Protein AF-A0A2D6MGM6-F1 (afdb_monomer)

pLDDT: mean 80.14, std 17.33, range [29.14, 97.62]

Sequence (587 aa):
MGAIRIYASVHFIKSLSTFTKFYPKFPETYSSLYASYIVENMEKSFKNAQEAQWLEFFNPFKDEEFWYAFLEQSVQMYARRVDSGEIETPPKTVLEALTELNDKQETYEYADREDLREEKSDGSVSFFKTLKNYRAEKNLEAVQKTEDLAKIVLTELVVEQLQYMGAKFVENLKVAGMSPDIFDLDYYLLTDLTQGGIDLDLNKEIKEEATDFEEGEEQYTAGAELYVKEKNDEDTEFEEGDEYVGYYHAYTDEDGEIVYMSGEFQTEDPDSHDVLAPFAGKVTVPIGDVEEYGYSPSNSITQPFVIEKYISINETKHAPSTAQDYILAQDQSLNMADVFPGTMELVTDETSGEVVGVKGEMGVRYGLLFSIMIGGEKVEITTAEIDALDLPLAQFMPFDGDSKLLLCLINLLKRDHKFRVIAHYIFPLNKITSLIAVYNDYAFLPSIGEVTAAKGASGPNTAAGMKVEIDADGRAVSALNAEGWANIVDRPGSMLTLFVKTWDEWDKQLLRNSKSRIKKIFKAYYNFRDFTADGKGDEDDMGKLFTSLLRERFKPAAGQRLLPWWKSRMLRTSPFNSKGELCEKED

Solvent-accessible surface area (backbone atoms only — not comparable to full-atom values): 33702 Å² total; per-residue (Å²): 106,74,68,54,41,54,51,43,50,54,48,47,63,38,16,36,78,47,43,37,44,35,34,60,39,74,58,71,40,22,27,63,63,41,32,43,52,48,48,55,48,50,47,55,58,44,43,53,72,79,90,54,85,79,64,59,87,77,52,97,66,58,42,58,57,51,43,54,53,51,38,50,52,45,42,55,52,51,54,49,35,42,76,70,57,76,42,84,78,71,54,67,70,43,54,53,31,52,49,52,51,48,52,54,58,74,66,57,78,78,78,53,74,63,58,55,50,49,36,41,72,76,63,81,37,67,82,86,64,46,72,56,59,50,39,52,49,55,51,49,54,54,53,59,77,42,42,71,45,34,46,52,44,44,26,53,58,38,44,56,38,39,40,55,50,32,56,55,46,44,64,63,25,47,82,75,74,47,47,48,55,32,72,46,63,66,41,45,42,54,47,68,30,22,39,38,54,45,79,36,50,62,52,59,90,88,56,80,42,70,56,97,69,76,80,40,62,68,36,74,45,91,42,91,45,35,23,28,67,40,74,48,34,86,88,54,94,68,52,66,70,33,74,38,67,44,41,23,24,29,49,68,50,99,87,69,49,78,47,39,30,48,40,45,63,91,63,98,54,76,68,61,35,27,34,40,40,63,34,75,93,31,46,36,27,88,36,34,28,59,34,46,46,85,68,82,79,75,87,41,94,73,30,38,31,37,38,27,30,29,26,29,51,70,86,43,78,30,27,39,73,62,40,49,56,60,56,60,69,48,72,42,84,41,40,38,51,80,80,32,38,58,58,56,42,78,38,56,39,93,86,78,69,45,77,75,47,76,48,70,48,56,10,42,25,45,33,38,42,36,28,37,59,55,98,81,40,83,42,81,70,46,72,24,76,46,64,59,76,81,42,36,38,72,70,65,77,77,85,55,53,27,29,65,66,51,54,48,40,53,53,45,35,63,66,33,67,63,47,37,44,44,52,58,64,74,49,35,53,22,53,52,47,18,51,52,30,48,48,36,38,68,42,40,68,71,55,66,70,61,57,46,30,60,84,86,70,54,56,101,83,53,57,50,44,70,41,75,42,68,47,99,85,71,45,82,45,74,43,81,58,36,79,34,26,58,20,79,87,75,42,78,86,80,61,83,55,85,97,53,84,49,81,86,76,47,86,81,70,73,60,62,67,58,49,54,50,49,53,54,52,47,50,50,55,65,64,62,57,74,81,78,86,70,97,73,90,78,88,88,64,86,62,62,52,65,59,53,50,52,64,54,70,72,50,77,68,95,78,65,83,87,58,60,75,88,56,51,80,73,55,80,70,73,63,44,50,102,84,70,48,71,69,79,78,81,134

Foldseek 3Di:
DVVLLVLLLLLCVLLVVLCLAEQLAPPFQADLLLLLLSLVVVQVVQQDDDPPVPCVVPDPAHSLNLNLVVLVVLLVVLVVCVVVCVPVDDDPLLVVLNVVVLVLLVPDDQDDPVNVVVCVVVVVDDPPDDPLNVRVVSVSVSSVVSVVSSSVSSSVVSSVSNVVVSVVVQVVCVVVVSHHQAHGLLLVCCPFQAPFFALAAPRDPWDKDFAPDDAAFFDFDQWPFKAQCFDQAPPDPHDHGHIDGTTWHWDADPVRDIWIWDDGDDDPDNSNTGTMDTDQVRIFTQRGDGAWPVDQDDCDPRHFKYKHKFKAALNDTDTLVVVLVVLLVDDQQAWQCVVFVRFKDFDADPPPRDGPDIDDATRIKIKMWMFGQDPSDTGTQDMFIDGFDGDRSNPDDTPDPRHPVVVVRSVRCCVDPSSCCVDCPVVNSNHVSSVSSVVSSVCSLVVVQPFEDDAPPDDPPQAADWDFDQDPVRDTDTDGRDRTHHDPVPPPLDDPPPPDQDSNNDPPDPCPVVSVVCSVVCCCVVVVPDPDPDDDDDDDDPSPSVVVVSVVVSDPPPPPPPDDPVCVVVDDDDLQDPVGDGDDDDD

Nearest PDB structures (foldseek):
  4hr1-assembly1_A  TM=2.896E-01  e=3.867E+00  Pyrococcus abyssi virus 1

Radius of gyration: 34.15 Å; Cα contacts (8 Å, |Δi|>4): 794; chains: 1; bounding box: 84×74×98 Å

Mean predicted aligned error: 14.25 Å

Secondary structure (DSSP, 8-state):
-HHHHHHHHHHHHHTHHHHTTB---TTTTS-THHHHHHHHHHHHHHHPPP--TTTGGG--S-HHHHHHHHHHHHHHHHHHHHHTTSSSS--HHHHHHHHHHHHHHHT-PPP-HHHHHHHHHSSSS-TT--HHHHHHHHHHHHHHTTHHHHHHHHHHHHHHHHHHHHHHHHHHHHTTT---SBS-HHHHHHHHSEE-EES---SS----EESS---EEEEEE-SSSEEEEE---TTSS--TTPBP-EEEEEEE-TTS-EEEEESSS--S-GGGSPEEEE-GGGEE----EEPBTT------SS--EEEEEEEEETTEEE-HHHHHHHHHTS-TTSBHHHH--TT-EEEEPTTT--EEEEES--SEEEEEEEEEEETTEEEEEEEEEEEPP--BGGGPPP--SS-HHHHHHHHHHHHSHHHHIIIIIIS-HHHHHHHHHHHHHHHHHHHTT-SBPPTT---TT--SEEEEEE-TTS-EEEEEEESSBPPTTTS-TTS--TT---TTT----TTHHHHHHHHHHHHHHHHHS----SS---S--TTTHHHHHHHHHTS--TTSTTS-HHHHTTS---SB-TTS-B-PPP-

Structure (mmCIF, N/CA/C/O backbone):
data_AF-A0A2D6MGM6-F1
#
_entry.id   AF-A0A2D6MGM6-F1
#
loop_
_atom_site.group_PDB
_atom_site.id
_atom_site.type_symbol
_atom_site.label_atom_id
_atom_site.label_alt_id
_atom_site.label_comp_id
_atom_site.label_asym_id
_atom_site.label_entity_id
_atom_site.label_seq_id
_atom_site.pdbx_PDB_ins_code
_atom_site.Cartn_x
_atom_site.Cartn_y
_atom_site.Cartn_z
_atom_site.occupancy
_atom_site.B_iso_or_equiv
_atom_site.auth_seq_id
_atom_site.auth_comp_id
_atom_site.auth_asym_id
_atom_site.auth_atom_id
_atom_site.pdbx_PDB_model_num
ATOM 1 N N . MET A 1 1 ? 1.567 -3.406 -24.619 1.00 83.81 1 MET A N 1
ATOM 2 C CA . MET A 1 1 ? 1.230 -4.346 -23.520 1.00 83.81 1 MET A CA 1
ATOM 3 C C . MET A 1 1 ? 2.165 -5.545 -23.389 1.00 83.81 1 MET A C 1
ATOM 5 O O . MET A 1 1 ? 2.872 -5.601 -22.396 1.00 83.81 1 MET A O 1
ATOM 9 N N . GLY A 1 2 ? 2.250 -6.479 -24.349 1.00 89.06 2 GLY A N 1
ATOM 10 C CA . GLY A 1 2 ? 3.059 -7.705 -24.168 1.00 89.06 2 GLY A CA 1
ATOM 11 C C . GLY A 1 2 ? 4.536 -7.473 -23.800 1.00 89.06 2 GLY A C 1
ATOM 12 O O . GLY A 1 2 ? 5.058 -8.142 -22.916 1.00 89.06 2 GLY A O 1
ATOM 13 N N . ALA A 1 3 ? 5.193 -6.482 -24.416 1.00 90.69 3 ALA A N 1
ATOM 14 C CA . ALA A 1 3 ? 6.561 -6.102 -24.052 1.00 90.69 3 ALA A CA 1
ATOM 15 C C . ALA A 1 3 ? 6.662 -5.590 -22.603 1.00 90.69 3 ALA A C 1
ATOM 17 O O . ALA A 1 3 ? 7.524 -6.049 -21.864 1.00 90.69 3 ALA A O 1
ATOM 18 N N . ILE A 1 4 ? 5.745 -4.709 -22.186 1.00 94.75 4 ILE A N 1
ATOM 19 C CA . ILE A 1 4 ? 5.675 -4.162 -20.821 1.00 94.75 4 ILE A CA 1
ATOM 20 C C . ILE A 1 4 ? 5.530 -5.298 -19.805 1.00 94.75 4 ILE A C 1
ATOM 22 O O . ILE A 1 4 ? 6.287 -5.363 -18.843 1.00 94.75 4 ILE A O 1
ATOM 26 N N . ARG A 1 5 ? 4.632 -6.257 -20.068 1.00 94.25 5 ARG A N 1
ATOM 27 C CA . ARG A 1 5 ? 4.418 -7.420 -19.197 1.00 94.25 5 ARG A CA 1
ATOM 28 C C . ARG A 1 5 ? 5.669 -8.283 -19.034 1.00 94.25 5 ARG A C 1
ATOM 30 O O . ARG A 1 5 ? 5.929 -8.757 -17.934 1.00 94.25 5 ARG A O 1
ATOM 37 N N . ILE A 1 6 ? 6.454 -8.480 -20.097 1.00 93.12 6 ILE A N 1
ATOM 38 C CA . ILE A 1 6 ? 7.717 -9.237 -20.026 1.00 93.12 6 ILE A CA 1
ATOM 39 C C . ILE A 1 6 ? 8.707 -8.545 -19.082 1.00 93.12 6 ILE A C 1
ATOM 41 O O . ILE A 1 6 ? 9.309 -9.217 -18.248 1.00 93.12 6 ILE A O 1
ATOM 45 N N . TYR A 1 7 ? 8.857 -7.221 -19.187 1.00 94.50 7 TYR A N 1
ATOM 46 C CA . TYR A 1 7 ? 9.715 -6.467 -18.269 1.00 94.50 7 TYR A CA 1
ATOM 47 C C . TYR A 1 7 ? 9.167 -6.511 -16.843 1.00 94.50 7 TYR A C 1
ATOM 49 O O . TYR A 1 7 ? 9.910 -6.884 -15.941 1.00 94.50 7 TYR A O 1
ATOM 57 N N . ALA A 1 8 ? 7.872 -6.245 -16.651 1.00 94.81 8 ALA A N 1
ATOM 58 C CA . ALA A 1 8 ? 7.219 -6.338 -15.347 1.00 94.81 8 ALA A CA 1
ATOM 59 C C . ALA A 1 8 ? 7.461 -7.706 -14.689 1.00 94.81 8 ALA A C 1
ATOM 61 O O . ALA A 1 8 ? 7.857 -7.751 -13.535 1.00 94.81 8 ALA A O 1
ATOM 62 N N . SER A 1 9 ? 7.329 -8.805 -15.441 1.00 93.12 9 SER A N 1
ATOM 63 C CA . SER A 1 9 ? 7.560 -10.172 -14.946 1.00 93.12 9 SER A CA 1
ATOM 64 C C . SER A 1 9 ? 9.005 -10.404 -14.500 1.00 93.12 9 SER A C 1
ATOM 66 O O . SER A 1 9 ? 9.241 -10.983 -13.444 1.00 93.12 9 SER A O 1
ATOM 68 N N . VAL A 1 10 ? 9.986 -9.965 -15.298 1.00 93.44 10 VAL A N 1
ATOM 69 C CA . VAL A 1 10 ? 11.408 -10.121 -14.950 1.00 93.44 10 VAL A CA 1
ATOM 70 C C . VAL A 1 10 ? 11.744 -9.324 -13.699 1.00 93.44 10 VAL A C 1
ATOM 72 O O . VAL A 1 10 ? 12.384 -9.859 -12.801 1.00 93.44 10 VAL A O 1
ATOM 75 N N . HIS A 1 11 ? 11.302 -8.072 -13.635 1.00 94.94 11 HIS A N 1
ATOM 76 C CA . HIS A 1 11 ? 11.543 -7.213 -12.483 1.00 94.94 11 HIS A CA 1
ATOM 77 C C . HIS A 1 11 ? 10.845 -7.752 -11.222 1.00 94.94 11 HIS A C 1
ATOM 79 O O . HIS A 1 11 ? 11.458 -7.810 -10.159 1.00 94.94 11 HIS A O 1
ATOM 85 N N . PHE A 1 12 ? 9.640 -8.317 -11.362 1.00 91.44 12 PHE A N 1
ATOM 86 C CA . PHE A 1 12 ? 8.953 -9.020 -10.276 1.00 91.44 12 PHE A CA 1
ATOM 87 C C . PHE A 1 12 ? 9.780 -10.148 -9.666 1.00 91.44 12 PHE A C 1
ATOM 89 O O . PHE A 1 12 ? 9.928 -10.226 -8.451 1.00 91.44 12 PHE A O 1
ATOM 96 N N . ILE A 1 13 ? 10.350 -11.006 -10.517 1.00 91.00 13 ILE A N 1
ATOM 97 C CA . ILE A 1 13 ? 11.177 -12.134 -10.076 1.00 91.00 13 ILE A CA 1
ATOM 98 C C . ILE A 1 13 ? 12.435 -11.634 -9.360 1.00 91.00 13 ILE A C 1
ATOM 100 O O . ILE A 1 13 ? 12.848 -12.208 -8.356 1.00 91.00 13 ILE A O 1
ATOM 104 N N . LYS A 1 14 ? 13.051 -10.560 -9.857 1.00 93.56 14 LYS A N 1
ATOM 105 C CA . LYS A 1 14 ? 14.270 -10.006 -9.256 1.00 93.56 14 LYS A CA 1
ATOM 106 C C . LYS A 1 14 ? 13.999 -9.341 -7.902 1.00 93.56 14 LYS A C 1
ATOM 108 O O . LYS A 1 14 ? 14.848 -9.398 -7.019 1.00 93.56 14 LYS A O 1
ATOM 113 N N . SER A 1 15 ? 12.819 -8.756 -7.720 1.00 94.69 15 SER A N 1
ATOM 114 C CA . SER A 1 15 ? 12.379 -8.131 -6.464 1.00 94.69 15 SER A CA 1
ATOM 115 C C . SER A 1 15 ? 11.507 -9.051 -5.602 1.00 94.69 15 SER A C 1
ATOM 117 O O . SER A 1 15 ? 10.812 -8.571 -4.706 1.00 94.69 15 SER A O 1
ATOM 119 N N . LEU A 1 16 ? 11.550 -10.363 -5.855 1.00 90.06 16 LEU A N 1
ATOM 120 C CA . LEU A 1 16 ? 10.681 -11.350 -5.222 1.00 90.06 16 LEU A CA 1
ATOM 121 C C . LEU A 1 16 ? 10.686 -11.257 -3.694 1.00 90.06 16 LEU A C 1
ATOM 123 O O . LEU A 1 16 ? 9.628 -11.227 -3.080 1.00 90.06 16 LEU A O 1
ATOM 127 N N . SER A 1 17 ? 11.869 -11.136 -3.095 1.00 89.56 17 SER A N 1
ATOM 128 C CA . SER A 1 17 ? 12.034 -11.042 -1.641 1.00 89.56 17 SER A CA 1
ATOM 129 C C . SER A 1 17 ? 11.280 -9.869 -1.012 1.00 89.56 17 SER A C 1
ATOM 131 O O . SER A 1 17 ? 10.838 -9.966 0.129 1.00 89.56 17 SER A O 1
ATOM 133 N N . THR A 1 18 ? 11.117 -8.756 -1.735 1.00 92.94 18 THR A N 1
ATOM 134 C CA . THR A 1 18 ? 10.317 -7.630 -1.245 1.00 92.94 18 THR A CA 1
ATOM 135 C C . THR A 1 18 ? 8.830 -7.928 -1.382 1.00 92.94 18 THR A C 1
ATOM 137 O O . THR A 1 18 ? 8.078 -7.639 -0.459 1.00 92.94 18 THR A O 1
ATOM 140 N N . PHE A 1 19 ? 8.410 -8.517 -2.505 1.00 91.88 19 PHE A N 1
ATOM 141 C CA . PHE A 1 19 ? 7.001 -8.805 -2.791 1.00 91.88 19 PHE A CA 1
ATOM 142 C C . PHE A 1 19 ? 6.425 -9.965 -1.973 1.00 91.88 19 PHE A C 1
ATOM 144 O O . PHE A 1 19 ? 5.215 -10.038 -1.800 1.00 91.88 19 PHE A O 1
ATOM 151 N N . THR A 1 20 ? 7.271 -10.847 -1.436 1.00 90.69 20 THR A N 1
ATOM 152 C CA . THR A 1 20 ? 6.864 -11.839 -0.428 1.00 90.69 20 THR A CA 1
ATOM 153 C C . THR A 1 20 ? 6.728 -11.238 0.965 1.00 90.69 20 THR A C 1
ATOM 155 O O . THR A 1 20 ? 6.160 -11.881 1.830 1.00 90.69 20 THR A O 1
ATOM 158 N N . LYS A 1 21 ? 7.250 -10.029 1.214 1.00 91.69 21 LYS A N 1
ATOM 159 C CA . LYS A 1 21 ? 7.079 -9.345 2.504 1.00 91.69 21 LYS A CA 1
ATOM 160 C C . LYS A 1 21 ? 5.945 -8.327 2.463 1.00 91.69 21 LYS A C 1
ATOM 162 O O . LYS A 1 21 ? 5.136 -8.282 3.379 1.00 91.69 21 LYS A O 1
ATOM 167 N N . PHE A 1 22 ? 5.882 -7.531 1.400 1.00 92.88 22 PHE A N 1
ATOM 168 C CA . PHE A 1 22 ? 4.893 -6.478 1.211 1.00 92.88 22 PHE A CA 1
ATOM 169 C C . PHE A 1 22 ? 4.056 -6.760 -0.034 1.00 92.88 22 PHE A C 1
ATOM 171 O O . PHE A 1 22 ? 4.589 -7.039 -1.110 1.00 92.88 22 PHE A O 1
ATOM 178 N N . TYR A 1 23 ? 2.738 -6.653 0.095 1.00 91.75 23 TYR A N 1
ATOM 179 C CA . TYR A 1 23 ? 1.812 -6.941 -0.987 1.00 91.75 23 TYR A CA 1
ATOM 180 C C . TYR A 1 23 ? 2.034 -5.977 -2.166 1.00 91.75 23 TYR A C 1
ATOM 182 O O . TYR A 1 23 ? 2.104 -4.764 -1.960 1.00 91.75 23 TYR A O 1
ATOM 190 N N . PRO A 1 24 ? 2.116 -6.463 -3.417 1.00 92.00 24 PRO A N 1
ATOM 191 C CA . PRO A 1 24 ? 2.439 -5.639 -4.581 1.00 92.00 24 PRO A CA 1
ATOM 192 C C . PRO A 1 24 ? 1.268 -4.767 -5.075 1.00 92.00 24 PRO A C 1
ATOM 194 O O . PRO A 1 24 ? 0.776 -4.922 -6.194 1.00 92.00 24 PRO A O 1
ATOM 197 N N . LYS A 1 25 ? 0.834 -3.812 -4.249 1.00 91.44 25 LYS A N 1
ATOM 198 C CA . LYS A 1 25 ? -0.121 -2.754 -4.607 1.00 91.44 25 LYS A CA 1
ATOM 199 C C . LYS A 1 25 ? 0.612 -1.475 -4.987 1.00 91.44 25 LYS A C 1
ATOM 201 O O . LYS A 1 25 ? 1.477 -1.002 -4.257 1.00 91.44 25 LYS A O 1
ATOM 206 N N . PHE A 1 26 ? 0.210 -0.882 -6.104 1.00 90.50 26 PHE A N 1
ATOM 207 C CA . PHE A 1 26 ? 0.742 0.381 -6.615 1.00 90.50 26 PHE A CA 1
ATOM 208 C C . PHE A 1 26 ? -0.437 1.349 -6.801 1.00 90.50 26 PHE A C 1
ATOM 210 O O . PHE A 1 26 ? -1.389 0.943 -7.464 1.00 90.50 26 PHE A O 1
ATOM 217 N N . PRO A 1 27 ? -0.432 2.588 -6.268 1.00 87.88 27 PRO A N 1
ATOM 218 C CA . PRO A 1 27 ? 0.648 3.272 -5.551 1.00 87.88 27 PRO A CA 1
ATOM 219 C C . PRO A 1 27 ? 0.670 3.072 -4.015 1.00 87.88 27 PRO A C 1
ATOM 221 O O . PRO A 1 27 ? 1.472 3.723 -3.342 1.00 87.88 27 PRO A O 1
ATOM 224 N N . GLU A 1 28 ? -0.226 2.248 -3.459 1.00 88.50 28 GLU A N 1
ATOM 225 C CA . GLU A 1 28 ? -0.455 2.128 -2.006 1.00 88.50 28 GLU A CA 1
ATOM 226 C C . GLU A 1 28 ? 0.774 1.592 -1.260 1.00 88.50 28 GLU A C 1
ATOM 228 O O . GLU A 1 28 ? 1.456 2.350 -0.575 1.00 88.50 28 GLU A O 1
ATOM 233 N N . THR A 1 29 ? 1.104 0.312 -1.436 1.00 91.44 29 THR A N 1
ATOM 234 C CA . THR A 1 29 ? 2.253 -0.328 -0.776 1.00 91.44 29 THR A CA 1
ATOM 235 C C . THR A 1 29 ? 3.571 0.015 -1.459 1.00 91.44 29 THR A C 1
ATOM 237 O O . THR A 1 29 ? 4.623 0.044 -0.827 1.00 91.44 29 THR A O 1
ATOM 240 N N . TYR A 1 30 ? 3.532 0.308 -2.754 1.00 94.50 30 TYR A N 1
ATOM 241 C CA . TYR A 1 30 ? 4.686 0.688 -3.553 1.00 94.50 30 TYR A CA 1
ATOM 242 C C . TYR A 1 30 ? 4.362 1.924 -4.372 1.00 94.50 30 TYR A C 1
ATOM 244 O O . TYR A 1 30 ? 3.465 1.921 -5.207 1.00 94.50 30 TYR A O 1
ATOM 252 N N . SER A 1 31 ? 5.150 2.977 -4.205 1.00 93.69 31 SER A N 1
ATOM 253 C CA . SER A 1 31 ? 5.066 4.161 -5.056 1.00 93.69 31 SER A CA 1
ATOM 254 C C . SER A 1 31 ? 5.393 3.852 -6.527 1.00 93.69 31 SER A C 1
ATOM 256 O O . SER A 1 31 ? 6.137 2.913 -6.843 1.00 93.69 31 SER A O 1
ATOM 258 N N . SER A 1 32 ? 4.938 4.730 -7.431 1.00 92.62 32 SER A N 1
ATOM 259 C CA . SER A 1 32 ? 5.227 4.679 -8.876 1.00 92.62 32 SER A CA 1
ATOM 260 C C . SER A 1 32 ? 6.720 4.760 -9.227 1.00 92.62 32 SER A C 1
ATOM 262 O O . SER A 1 32 ? 7.093 4.507 -10.369 1.00 92.62 32 SER A O 1
ATOM 264 N N . LEU A 1 33 ? 7.594 5.036 -8.251 1.00 94.62 33 LEU A N 1
ATOM 265 C CA . LEU A 1 33 ? 9.048 5.018 -8.406 1.00 94.62 33 LEU A CA 1
ATOM 266 C C . LEU A 1 33 ? 9.562 3.691 -8.982 1.00 94.62 33 LEU A C 1
ATOM 268 O O . LEU A 1 33 ? 10.448 3.701 -9.835 1.00 94.62 33 LEU A O 1
ATOM 272 N N . TYR A 1 34 ? 9.005 2.558 -8.542 1.00 96.00 34 TYR A N 1
ATOM 273 C CA . TYR A 1 34 ? 9.419 1.245 -9.045 1.00 96.00 34 TYR A CA 1
ATOM 274 C C . TYR A 1 34 ? 9.023 1.059 -10.518 1.00 96.00 34 TYR A C 1
ATOM 276 O O . TYR A 1 34 ? 9.825 0.589 -11.322 1.00 96.00 34 TYR A O 1
ATOM 284 N N . ALA A 1 35 ? 7.830 1.517 -10.907 1.00 96.12 35 ALA A N 1
ATOM 285 C CA . ALA A 1 35 ? 7.400 1.515 -12.303 1.00 96.12 35 ALA A CA 1
ATOM 286 C C . ALA A 1 35 ? 8.289 2.422 -13.172 1.00 96.12 35 ALA A C 1
ATOM 288 O O . ALA A 1 35 ? 8.755 1.990 -14.226 1.00 96.12 35 ALA A O 1
ATOM 289 N N . SER A 1 36 ? 8.617 3.629 -12.701 1.00 95.81 36 SER A N 1
ATOM 290 C CA . SER A 1 36 ? 9.553 4.530 -13.386 1.00 95.81 36 SER A CA 1
ATOM 291 C C . SER A 1 36 ? 10.946 3.909 -13.539 1.00 95.81 36 SER A C 1
ATOM 293 O O . SER A 1 36 ? 11.553 4.013 -14.601 1.00 95.81 36 SER A O 1
ATOM 295 N N . TYR A 1 37 ? 11.444 3.195 -12.524 1.00 96.44 37 TYR A N 1
ATOM 296 C CA . TYR A 1 37 ? 12.702 2.447 -12.623 1.00 96.44 37 TYR A CA 1
ATOM 297 C C . TYR A 1 37 ? 12.670 1.397 -13.748 1.00 96.44 37 TYR A C 1
ATOM 299 O O . TYR A 1 37 ? 13.637 1.267 -14.504 1.00 96.44 37 TYR A O 1
ATOM 307 N N . ILE A 1 38 ? 11.554 0.678 -13.902 1.00 95.94 38 ILE A N 1
ATOM 308 C CA . ILE A 1 38 ? 11.373 -0.280 -15.000 1.00 95.94 38 ILE A CA 1
ATOM 309 C C . ILE A 1 38 ? 11.364 0.441 -16.350 1.00 95.94 38 ILE A C 1
ATOM 311 O O . ILE A 1 38 ? 11.999 -0.043 -17.284 1.00 95.94 38 ILE A O 1
ATOM 315 N N . VAL A 1 39 ? 10.711 1.604 -16.465 1.00 96.75 39 VAL A N 1
ATOM 316 C CA . VAL A 1 39 ? 10.726 2.420 -17.695 1.00 96.75 39 VAL A CA 1
ATOM 317 C C . VAL A 1 39 ? 12.151 2.824 -18.082 1.00 96.75 39 VAL A C 1
ATOM 319 O O . VAL A 1 39 ? 12.543 2.646 -19.234 1.00 96.75 39 VAL A O 1
ATOM 322 N N . GLU A 1 40 ? 12.962 3.272 -17.125 1.00 95.50 40 GLU A N 1
ATOM 323 C CA . GLU A 1 40 ? 14.377 3.602 -17.350 1.00 95.50 40 GLU A CA 1
ATOM 324 C C . GLU A 1 40 ? 15.208 2.366 -17.744 1.00 95.50 40 GLU A C 1
ATOM 326 O O . GLU A 1 40 ? 16.125 2.438 -18.570 1.00 95.50 40 GLU A O 1
ATOM 331 N N . ASN A 1 41 ? 14.890 1.192 -17.189 1.00 93.25 41 ASN A N 1
ATOM 332 C CA . ASN A 1 41 ? 15.514 -0.064 -17.606 1.00 93.25 41 ASN A CA 1
ATOM 333 C C . ASN A 1 41 ? 15.115 -0.440 -19.042 1.00 93.25 41 ASN A C 1
ATOM 335 O O . ASN A 1 41 ? 15.973 -0.815 -19.846 1.00 93.25 41 ASN A O 1
ATOM 339 N N . MET A 1 42 ? 13.832 -0.293 -19.382 1.00 93.06 42 MET A N 1
ATOM 340 C CA . MET A 1 42 ? 13.308 -0.511 -20.728 1.00 93.06 42 MET A CA 1
ATOM 341 C C . MET A 1 42 ? 13.985 0.410 -21.735 1.00 93.06 42 MET A C 1
ATOM 343 O O . MET A 1 42 ? 14.415 -0.079 -22.776 1.00 93.06 42 MET A O 1
ATOM 347 N N . GLU A 1 43 ? 14.154 1.693 -21.416 1.00 92.81 43 GLU A N 1
ATOM 348 C CA . GLU A 1 43 ? 14.871 2.647 -22.261 1.00 92.81 43 GLU A CA 1
ATOM 349 C C . GLU A 1 43 ? 16.293 2.169 -22.547 1.00 92.81 43 GLU A C 1
ATOM 351 O O . GLU A 1 43 ? 16.654 1.959 -23.707 1.00 92.81 43 GLU A O 1
ATOM 356 N N . LYS A 1 44 ? 17.094 1.940 -21.497 1.00 89.62 44 LYS A N 1
ATOM 357 C CA . LYS A 1 44 ? 18.483 1.471 -21.636 1.00 89.62 44 LYS A CA 1
ATOM 358 C C . LYS A 1 44 ? 18.540 0.187 -22.450 1.00 89.62 44 LYS A C 1
ATOM 360 O O . LYS A 1 44 ? 19.385 0.018 -23.328 1.00 89.62 44 LYS A O 1
ATOM 365 N N . SER A 1 45 ? 17.618 -0.731 -22.178 1.00 86.69 45 SER A N 1
ATOM 366 C CA . SER A 1 45 ? 17.539 -2.000 -22.879 1.00 86.69 45 SER A CA 1
ATOM 367 C C . SER A 1 45 ? 17.163 -1.816 -24.348 1.00 86.69 45 SER A C 1
ATOM 369 O O . SER A 1 45 ? 17.745 -2.478 -25.201 1.00 86.69 45 SER A O 1
ATOM 371 N N . PHE A 1 46 ? 16.239 -0.922 -24.687 1.00 86.81 46 PHE A N 1
ATOM 372 C CA . PHE A 1 46 ? 15.768 -0.707 -26.052 1.00 86.81 46 PHE A CA 1
ATOM 373 C C . PHE A 1 46 ? 16.709 0.160 -26.897 1.00 86.81 46 PHE A C 1
ATOM 375 O O . PHE A 1 46 ? 16.869 -0.172 -28.077 1.00 86.81 46 PHE A O 1
ATOM 382 N N . LYS A 1 47 ? 17.393 1.146 -26.298 1.00 84.25 47 LYS A N 1
ATOM 383 C CA . LYS A 1 47 ? 18.417 1.989 -26.944 1.00 84.25 47 LYS A CA 1
ATOM 384 C C . LYS A 1 47 ? 19.752 1.261 -27.167 1.00 84.25 47 LYS A C 1
ATOM 386 O O . LYS A 1 47 ? 20.418 1.522 -28.161 1.00 84.25 47 LYS A O 1
ATOM 391 N N . ASN A 1 48 ? 20.139 0.314 -26.306 1.00 70.88 48 ASN A N 1
ATOM 392 C CA . ASN A 1 48 ? 21.380 -0.447 -26.507 1.00 70.88 48 ASN A CA 1
ATOM 393 C C . ASN A 1 48 ? 21.257 -1.414 -27.693 1.00 70.88 48 ASN A C 1
ATOM 395 O O . ASN A 1 48 ? 20.385 -2.275 -27.679 1.00 70.88 48 ASN A O 1
ATOM 399 N N . ALA A 1 49 ? 22.155 -1.367 -28.671 1.00 53.38 49 ALA A N 1
ATOM 400 C CA . ALA A 1 49 ? 22.283 -2.415 -29.683 1.00 53.38 49 ALA A CA 1
ATOM 401 C C . ALA A 1 49 ? 23.219 -3.524 -29.202 1.00 53.38 49 ALA A C 1
ATOM 403 O O . ALA A 1 49 ? 24.164 -3.285 -28.457 1.00 53.38 49 ALA A O 1
ATOM 404 N N . GLN A 1 50 ? 22.945 -4.768 -29.592 1.00 48.38 50 GLN A N 1
ATOM 405 C CA . GLN A 1 50 ? 23.950 -5.816 -29.449 1.00 48.38 50 GLN A CA 1
ATOM 406 C C . GLN A 1 50 ? 25.067 -5.569 -30.457 1.00 48.38 50 GLN A C 1
ATOM 408 O O . GLN A 1 50 ? 24.779 -5.340 -31.624 1.00 48.38 50 GLN A O 1
ATOM 413 N N . GLU A 1 51 ? 26.303 -5.794 -30.018 1.00 40.56 51 GLU A N 1
ATOM 414 C CA . GLU A 1 51 ? 27.550 -5.914 -30.790 1.00 40.56 51 GLU A CA 1
ATOM 415 C C . GLU A 1 51 ? 27.548 -7.064 -31.829 1.00 40.56 51 GLU A C 1
ATOM 417 O O . GLU A 1 51 ? 28.559 -7.723 -32.067 1.00 40.56 51 GLU A O 1
ATOM 422 N N . ALA A 1 52 ? 26.418 -7.369 -32.467 1.00 39.19 52 ALA A N 1
ATOM 423 C CA . ALA A 1 52 ? 26.375 -8.276 -33.605 1.00 39.19 52 ALA A CA 1
ATOM 424 C C . ALA A 1 52 ? 26.770 -7.494 -34.870 1.00 39.19 52 ALA A C 1
ATOM 426 O O . ALA A 1 52 ? 25.943 -7.245 -35.747 1.00 39.19 52 ALA A O 1
ATOM 427 N N . GLN A 1 53 ? 28.059 -7.142 -34.946 1.00 36.00 53 GLN A N 1
ATOM 428 C CA . GLN A 1 53 ? 28.733 -6.319 -35.968 1.00 36.00 53 GLN A CA 1
ATOM 429 C C . GLN A 1 53 ? 28.493 -6.724 -37.443 1.00 36.00 53 GLN A C 1
ATOM 431 O O . GLN A 1 53 ? 28.960 -6.039 -38.346 1.00 36.00 53 GLN A O 1
ATOM 436 N N . TRP A 1 54 ? 27.779 -7.819 -37.725 1.00 34.81 54 TRP A N 1
ATOM 437 C CA . TRP A 1 54 ? 27.571 -8.340 -39.080 1.00 34.81 54 TRP A CA 1
ATOM 438 C C . TRP A 1 54 ? 26.118 -8.274 -39.588 1.00 34.81 54 TRP A C 1
ATOM 440 O O . TRP A 1 54 ? 25.904 -8.331 -40.796 1.00 34.81 54 TRP A O 1
ATOM 450 N N . LEU A 1 55 ? 25.119 -8.120 -38.706 1.00 36.19 55 LEU A N 1
ATOM 451 C CA . LEU A 1 55 ? 23.694 -8.031 -39.085 1.00 36.19 55 LEU A CA 1
ATOM 452 C C . LEU A 1 55 ? 23.144 -6.595 -39.063 1.00 36.19 55 LEU A C 1
ATOM 454 O O . LEU A 1 55 ? 22.093 -6.337 -39.649 1.00 36.19 55 LEU A O 1
ATOM 458 N N . GLU A 1 56 ? 23.850 -5.646 -38.441 1.00 37.69 56 GLU A N 1
ATOM 459 C CA . GLU A 1 56 ? 23.443 -4.231 -38.412 1.00 37.69 56 GLU A CA 1
ATOM 460 C C . GLU A 1 56 ? 23.546 -3.535 -39.773 1.00 37.69 56 GLU A C 1
ATOM 462 O O . GLU A 1 56 ? 22.806 -2.588 -40.026 1.00 37.69 56 GLU A O 1
ATOM 467 N N . PHE A 1 57 ? 24.376 -4.042 -40.690 1.00 34.97 57 PHE A N 1
ATOM 468 C CA . PHE A 1 57 ? 24.528 -3.471 -42.034 1.00 34.97 57 PHE A CA 1
ATOM 469 C C . PHE A 1 57 ? 23.236 -3.547 -42.878 1.00 34.97 57 PHE A C 1
ATOM 471 O O . PHE A 1 57 ? 23.098 -2.831 -43.865 1.00 34.97 57 PHE A O 1
ATOM 478 N N . PHE A 1 58 ? 22.273 -4.387 -42.478 1.00 32.06 58 PHE A N 1
ATOM 479 C CA . PHE A 1 58 ? 20.993 -4.591 -43.168 1.00 32.06 58 PHE A CA 1
ATOM 480 C C . PHE A 1 58 ? 19.771 -4.073 -42.390 1.00 32.06 58 PHE A C 1
ATOM 482 O O . PHE A 1 58 ? 18.639 -4.357 -42.784 1.00 32.06 58 PHE A O 1
ATOM 489 N N . ASN A 1 59 ? 19.954 -3.330 -41.291 1.00 39.50 59 ASN A N 1
ATOM 490 C CA . ASN A 1 59 ? 18.843 -2.828 -40.480 1.00 39.50 59 ASN A CA 1
ATOM 491 C C . ASN A 1 59 ? 18.600 -1.322 -40.750 1.00 39.50 59 ASN A C 1
ATOM 493 O O . ASN A 1 59 ? 19.342 -0.492 -40.233 1.00 39.50 59 ASN A O 1
ATOM 497 N N . PRO A 1 60 ? 17.560 -0.933 -41.514 1.00 40.28 60 PRO A N 1
ATOM 498 C CA . PRO A 1 60 ? 17.271 0.470 -41.847 1.00 40.28 60 PRO A CA 1
ATOM 499 C C . PRO A 1 60 ? 16.668 1.290 -40.688 1.00 40.28 60 PRO A C 1
ATOM 501 O O . PRO A 1 60 ? 16.209 2.401 -40.921 1.00 40.28 60 PRO A O 1
ATOM 504 N N . PHE A 1 61 ? 16.640 0.747 -39.466 1.00 49.62 61 PHE A N 1
ATOM 505 C CA . PHE A 1 61 ? 16.077 1.386 -38.273 1.00 49.62 61 PHE A CA 1
ATOM 506 C C . PHE A 1 61 ? 17.133 1.383 -37.166 1.00 49.62 61 PHE A C 1
ATOM 508 O O . PHE A 1 61 ? 17.552 0.297 -36.728 1.00 49.62 61 PHE A O 1
ATOM 515 N N . LYS A 1 62 ? 17.561 2.572 -36.733 1.00 62.38 62 LYS A N 1
ATOM 516 C CA . LYS A 1 62 ? 18.519 2.741 -35.631 1.00 62.38 62 LYS A CA 1
ATOM 517 C C . LYS A 1 62 ? 17.842 2.407 -34.300 1.00 62.38 62 LYS A C 1
ATOM 519 O O . LYS A 1 62 ? 16.629 2.525 -34.150 1.00 62.38 62 LYS A O 1
ATOM 524 N N . ASP A 1 63 ? 18.616 1.954 -33.321 1.00 66.06 63 ASP A N 1
ATOM 525 C CA . ASP A 1 63 ? 18.062 1.459 -32.056 1.00 66.06 63 ASP A CA 1
ATOM 526 C C . ASP A 1 63 ? 17.410 2.546 -31.188 1.00 66.06 63 ASP A C 1
ATOM 528 O O . ASP A 1 63 ? 16.459 2.257 -30.462 1.00 66.06 63 ASP A O 1
ATOM 532 N N . GLU A 1 64 ? 17.828 3.801 -31.346 1.00 69.81 64 GLU A N 1
ATOM 533 C CA . GLU A 1 64 ? 17.156 4.963 -30.756 1.00 69.81 64 GLU A CA 1
ATOM 534 C C . GLU A 1 64 ? 15.754 5.172 -31.341 1.00 69.81 64 GLU A C 1
ATOM 536 O O . GLU A 1 64 ? 14.798 5.375 -30.597 1.00 69.81 64 GLU A O 1
ATOM 541 N N . GLU A 1 65 ? 15.591 5.031 -32.659 1.00 73.12 65 GLU A N 1
ATOM 542 C CA . GLU A 1 65 ? 14.300 5.206 -33.340 1.00 73.12 65 GLU A CA 1
ATOM 543 C C . GLU A 1 65 ? 13.261 4.197 -32.831 1.00 73.12 65 GLU A C 1
ATOM 545 O O . GLU A 1 65 ? 12.073 4.505 -32.748 1.00 73.12 65 GLU A O 1
ATOM 550 N N . PHE A 1 66 ? 13.699 2.992 -32.444 1.00 83.12 66 PHE A N 1
ATOM 551 C CA . PHE A 1 66 ? 12.811 1.986 -31.864 1.00 83.12 66 PHE A CA 1
ATOM 552 C C . PHE A 1 66 ? 12.223 2.432 -30.520 1.00 83.12 66 PHE A C 1
ATOM 554 O O . PHE A 1 66 ? 11.030 2.235 -30.296 1.00 83.12 66 PHE A O 1
ATOM 561 N N . TRP A 1 67 ? 13.036 3.013 -29.631 1.00 88.56 67 TRP A N 1
ATOM 562 C CA . TRP A 1 67 ? 12.561 3.494 -28.330 1.00 88.56 67 TRP A CA 1
ATOM 563 C C . TRP A 1 67 ? 11.485 4.567 -28.495 1.00 88.56 67 TRP A C 1
ATOM 565 O O . TRP A 1 67 ? 10.412 4.470 -27.901 1.00 88.56 67 TRP A O 1
ATOM 575 N N . TYR A 1 68 ? 11.739 5.538 -29.369 1.00 85.12 68 TYR A N 1
ATOM 576 C CA . TYR A 1 68 ? 10.805 6.627 -29.628 1.00 85.12 68 TYR A CA 1
ATOM 577 C C . TYR A 1 68 ? 9.509 6.143 -30.286 1.00 85.12 68 TYR A C 1
ATOM 579 O O . TYR A 1 68 ? 8.427 6.523 -29.845 1.00 85.12 68 TYR A O 1
ATOM 587 N N . ALA A 1 69 ? 9.589 5.220 -31.250 1.00 82.38 69 ALA A N 1
ATOM 588 C CA . ALA A 1 69 ? 8.400 4.592 -31.830 1.00 82.38 69 ALA A CA 1
ATOM 589 C C . ALA A 1 69 ? 7.602 3.782 -30.788 1.00 82.38 69 ALA A C 1
ATOM 591 O O . ALA A 1 69 ? 6.370 3.737 -30.823 1.00 82.38 69 ALA A O 1
ATOM 592 N N . PHE A 1 70 ? 8.289 3.133 -29.843 1.00 88.69 70 PHE A N 1
ATOM 593 C CA . PHE A 1 70 ? 7.648 2.398 -28.756 1.00 88.69 70 PHE A CA 1
ATOM 594 C C . PHE A 1 70 ? 6.913 3.332 -27.782 1.00 88.69 70 PHE A C 1
ATOM 596 O O . PHE A 1 70 ? 5.781 3.033 -27.387 1.00 88.69 70 PHE A O 1
ATOM 603 N N . LEU A 1 71 ? 7.521 4.468 -27.425 1.00 89.88 71 LEU A N 1
ATOM 604 C CA . LEU A 1 71 ? 6.882 5.515 -26.624 1.00 89.88 71 LEU A CA 1
ATOM 605 C C . LEU A 1 71 ? 5.653 6.090 -27.334 1.00 89.88 71 LEU A C 1
ATOM 607 O O . LEU A 1 71 ? 4.580 6.148 -26.738 1.00 89.88 71 LEU A O 1
ATOM 611 N N . GLU A 1 72 ? 5.775 6.420 -28.620 1.00 84.25 72 GLU A N 1
ATOM 612 C CA . GLU A 1 72 ? 4.660 6.910 -29.434 1.00 84.25 72 GLU A CA 1
ATOM 613 C C . GLU A 1 72 ? 3.483 5.923 -29.425 1.00 84.25 72 GLU A C 1
ATOM 615 O O . GLU A 1 72 ? 2.345 6.305 -29.144 1.00 84.25 72 GLU A O 1
ATOM 620 N N . GLN A 1 73 ? 3.745 4.633 -29.673 1.00 85.06 73 GLN A N 1
ATOM 621 C CA . GLN A 1 73 ? 2.691 3.619 -29.645 1.00 85.06 73 GLN A CA 1
ATOM 622 C C . GLN A 1 73 ? 2.057 3.489 -28.252 1.00 85.06 73 GLN A C 1
ATOM 624 O O . GLN A 1 73 ? 0.853 3.246 -28.153 1.00 85.06 73 GLN A O 1
ATOM 629 N N . SER A 1 74 ? 2.842 3.650 -27.186 1.00 90.44 74 SER A N 1
ATOM 630 C CA . SER A 1 74 ? 2.352 3.584 -25.805 1.00 90.44 74 SER A CA 1
ATOM 631 C C . SER A 1 74 ? 1.399 4.740 -25.497 1.00 90.44 74 SER A C 1
ATOM 633 O O . SER A 1 74 ? 0.300 4.498 -25.001 1.00 90.44 74 SER A O 1
ATOM 635 N N . VAL A 1 75 ? 1.765 5.966 -25.889 1.00 88.31 75 VAL A N 1
ATOM 636 C CA . VAL A 1 75 ? 0.911 7.158 -25.764 1.00 88.31 75 VAL A CA 1
ATOM 637 C C . VAL A 1 75 ? -0.373 7.000 -26.576 1.00 88.31 75 VAL A C 1
ATOM 639 O O . VAL A 1 75 ? -1.460 7.157 -26.030 1.00 88.31 75 VAL A O 1
ATOM 642 N N . GLN A 1 76 ? -0.272 6.621 -27.857 1.00 83.56 76 GLN A N 1
ATOM 643 C CA . GLN A 1 76 ? -1.441 6.424 -28.726 1.00 83.56 76 GLN A CA 1
ATOM 644 C C . GLN A 1 76 ? -2.403 5.374 -28.172 1.00 83.56 76 GLN A C 1
ATOM 646 O O . GLN A 1 76 ? -3.620 5.533 -28.240 1.00 83.56 76 GLN A O 1
ATOM 651 N N . MET A 1 77 ? -1.860 4.272 -27.656 1.00 87.06 77 MET A N 1
ATOM 652 C CA . MET A 1 77 ? -2.657 3.203 -27.073 1.00 87.06 77 MET A CA 1
ATOM 653 C C . MET A 1 77 ? -3.370 3.679 -25.806 1.00 87.06 77 MET A C 1
ATOM 655 O O . MET A 1 77 ? -4.560 3.421 -25.675 1.00 87.06 77 MET A O 1
ATOM 659 N N . TYR A 1 78 ? -2.675 4.376 -24.902 1.00 85.94 78 TYR A N 1
ATOM 660 C CA . TYR A 1 78 ? -3.280 4.894 -23.675 1.00 85.94 78 TYR A CA 1
ATOM 661 C C . TYR A 1 78 ? -4.362 5.938 -23.976 1.00 85.94 78 TYR A C 1
ATOM 663 O O . TYR A 1 78 ? -5.489 5.790 -23.515 1.00 85.94 78 TYR A O 1
ATOM 671 N N . ALA A 1 79 ? -4.060 6.933 -24.817 1.00 81.62 79 ALA A N 1
ATOM 672 C CA . ALA A 1 79 ? -5.015 7.967 -25.217 1.00 81.62 79 ALA A CA 1
ATOM 673 C C . ALA A 1 79 ? -6.290 7.358 -25.818 1.00 81.62 79 ALA A C 1
ATOM 675 O O . ALA A 1 79 ? -7.393 7.711 -25.421 1.00 81.62 79 ALA A O 1
ATOM 676 N N . ARG A 1 80 ? -6.148 6.347 -26.686 1.00 84.12 80 ARG A N 1
ATOM 677 C CA . ARG A 1 80 ? -7.295 5.654 -27.281 1.00 84.12 80 ARG A CA 1
ATOM 678 C C . ARG A 1 80 ? -8.186 4.959 -26.245 1.00 84.12 80 ARG A C 1
ATOM 680 O O . ARG A 1 80 ? -9.394 4.921 -26.448 1.00 84.12 80 ARG A O 1
ATOM 687 N N . ARG A 1 81 ? -7.602 4.400 -25.179 1.00 82.69 81 ARG A N 1
ATOM 688 C CA . ARG A 1 81 ? -8.343 3.746 -24.083 1.00 82.69 81 ARG A CA 1
ATOM 689 C C . ARG A 1 81 ? -9.086 4.761 -23.216 1.00 82.69 81 ARG A C 1
ATOM 691 O O . ARG A 1 81 ? -10.195 4.484 -22.772 1.00 82.69 81 ARG A O 1
ATOM 698 N N . VAL A 1 82 ? -8.505 5.944 -23.018 1.00 78.69 82 VAL A N 1
ATOM 699 C CA . VAL A 1 82 ? -9.190 7.073 -22.370 1.00 78.69 82 VAL A CA 1
ATOM 700 C C . VAL A 1 82 ? -10.358 7.550 -23.239 1.00 78.69 82 VAL A C 1
ATOM 702 O O . VAL A 1 82 ? -11.483 7.635 -22.759 1.00 78.69 82 VAL A O 1
ATOM 705 N N . ASP A 1 83 ? -10.127 7.773 -24.536 1.00 75.25 83 ASP A N 1
ATOM 706 C CA . ASP A 1 83 ? -11.156 8.246 -25.473 1.00 75.25 83 ASP A CA 1
ATOM 707 C C . ASP A 1 83 ? -12.324 7.262 -25.630 1.00 75.25 83 ASP A C 1
ATOM 709 O O . ASP A 1 83 ? -13.466 7.675 -25.834 1.00 75.25 83 ASP A O 1
ATOM 713 N N . SER A 1 84 ? -12.055 5.955 -25.548 1.00 77.69 84 SER A N 1
ATOM 714 C CA . SER A 1 84 ? -13.091 4.922 -25.616 1.00 77.69 84 SER A CA 1
ATOM 715 C C . SER A 1 84 ? -13.850 4.718 -24.304 1.00 77.69 84 SER A C 1
ATOM 717 O O . SER A 1 84 ? -14.775 3.910 -24.285 1.00 77.69 84 SER A O 1
ATOM 719 N N . GLY A 1 85 ? -13.459 5.399 -23.222 1.00 80.06 85 GLY A N 1
ATOM 720 C CA . GLY A 1 85 ? -14.025 5.202 -21.888 1.00 80.06 85 GLY A CA 1
ATOM 721 C C . GLY A 1 85 ? -13.599 3.896 -21.212 1.00 80.06 85 GLY A C 1
ATOM 722 O O . GLY A 1 85 ? -14.207 3.512 -20.226 1.00 80.06 85 GLY A O 1
ATOM 723 N N . GLU A 1 86 ? -12.564 3.210 -21.716 1.00 81.75 86 GLU A N 1
ATOM 724 C CA . GLU A 1 86 ? -11.994 2.039 -21.025 1.00 81.75 86 GLU A CA 1
ATOM 725 C C . GLU A 1 86 ? -11.253 2.469 -19.748 1.00 81.75 86 GLU A C 1
ATOM 727 O O . GLU A 1 86 ? -11.180 1.720 -18.780 1.00 81.75 86 GLU A O 1
ATOM 732 N N . ILE A 1 87 ? -10.711 3.690 -19.742 1.00 82.94 87 ILE A N 1
ATOM 733 C CA . ILE A 1 87 ? -10.110 4.322 -18.566 1.00 82.94 87 ILE A CA 1
ATOM 734 C C . ILE A 1 87 ? -11.004 5.494 -18.158 1.00 82.94 87 ILE A C 1
ATOM 736 O O . ILE A 1 87 ? -10.964 6.554 -18.783 1.00 82.94 87 ILE A O 1
ATOM 740 N N . GLU A 1 88 ? -11.804 5.304 -17.110 1.00 77.50 88 GLU A N 1
ATOM 741 C CA . GLU A 1 88 ? -12.774 6.307 -16.649 1.00 77.50 88 GLU A CA 1
ATOM 742 C C . GLU A 1 88 ? -12.110 7.489 -15.930 1.00 77.50 88 GLU A C 1
ATOM 744 O O . GLU A 1 88 ? -12.482 8.647 -16.135 1.00 77.50 88 GLU A O 1
ATOM 749 N N . THR A 1 89 ? -11.101 7.207 -15.101 1.00 83.00 89 THR A N 1
ATOM 750 C CA . THR A 1 89 ? -10.437 8.204 -14.249 1.00 83.00 89 THR A CA 1
ATOM 751 C C . THR A 1 89 ? -8.913 8.123 -14.377 1.00 83.00 89 THR A C 1
ATOM 753 O O . THR A 1 89 ? -8.244 7.580 -13.495 1.00 83.00 89 THR A O 1
ATOM 756 N N . PRO A 1 90 ? -8.328 8.645 -15.471 1.00 86.25 90 PRO A N 1
ATOM 757 C CA . PRO A 1 90 ? -6.878 8.694 -15.618 1.00 86.25 90 PRO A CA 1
ATOM 758 C C . PRO A 1 90 ? -6.242 9.634 -14.573 1.00 86.25 90 PRO A C 1
ATOM 760 O O . PRO A 1 90 ? -6.836 10.663 -14.225 1.00 86.25 90 PRO A O 1
ATOM 763 N N . PRO A 1 91 ? -5.019 9.343 -14.088 1.00 89.50 91 PRO A N 1
ATOM 764 C CA . PRO A 1 91 ? -4.329 10.212 -13.141 1.00 89.50 91 PRO A CA 1
ATOM 765 C C . PRO A 1 91 ? -4.109 11.623 -13.699 1.00 89.50 91 PRO A C 1
ATOM 767 O O . PRO A 1 91 ? -3.782 11.804 -14.874 1.00 89.50 91 PRO A O 1
ATOM 770 N N . LYS A 1 92 ? -4.210 12.638 -12.832 1.00 89.81 92 LYS A N 1
ATOM 771 C CA . LYS A 1 92 ? -4.052 14.052 -13.217 1.00 89.81 92 LYS A CA 1
ATOM 772 C C . LYS A 1 92 ? -2.720 14.331 -13.926 1.00 89.81 92 LYS A C 1
ATOM 774 O O . LYS A 1 92 ? -2.703 15.032 -14.929 1.00 89.81 92 LYS A O 1
ATOM 779 N N . THR A 1 93 ? -1.628 13.740 -13.447 1.00 91.25 93 THR A N 1
ATOM 780 C CA . THR A 1 93 ? -0.291 13.878 -14.049 1.00 91.25 93 THR A CA 1
ATOM 781 C C . THR A 1 93 ? -0.223 13.311 -15.469 1.00 91.25 93 THR A C 1
ATOM 783 O O . THR A 1 93 ? 0.447 13.874 -16.329 1.00 91.25 93 THR A O 1
ATOM 786 N N . VAL A 1 94 ? -0.940 12.216 -15.738 1.00 90.81 94 VAL A N 1
ATOM 787 C CA . VAL A 1 94 ? -1.019 11.597 -17.068 1.00 90.81 94 VAL A CA 1
ATOM 788 C C . VAL A 1 94 ? -1.872 12.455 -18.003 1.00 90.81 94 VAL A C 1
ATOM 790 O O . VAL A 1 94 ? -1.493 12.665 -19.151 1.00 90.81 94 VAL A O 1
ATOM 793 N N . LEU A 1 95 ? -2.985 13.012 -17.513 1.00 86.12 95 LEU A N 1
ATOM 794 C CA . LEU A 1 95 ? -3.819 13.949 -18.274 1.00 86.12 95 LEU A CA 1
ATOM 795 C C . LEU A 1 95 ? -3.067 15.226 -18.671 1.00 86.12 95 LEU A C 1
ATOM 797 O O . LEU A 1 95 ? -3.176 15.676 -19.813 1.00 86.12 95 LEU A O 1
ATOM 801 N N . GLU A 1 96 ? -2.298 15.799 -17.745 1.00 87.62 96 GLU A N 1
ATOM 802 C CA . GLU A 1 96 ? -1.435 16.954 -18.013 1.00 87.62 96 GLU A CA 1
ATOM 803 C C . GLU A 1 96 ? -0.387 16.610 -19.078 1.00 87.62 96 GLU A C 1
ATOM 805 O O . GLU A 1 96 ? -0.245 17.350 -20.051 1.00 87.62 96 GLU A O 1
ATOM 810 N N . ALA A 1 97 ? 0.260 15.443 -18.969 1.00 88.56 97 ALA A N 1
ATOM 811 C CA . ALA A 1 97 ? 1.229 14.983 -19.960 1.00 88.56 97 ALA A CA 1
ATOM 812 C C . ALA A 1 97 ? 0.606 14.778 -21.351 1.00 88.56 97 ALA A C 1
ATOM 814 O O . ALA A 1 97 ? 1.187 15.200 -22.347 1.00 88.56 97 ALA A O 1
ATOM 815 N N . LEU A 1 98 ? -0.585 14.176 -21.440 1.00 84.44 98 LEU A N 1
ATOM 816 C CA . LEU A 1 98 ? -1.309 14.009 -22.707 1.00 84.44 98 LEU A CA 1
ATOM 817 C C . LEU A 1 98 ? -1.707 15.353 -23.327 1.00 84.44 98 LEU A C 1
ATOM 819 O O . LEU A 1 98 ? -1.608 15.520 -24.541 1.00 84.44 98 LEU A O 1
ATOM 823 N N . THR A 1 99 ? -2.128 16.312 -22.502 1.00 82.19 99 THR A N 1
ATOM 824 C CA . THR A 1 99 ? -2.485 17.661 -22.964 1.00 82.19 99 THR A CA 1
ATOM 825 C C . THR A 1 99 ? -1.259 18.379 -23.520 1.00 82.19 99 THR A C 1
ATOM 827 O O . THR A 1 99 ? -1.295 18.864 -24.646 1.00 82.19 99 THR A O 1
ATOM 830 N N . GLU A 1 100 ? -0.139 18.363 -22.795 1.00 85.12 100 GLU A N 1
ATOM 831 C CA . GLU A 1 100 ? 1.097 18.997 -23.259 1.00 85.12 100 GLU A CA 1
ATOM 832 C C . GLU A 1 100 ? 1.663 18.306 -24.514 1.00 85.12 100 GLU A C 1
ATOM 834 O O . GLU A 1 100 ? 2.198 18.966 -25.406 1.00 85.12 100 GLU A O 1
ATOM 839 N N . LEU A 1 101 ? 1.518 16.981 -24.627 1.00 82.69 101 LEU A N 1
ATOM 840 C CA . LEU A 1 101 ? 1.867 16.240 -25.842 1.00 82.69 101 LEU A CA 1
ATOM 841 C C . LEU A 1 101 ? 1.035 16.698 -27.045 1.00 82.69 101 LEU A C 1
ATOM 843 O O . LEU A 1 101 ? 1.602 16.898 -28.120 1.00 82.69 101 LEU A O 1
ATOM 847 N N . ASN A 1 102 ? -0.272 16.905 -26.868 1.00 80.62 102 ASN A N 1
ATOM 848 C CA . ASN A 1 102 ? -1.144 17.427 -27.920 1.00 80.62 102 ASN A CA 1
ATOM 849 C C . ASN A 1 102 ? -0.754 18.860 -28.312 1.00 80.62 102 ASN A C 1
ATOM 851 O O . ASN A 1 102 ? -0.602 19.142 -29.498 1.00 80.62 102 ASN A O 1
ATOM 855 N N . ASP A 1 103 ? -0.488 19.739 -27.343 1.00 78.38 103 ASP A N 1
ATOM 856 C CA . ASP A 1 103 ? -0.065 21.119 -27.613 1.00 78.38 103 ASP A CA 1
ATOM 857 C C . ASP A 1 103 ? 1.257 21.162 -28.400 1.00 78.38 103 ASP A C 1
ATOM 859 O O . ASP A 1 103 ? 1.407 21.920 -29.365 1.00 78.38 103 ASP A O 1
ATOM 863 N N . LYS A 1 104 ? 2.227 20.308 -28.041 1.00 80.88 104 LYS A N 1
ATOM 864 C CA . LYS A 1 104 ? 3.495 20.180 -28.781 1.00 80.88 104 LYS A CA 1
ATOM 865 C C . LYS A 1 104 ? 3.298 19.623 -30.191 1.00 80.88 104 LYS A C 1
ATOM 867 O O . LYS A 1 104 ? 4.060 19.974 -31.087 1.00 80.88 104 LYS A O 1
ATOM 872 N N . GLN A 1 105 ? 2.297 18.772 -30.403 1.00 74.31 105 GLN A N 1
ATOM 873 C CA . GLN A 1 105 ? 1.946 18.272 -31.733 1.00 74.31 105 GLN A CA 1
ATOM 874 C C . GLN A 1 105 ? 1.276 19.352 -32.590 1.00 74.31 105 GLN A C 1
ATOM 876 O O . GLN A 1 105 ? 1.612 19.483 -33.766 1.00 74.31 105 GLN A O 1
ATOM 881 N N . GLU A 1 106 ? 0.375 20.153 -32.018 1.00 73.25 106 GLU A N 1
ATOM 882 C CA . GLU A 1 106 ? -0.301 21.248 -32.726 1.00 73.25 106 GLU A CA 1
ATOM 883 C C . GLU A 1 106 ? 0.655 22.382 -33.110 1.00 73.25 106 GLU A C 1
ATOM 885 O O . GLU A 1 106 ? 0.519 22.981 -34.178 1.00 73.25 106 GLU A O 1
ATOM 890 N N . THR A 1 107 ? 1.642 22.654 -32.256 1.00 77.94 107 THR A N 1
ATOM 891 C CA . THR A 1 107 ? 2.655 23.698 -32.470 1.00 77.94 107 THR A CA 1
ATOM 892 C C . THR A 1 107 ? 3.842 23.243 -33.320 1.00 77.94 107 THR A C 1
ATOM 894 O O . THR A 1 107 ? 4.705 24.060 -33.640 1.00 77.94 107 THR A O 1
ATOM 897 N N . TYR A 1 108 ? 3.907 21.966 -33.710 1.00 78.94 108 TYR A N 1
ATOM 898 C CA . TYR A 1 108 ? 5.030 21.443 -34.480 1.00 78.94 108 TYR A CA 1
ATOM 899 C C . TYR A 1 108 ? 5.045 21.988 -35.915 1.00 78.94 108 TYR A C 1
ATOM 901 O O . TYR A 1 108 ? 4.210 21.639 -36.755 1.00 78.94 108 TYR A O 1
ATOM 909 N N . GLU A 1 109 ? 6.045 22.817 -36.215 1.00 76.31 109 GLU A N 1
ATOM 910 C CA . GLU A 1 109 ? 6.279 23.330 -37.560 1.00 76.31 109 GLU A CA 1
ATOM 911 C C . GLU A 1 109 ? 7.042 22.319 -38.409 1.00 76.31 109 GLU A C 1
ATOM 913 O O . GLU A 1 109 ? 8.095 21.790 -38.042 1.00 76.31 109 GLU A O 1
ATOM 918 N N . TYR A 1 110 ? 6.478 22.031 -39.577 1.00 75.94 110 TYR A N 1
ATOM 919 C CA . TYR A 1 110 ? 7.006 20.995 -40.434 1.00 75.94 110 TYR A CA 1
ATOM 920 C C . TYR A 1 110 ? 8.130 21.509 -41.336 1.00 75.94 110 TYR A C 1
ATOM 922 O O . TYR A 1 110 ? 7.877 22.327 -42.218 1.00 75.94 110 TYR A O 1
ATOM 930 N N . ALA A 1 111 ? 9.324 20.933 -41.178 1.00 79.62 111 ALA A N 1
ATOM 931 C CA . ALA A 1 111 ? 10.524 21.331 -41.908 1.00 79.62 111 ALA A CA 1
ATOM 932 C C . ALA A 1 111 ? 10.347 21.292 -43.440 1.00 79.62 111 ALA A C 1
ATOM 934 O O . ALA A 1 111 ? 10.034 20.252 -44.055 1.00 79.62 111 ALA A O 1
ATOM 935 N N . ASP A 1 112 ? 10.591 22.426 -44.084 1.00 80.12 112 ASP A N 1
ATOM 936 C CA . ASP A 1 112 ? 10.391 22.619 -45.509 1.00 80.12 112 ASP A CA 1
ATOM 937 C C . ASP A 1 112 ? 11.710 22.662 -46.310 1.00 80.12 112 ASP A C 1
ATOM 939 O O . ASP A 1 112 ? 12.767 22.196 -45.875 1.00 80.12 112 ASP A O 1
ATOM 943 N N . ARG A 1 113 ? 11.621 23.056 -47.587 1.00 79.25 113 ARG A N 1
ATOM 944 C CA . ARG A 1 113 ? 12.794 23.125 -48.474 1.00 79.25 113 ARG A CA 1
ATOM 945 C C . ARG A 1 113 ? 13.632 24.377 -48.243 1.00 79.25 113 ARG A C 1
ATOM 947 O O . ARG A 1 113 ? 14.807 24.348 -48.608 1.00 79.25 113 ARG A O 1
ATOM 954 N N . GLU A 1 114 ? 13.026 25.446 -47.744 1.00 81.69 114 GLU A N 1
ATOM 955 C CA . GLU A 1 114 ? 13.689 26.710 -47.443 1.00 81.69 114 GLU A CA 1
ATOM 956 C C . GLU A 1 114 ? 14.546 26.538 -46.190 1.00 81.69 114 GLU A C 1
ATOM 958 O O . GLU A 1 114 ? 15.746 26.799 -46.276 1.00 81.69 114 GLU A O 1
ATOM 963 N N . ASP A 1 115 ? 14.007 25.902 -45.146 1.00 81.38 115 ASP A N 1
ATOM 964 C CA . ASP A 1 115 ? 14.736 25.548 -43.918 1.00 81.38 115 ASP A CA 1
ATOM 965 C C . ASP A 1 115 ? 16.010 24.742 -44.222 1.00 81.38 115 ASP A C 1
ATOM 967 O O . ASP A 1 115 ? 17.119 25.079 -43.810 1.00 81.38 115 ASP A O 1
ATOM 971 N N . LEU A 1 116 ? 15.889 23.692 -45.048 1.00 80.94 116 LEU A N 1
ATOM 972 C CA . LEU A 1 116 ? 17.037 22.877 -45.461 1.00 80.94 116 LEU A CA 1
ATOM 973 C C . LEU A 1 116 ? 18.068 23.681 -46.263 1.00 80.94 116 LEU A C 1
ATOM 975 O O . LEU A 1 116 ? 19.259 23.366 -46.249 1.00 80.94 116 LEU A O 1
ATOM 979 N N . ARG A 1 117 ? 17.615 24.646 -47.066 1.00 81.56 117 ARG A N 1
ATOM 980 C CA . ARG A 1 117 ? 18.505 25.453 -47.903 1.00 81.56 117 ARG A CA 1
ATOM 981 C C . ARG A 1 117 ? 19.268 26.461 -47.050 1.00 81.56 117 ARG A C 1
ATOM 983 O O . ARG A 1 117 ? 20.451 26.666 -47.320 1.00 81.56 117 ARG A O 1
ATOM 990 N N . GLU A 1 118 ? 18.614 27.032 -46.047 1.00 83.94 118 GLU A N 1
ATOM 991 C CA . GLU A 1 118 ? 19.215 27.911 -45.049 1.00 83.94 118 GLU A CA 1
ATOM 992 C C . GLU A 1 118 ? 20.253 27.151 -44.210 1.00 83.94 118 GLU A C 1
ATOM 994 O O . GLU A 1 118 ? 21.424 27.534 -44.220 1.00 83.94 118 GLU A O 1
ATOM 999 N N . GLU A 1 119 ? 19.896 25.983 -43.665 1.00 84.00 119 GLU A N 1
ATOM 1000 C CA . GLU A 1 119 ? 20.798 25.135 -42.863 1.00 84.00 119 GLU A CA 1
ATOM 1001 C C . GLU A 1 119 ? 21.962 24.505 -43.670 1.00 84.00 119 GLU A C 1
ATOM 1003 O O . GLU A 1 119 ? 22.988 24.063 -43.147 1.00 84.00 119 GLU A O 1
ATOM 1008 N N . LYS A 1 120 ? 21.843 24.439 -45.000 1.00 85.81 120 LYS A N 1
ATOM 1009 C CA . LYS A 1 120 ? 22.985 24.102 -45.870 1.00 85.81 120 LYS A CA 1
ATOM 1010 C C . LYS A 1 120 ? 23.899 25.292 -46.120 1.00 85.81 120 LYS A C 1
ATOM 1012 O O . LYS A 1 120 ? 25.071 25.095 -46.437 1.00 85.81 120 LYS A O 1
ATOM 1017 N N . SER A 1 121 ? 23.354 26.504 -46.065 1.00 80.38 121 SER A N 1
ATOM 1018 C CA . SER A 1 121 ? 24.086 27.739 -46.344 1.00 80.38 121 SER A CA 1
ATOM 1019 C C . SER A 1 121 ? 24.874 28.243 -45.135 1.00 80.38 121 SER A C 1
ATOM 1021 O O . SER A 1 121 ? 25.956 28.798 -45.316 1.00 80.38 121 SER A O 1
ATOM 1023 N N . ASP A 1 122 ? 24.382 27.985 -43.923 1.00 82.44 122 ASP A N 1
ATOM 1024 C CA . ASP A 1 122 ? 25.064 28.290 -42.661 1.00 82.44 122 ASP A CA 1
ATOM 1025 C C . ASP A 1 122 ? 26.060 27.191 -42.222 1.00 82.44 122 ASP A C 1
ATOM 1027 O O . ASP A 1 122 ? 26.869 27.401 -41.319 1.00 82.44 122 ASP A O 1
ATOM 1031 N N . GLY A 1 123 ? 26.044 26.034 -42.897 1.00 77.06 123 GLY A N 1
ATOM 1032 C CA . GLY A 1 123 ? 26.931 24.900 -42.638 1.00 77.06 123 GLY A CA 1
ATOM 1033 C C . GLY A 1 123 ? 26.507 24.004 -41.471 1.00 77.06 123 GLY A C 1
ATOM 1034 O O . GLY A 1 123 ? 27.262 23.098 -41.115 1.00 77.06 123 GLY A O 1
ATOM 1035 N N . SER A 1 124 ? 25.321 24.215 -40.894 1.00 76.81 124 SER A N 1
ATOM 1036 C CA . SER A 1 124 ? 24.767 23.385 -39.816 1.00 76.81 124 SER A CA 1
ATOM 1037 C C . SER A 1 124 ? 24.408 21.970 -40.286 1.00 76.81 124 SER A C 1
ATOM 1039 O O . SER A 1 124 ? 24.446 21.017 -39.504 1.00 76.81 124 SER A O 1
ATOM 1041 N N . VAL A 1 125 ? 24.139 21.796 -41.584 1.00 76.94 125 VAL A N 1
ATOM 1042 C CA . VAL A 1 125 ? 23.767 20.517 -42.189 1.00 76.94 125 VAL A CA 1
ATOM 1043 C C . VAL A 1 125 ? 24.615 20.188 -43.421 1.00 76.94 125 VAL A C 1
ATOM 1045 O O . VAL A 1 125 ? 24.903 21.029 -44.269 1.00 76.94 125 VAL A O 1
ATOM 1048 N N . SER A 1 126 ? 24.984 18.907 -43.574 1.00 78.69 126 SER A N 1
ATOM 1049 C CA . SER A 1 126 ? 25.749 18.427 -44.735 1.00 78.69 126 SER A CA 1
ATOM 1050 C C . SER A 1 126 ? 25.071 18.770 -46.067 1.00 78.69 126 SER A C 1
ATOM 1052 O O . SER A 1 126 ? 23.883 18.506 -46.277 1.00 78.69 126 SER A O 1
ATOM 1054 N N . PHE A 1 127 ? 25.866 19.253 -47.024 1.00 74.44 127 PHE A N 1
ATOM 1055 C CA . PHE A 1 127 ? 25.408 19.610 -48.367 1.00 74.44 127 PHE A CA 1
ATOM 1056 C C . PHE A 1 127 ? 24.682 18.458 -49.089 1.00 74.44 127 PHE A C 1
ATOM 1058 O O . PHE A 1 127 ? 23.722 18.687 -49.831 1.00 74.44 127 PHE A O 1
ATOM 1065 N N . PHE A 1 128 ? 25.078 17.210 -48.820 1.00 76.25 128 PHE A N 1
ATOM 1066 C CA . PHE A 1 128 ? 24.488 16.009 -49.421 1.00 76.25 128 PHE A CA 1
ATOM 1067 C C . PHE A 1 128 ? 23.216 15.512 -48.716 1.00 76.25 128 PHE A C 1
ATOM 1069 O O . PHE A 1 128 ? 22.597 14.556 -49.184 1.00 76.25 128 PHE A O 1
ATOM 1076 N N . LYS A 1 129 ? 22.784 16.139 -47.611 1.00 76.94 129 LYS A N 1
ATOM 1077 C CA . LYS A 1 129 ? 21.579 15.707 -46.889 1.00 76.94 129 LYS A CA 1
ATOM 1078 C C . LYS A 1 129 ? 20.332 15.953 -47.738 1.00 76.94 129 LYS A C 1
ATOM 1080 O O . LYS A 1 129 ? 20.129 17.042 -48.286 1.00 76.94 129 LYS A O 1
ATOM 1085 N N . THR A 1 130 ? 19.504 14.924 -47.878 1.00 79.12 130 THR A N 1
ATOM 1086 C CA . THR A 1 130 ? 18.240 15.007 -48.615 1.00 79.12 130 THR A CA 1
ATOM 1087 C C . THR A 1 130 ? 17.155 15.622 -47.736 1.00 79.12 130 THR A C 1
ATOM 1089 O O . THR A 1 130 ? 17.197 15.503 -46.513 1.00 79.12 130 THR A O 1
ATOM 1092 N N . LEU A 1 131 ? 16.139 16.228 -48.358 1.00 72.75 131 LEU A N 1
ATOM 1093 C CA . LEU A 1 131 ? 14.971 16.762 -47.649 1.00 72.75 131 LEU A CA 1
ATOM 1094 C C . LEU A 1 131 ? 14.273 15.691 -46.806 1.00 72.75 131 LEU A C 1
ATOM 1096 O O . LEU A 1 131 ? 13.895 15.947 -45.670 1.00 72.75 131 LEU A O 1
ATOM 1100 N N . LYS A 1 132 ? 14.173 14.469 -47.337 1.00 67.88 132 LYS A N 1
ATOM 1101 C CA . LYS A 1 132 ? 13.605 13.322 -46.626 1.00 67.88 132 LYS A CA 1
ATOM 1102 C C . LYS A 1 132 ? 14.369 13.015 -45.333 1.00 67.88 132 LYS A C 1
ATOM 1104 O O . LYS A 1 132 ? 13.745 12.882 -44.288 1.00 67.88 132 LYS A O 1
ATOM 1109 N N . ASN A 1 133 ? 15.700 12.949 -45.396 1.00 67.25 133 ASN A N 1
ATOM 1110 C CA . ASN A 1 133 ? 16.526 12.661 -44.221 1.00 67.25 133 ASN A CA 1
ATOM 1111 C C . ASN A 1 133 ? 16.507 13.821 -43.219 1.00 67.25 133 ASN A C 1
ATOM 1113 O O . ASN A 1 133 ? 16.475 13.589 -42.020 1.00 67.25 133 ASN A O 1
ATOM 1117 N N . TYR A 1 134 ? 16.491 15.061 -43.709 1.00 72.25 134 TYR A N 1
ATOM 1118 C CA . TYR A 1 134 ? 16.381 16.252 -42.870 1.00 72.25 134 TYR A CA 1
ATOM 1119 C C . TYR A 1 134 ? 15.075 16.285 -42.066 1.00 72.25 134 TYR A C 1
ATOM 1121 O O . TYR A 1 134 ? 15.099 16.447 -40.852 1.00 72.25 134 TYR A O 1
ATOM 1129 N N . ARG A 1 135 ? 13.943 16.026 -42.726 1.00 72.50 135 ARG A N 1
ATOM 1130 C CA . ARG A 1 135 ? 12.629 15.928 -42.078 1.00 72.50 135 ARG A CA 1
ATOM 1131 C C . ARG A 1 135 ? 12.549 14.788 -41.077 1.00 72.50 135 ARG A C 1
ATOM 1133 O O . ARG A 1 135 ? 12.003 14.972 -40.000 1.00 72.50 135 ARG A O 1
ATOM 1140 N N . ALA A 1 136 ? 13.092 13.622 -41.425 1.00 64.75 136 ALA A N 1
ATOM 1141 C CA . ALA A 1 136 ? 13.140 12.490 -40.506 1.00 64.75 136 ALA A CA 1
ATOM 1142 C C . ALA A 1 136 ? 13.908 12.844 -39.221 1.00 64.75 136 ALA A C 1
ATOM 1144 O O . ALA A 1 136 ? 13.454 12.515 -38.132 1.00 64.75 136 ALA A O 1
ATOM 1145 N N . GLU A 1 137 ? 15.017 13.575 -39.341 1.00 68.88 137 GLU A N 1
ATOM 1146 C CA . GLU A 1 137 ? 15.815 14.012 -38.195 1.00 68.88 137 GLU A CA 1
ATOM 1147 C C . GLU A 1 137 ? 15.115 15.082 -37.353 1.00 68.88 137 GLU A C 1
ATOM 1149 O O . GLU A 1 137 ? 15.062 14.941 -36.137 1.00 68.88 137 GLU A O 1
ATOM 1154 N N . LYS A 1 138 ? 14.502 16.101 -37.973 1.00 76.25 138 LYS A N 1
ATOM 1155 C CA . LYS A 1 138 ? 13.733 17.127 -37.244 1.00 76.25 138 LYS A CA 1
ATOM 1156 C C . LYS A 1 138 ? 12.491 16.555 -36.558 1.00 76.25 138 LYS A C 1
ATOM 1158 O O . LYS A 1 138 ? 12.149 16.987 -35.461 1.00 76.25 138 LYS A O 1
ATOM 1163 N N . ASN A 1 139 ? 11.832 15.573 -37.175 1.00 71.69 139 ASN A N 1
ATOM 1164 C CA . ASN A 1 139 ? 10.732 14.841 -36.549 1.00 71.69 139 ASN A CA 1
ATOM 1165 C C . ASN A 1 139 ? 11.237 14.050 -35.332 1.00 71.69 139 ASN A C 1
ATOM 1167 O O . ASN A 1 139 ? 10.620 14.093 -34.273 1.00 71.69 139 ASN A O 1
ATOM 1171 N N . LEU A 1 140 ? 12.367 13.348 -35.470 1.00 71.31 140 LEU A N 1
ATOM 1172 C CA . LEU A 1 140 ? 12.970 12.592 -34.373 1.00 71.31 140 LEU A CA 1
ATOM 1173 C C . LEU A 1 140 ? 13.382 13.514 -33.217 1.00 71.31 140 LEU A C 1
ATOM 1175 O O . LEU A 1 140 ? 13.087 13.204 -32.069 1.00 71.31 140 LEU A O 1
ATOM 1179 N N . GLU A 1 141 ? 13.991 14.665 -33.513 1.00 77.56 141 GLU A N 1
ATOM 1180 C CA . GLU A 1 141 ? 14.362 15.683 -32.521 1.00 77.56 141 GLU A CA 1
ATOM 1181 C C . GLU A 1 141 ? 13.130 16.225 -31.774 1.00 77.56 141 GLU A C 1
ATOM 1183 O O . GLU A 1 141 ? 13.161 16.424 -30.559 1.00 77.56 141 GLU A O 1
ATOM 1188 N N . ALA A 1 142 ? 12.016 16.436 -32.479 1.00 75.94 142 ALA A N 1
ATOM 1189 C CA . ALA A 1 142 ? 10.764 16.852 -31.857 1.00 75.94 142 ALA A CA 1
ATOM 1190 C C . ALA A 1 142 ? 10.202 15.774 -30.921 1.00 75.94 142 ALA A C 1
ATOM 1192 O O . ALA A 1 142 ? 9.822 16.085 -29.796 1.00 75.94 142 ALA A O 1
ATOM 1193 N N . VAL A 1 143 ? 10.217 14.504 -31.339 1.00 76.81 143 VAL A N 1
ATOM 1194 C CA . VAL A 1 143 ? 9.779 13.379 -30.496 1.00 76.81 143 VAL A CA 1
ATOM 1195 C C . VAL A 1 143 ? 10.689 13.215 -29.275 1.00 76.81 143 VAL A C 1
ATOM 1197 O O . VAL A 1 143 ? 10.190 13.017 -28.168 1.00 76.81 143 VAL A O 1
ATOM 1200 N N . GLN A 1 144 ? 12.003 13.387 -29.433 1.00 81.12 144 GLN A N 1
ATOM 1201 C CA . GLN A 1 144 ? 12.968 13.390 -28.327 1.00 81.12 144 GLN A CA 1
ATOM 1202 C C . GLN A 1 144 ? 12.638 14.450 -27.270 1.00 81.12 144 GLN A C 1
ATOM 1204 O O . GLN A 1 144 ? 12.662 14.155 -26.079 1.00 81.12 144 GLN A O 1
ATOM 1209 N N . LYS A 1 145 ? 12.235 15.659 -27.684 1.00 86.62 145 LYS A N 1
ATOM 1210 C CA . LYS A 1 145 ? 11.801 16.726 -26.758 1.00 86.62 145 LYS A CA 1
ATOM 1211 C C . LYS A 1 145 ? 10.535 16.378 -25.970 1.00 86.62 145 LYS A C 1
ATOM 1213 O O . LYS A 1 145 ? 10.229 17.051 -24.991 1.00 86.62 145 LYS A O 1
ATOM 1218 N N . THR A 1 146 ? 9.795 15.355 -26.392 1.00 88.81 146 THR A N 1
ATOM 1219 C CA . THR A 1 146 ? 8.581 14.873 -25.717 1.00 88.81 146 THR A CA 1
ATOM 1220 C C . THR A 1 146 ? 8.791 13.601 -24.893 1.00 88.81 146 THR A C 1
ATOM 1222 O O . THR A 1 146 ? 7.835 13.077 -24.323 1.00 88.81 146 THR A O 1
ATOM 1225 N N . GLU A 1 147 ? 10.031 13.106 -24.811 1.00 90.88 147 GLU A N 1
ATOM 1226 C CA . GLU A 1 147 ? 10.373 11.827 -24.180 1.00 90.88 147 GLU A CA 1
ATOM 1227 C C . GLU A 1 147 ? 9.875 11.728 -22.732 1.00 90.88 147 GLU A C 1
ATOM 1229 O O . GLU A 1 147 ? 9.209 10.752 -22.389 1.00 90.88 147 GLU A O 1
ATOM 1234 N N . ASP A 1 148 ? 10.122 12.748 -21.907 1.00 94.38 148 ASP A N 1
ATOM 1235 C CA . ASP A 1 148 ? 9.745 12.734 -20.488 1.00 94.38 148 ASP A CA 1
ATOM 1236 C C . ASP A 1 148 ? 8.223 12.654 -20.286 1.00 94.38 148 ASP A C 1
ATOM 1238 O O . ASP A 1 148 ? 7.741 11.895 -19.445 1.00 94.38 148 ASP A O 1
ATOM 1242 N N . LEU A 1 149 ? 7.448 13.363 -21.112 1.00 92.56 149 LEU A N 1
ATOM 1243 C CA . LEU A 1 149 ? 5.982 13.317 -21.074 1.00 92.56 149 LEU A CA 1
ATOM 1244 C C . LEU A 1 149 ? 5.459 11.943 -21.500 1.00 92.56 149 LEU A C 1
ATOM 1246 O O . LEU A 1 149 ? 4.571 11.379 -20.861 1.00 92.56 149 LEU A O 1
ATOM 1250 N N . ALA A 1 150 ? 6.035 11.367 -22.558 1.00 92.38 150 ALA A N 1
ATOM 1251 C CA . ALA A 1 150 ? 5.660 10.037 -23.021 1.00 92.38 150 ALA A CA 1
ATOM 1252 C C . ALA A 1 150 ? 6.023 8.946 -21.998 1.00 92.38 150 ALA A C 1
ATOM 1254 O O . ALA A 1 150 ? 5.277 7.976 -21.836 1.00 92.38 150 ALA A O 1
ATOM 1255 N N . LYS A 1 151 ? 7.131 9.114 -21.264 1.00 96.56 151 LYS A N 1
ATOM 1256 C CA . LYS A 1 151 ? 7.512 8.228 -20.159 1.00 96.56 151 LYS A CA 1
ATOM 1257 C C . LYS A 1 151 ? 6.506 8.262 -19.013 1.00 96.56 151 LYS A C 1
ATOM 1259 O O . LYS A 1 151 ? 6.219 7.197 -18.484 1.00 96.56 151 LYS A O 1
ATOM 1264 N N . ILE A 1 152 ? 5.921 9.415 -18.671 1.00 95.44 152 ILE A N 1
ATOM 1265 C CA . ILE A 1 152 ? 4.854 9.495 -17.649 1.00 95.44 152 ILE A CA 1
ATOM 1266 C C . ILE A 1 152 ? 3.681 8.576 -18.024 1.00 95.44 152 ILE A C 1
ATOM 1268 O O . ILE A 1 152 ? 3.218 7.793 -17.196 1.00 95.44 152 ILE A O 1
ATOM 1272 N N . VAL A 1 153 ? 3.247 8.614 -19.287 1.00 94.00 153 VAL A N 1
ATOM 1273 C CA . VAL A 1 153 ? 2.170 7.744 -19.792 1.00 94.00 153 VAL A CA 1
ATOM 1274 C C . VAL A 1 153 ? 2.589 6.269 -19.778 1.00 94.00 153 VAL A C 1
ATOM 1276 O O . VAL A 1 153 ? 1.812 5.395 -19.392 1.00 94.00 153 VAL A O 1
ATOM 1279 N N . LEU A 1 154 ? 3.830 5.966 -20.174 1.00 96.12 154 LEU A N 1
ATOM 1280 C CA . LEU A 1 154 ? 4.353 4.599 -20.137 1.00 96.12 154 LEU A CA 1
ATOM 1281 C C . LEU A 1 154 ? 4.464 4.058 -18.701 1.00 96.12 154 LEU A C 1
ATOM 1283 O O . LEU A 1 154 ? 4.179 2.881 -18.488 1.00 96.12 154 LEU A O 1
ATOM 1287 N N . THR A 1 155 ? 4.836 4.888 -17.724 1.00 96.75 155 THR A N 1
ATOM 1288 C CA . THR A 1 155 ? 4.885 4.509 -16.305 1.00 96.75 155 THR A CA 1
ATOM 1289 C C . THR A 1 155 ? 3.520 4.032 -15.823 1.00 96.75 155 THR A C 1
ATOM 1291 O O . THR A 1 155 ? 3.451 3.005 -15.155 1.00 96.75 155 THR A O 1
ATOM 1294 N N . GLU A 1 156 ? 2.435 4.696 -16.221 1.00 95.25 156 GLU A N 1
ATOM 1295 C CA . GLU A 1 156 ? 1.078 4.267 -15.862 1.00 95.25 156 GLU A CA 1
ATOM 1296 C C . GLU A 1 156 ? 0.728 2.894 -16.458 1.00 95.25 156 GLU A C 1
ATOM 1298 O O . GLU A 1 156 ? 0.225 2.006 -15.771 1.00 95.25 156 GLU A O 1
ATOM 1303 N N . LEU A 1 157 ? 1.094 2.655 -17.720 1.00 95.44 157 LEU A N 1
ATOM 1304 C CA . LEU A 1 157 ? 0.928 1.339 -18.350 1.00 95.44 157 LEU A CA 1
ATOM 1305 C C . LEU A 1 157 ? 1.771 0.246 -17.675 1.00 95.44 157 LEU A C 1
ATOM 1307 O O . LEU A 1 157 ? 1.386 -0.926 -17.668 1.00 95.44 157 LEU A O 1
ATOM 1311 N N . VAL A 1 158 ? 2.942 0.600 -17.140 1.00 96.56 158 VAL A N 1
ATOM 1312 C CA . VAL A 1 158 ? 3.774 -0.312 -16.345 1.00 96.56 158 VAL A CA 1
ATOM 1313 C C . VAL A 1 158 ? 3.110 -0.603 -15.001 1.00 96.56 158 VAL A C 1
ATOM 1315 O O . VAL A 1 158 ? 3.076 -1.770 -14.620 1.00 96.56 158 VAL A O 1
ATOM 1318 N N . VAL A 1 159 ? 2.549 0.401 -14.316 1.00 95.56 159 VAL A N 1
ATOM 1319 C CA . VAL A 1 159 ? 1.791 0.229 -13.062 1.00 95.56 159 VAL A CA 1
ATOM 1320 C C . VAL A 1 159 ? 0.643 -0.758 -13.257 1.00 95.56 159 VAL A C 1
ATOM 1322 O O . VAL A 1 159 ? 0.546 -1.726 -12.505 1.00 95.56 159 VAL A O 1
ATOM 1325 N N . GLU A 1 160 ? -0.147 -0.595 -14.318 1.00 93.56 160 GLU A N 1
ATOM 1326 C CA . GLU A 1 160 ? -1.235 -1.520 -14.659 1.00 93.56 160 GLU A CA 1
ATOM 1327 C C . GLU A 1 160 ? -0.725 -2.964 -14.821 1.00 93.56 160 GLU A C 1
ATOM 1329 O O . GLU A 1 160 ? -1.314 -3.919 -14.311 1.00 93.56 160 GLU A O 1
ATOM 1334 N N . GLN A 1 161 ? 0.401 -3.156 -15.519 1.00 95.00 161 GLN A N 1
ATOM 1335 C CA . GLN A 1 161 ? 0.970 -4.496 -15.678 1.00 95.00 161 GLN A CA 1
ATOM 1336 C C . GLN A 1 161 ? 1.588 -5.040 -14.390 1.00 95.00 161 GLN A C 1
ATOM 1338 O O . GLN A 1 161 ? 1.545 -6.250 -14.187 1.00 95.00 161 GLN A O 1
ATOM 1343 N N . LEU A 1 162 ? 2.141 -4.195 -13.523 1.00 94.81 162 LEU A N 1
ATOM 1344 C CA . LEU A 1 162 ? 2.650 -4.609 -12.218 1.00 94.81 162 LEU A CA 1
ATOM 1345 C C . LEU A 1 162 ? 1.522 -5.069 -11.295 1.00 94.81 162 LEU A C 1
ATOM 1347 O O . LEU A 1 162 ? 1.674 -6.109 -10.667 1.00 94.81 162 LEU A O 1
ATOM 1351 N N . GLN A 1 163 ? 0.388 -4.364 -11.262 1.00 93.44 163 GLN A N 1
ATOM 1352 C CA . GLN A 1 163 ? -0.797 -4.784 -10.505 1.00 93.44 163 GLN A CA 1
ATOM 1353 C C . GLN A 1 163 ? -1.325 -6.134 -11.007 1.00 93.44 163 GLN A C 1
ATOM 1355 O O . GLN A 1 163 ? -1.513 -7.063 -10.221 1.00 93.44 163 GLN A O 1
ATOM 1360 N N . TYR A 1 164 ? -1.483 -6.278 -12.329 1.00 92.62 164 TYR A N 1
ATOM 1361 C CA . TYR A 1 164 ? -1.914 -7.537 -12.941 1.00 92.62 164 TYR A CA 1
ATOM 1362 C C . TYR A 1 164 ? -0.967 -8.698 -12.605 1.00 92.62 164 TYR A C 1
ATOM 1364 O O . TYR A 1 164 ? -1.408 -9.782 -12.218 1.00 92.62 164 TYR A O 1
ATOM 1372 N N . MET A 1 165 ? 0.344 -8.476 -12.748 1.00 91.12 165 MET A N 1
ATOM 1373 C CA . MET A 1 165 ? 1.348 -9.487 -12.425 1.00 91.12 165 MET A CA 1
ATOM 1374 C C . MET A 1 165 ? 1.368 -9.794 -10.929 1.00 91.12 165 MET A C 1
ATOM 1376 O O . MET A 1 165 ? 1.463 -10.962 -10.579 1.00 91.12 165 MET A O 1
ATOM 1380 N N . GLY A 1 166 ? 1.229 -8.788 -10.065 1.00 90.88 166 GLY A N 1
ATOM 1381 C CA . GLY A 1 166 ? 1.220 -8.945 -8.614 1.00 90.88 166 GLY A CA 1
ATOM 1382 C C . GLY A 1 166 ? 0.072 -9.804 -8.116 1.00 90.88 166 GLY A C 1
ATOM 1383 O O . GLY A 1 166 ? 0.320 -10.757 -7.384 1.00 90.88 166 GLY A O 1
ATOM 1384 N N . ALA A 1 167 ? -1.152 -9.553 -8.587 1.00 89.81 167 ALA A N 1
ATOM 1385 C CA . ALA A 1 167 ? -2.310 -10.375 -8.237 1.00 89.81 167 ALA A CA 1
ATOM 1386 C C . ALA A 1 167 ? -2.092 -11.848 -8.623 1.00 89.81 167 ALA A C 1
ATOM 1388 O O . ALA A 1 167 ? -2.228 -12.744 -7.790 1.00 89.81 167 ALA A O 1
ATOM 1389 N N . LYS A 1 168 ? -1.651 -12.099 -9.865 1.00 89.81 168 LYS A N 1
ATOM 1390 C CA . LYS A 1 168 ? -1.346 -13.459 -10.333 1.00 89.81 168 LYS A CA 1
ATOM 1391 C C . LYS A 1 168 ? -0.180 -14.100 -9.607 1.00 89.81 168 LYS A C 1
ATOM 1393 O O . LYS A 1 168 ? -0.147 -15.316 -9.450 1.00 89.81 168 LYS A O 1
ATOM 1398 N N . PHE A 1 169 ? 0.791 -13.310 -9.189 1.00 86.19 169 PHE A N 1
ATOM 1399 C CA . PHE A 1 169 ? 1.949 -13.819 -8.490 1.00 86.19 169 PHE A CA 1
ATOM 1400 C C . PHE A 1 169 ? 1.594 -14.262 -7.070 1.00 86.19 169 PHE A C 1
ATOM 1402 O O . PHE A 1 169 ? 1.926 -15.382 -6.695 1.00 86.19 169 PHE A O 1
ATOM 1409 N N . VAL A 1 170 ? 0.850 -13.435 -6.332 1.00 87.56 170 VAL A N 1
ATOM 1410 C CA . VAL A 1 170 ? 0.362 -13.771 -4.988 1.00 87.56 170 VAL A CA 1
ATOM 1411 C C . VAL A 1 170 ? -0.522 -15.016 -5.031 1.00 87.56 170 VAL A C 1
ATOM 1413 O O . VAL A 1 170 ? -0.282 -15.944 -4.270 1.00 87.56 170 VAL A O 1
ATOM 1416 N N . GLU A 1 171 ? -1.482 -15.082 -5.958 1.00 87.12 171 GLU A N 1
ATOM 1417 C CA . GLU A 1 171 ? -2.369 -16.243 -6.139 1.00 87.12 171 GLU A CA 1
ATOM 1418 C C . GLU A 1 171 ? -1.576 -17.545 -6.356 1.00 87.12 171 GLU A C 1
ATOM 1420 O O . GLU A 1 171 ? -1.785 -18.531 -5.655 1.00 87.12 171 GLU A O 1
ATOM 1425 N N . ASN A 1 172 ? -0.603 -17.532 -7.272 1.00 85.69 172 ASN A N 1
ATOM 1426 C CA . ASN A 1 172 ? 0.194 -18.720 -7.584 1.00 85.69 172 ASN A CA 1
ATOM 1427 C C . ASN A 1 172 ? 1.171 -19.109 -6.463 1.00 85.69 172 ASN A C 1
ATOM 1429 O O . ASN A 1 172 ? 1.467 -20.291 -6.286 1.00 85.69 172 ASN A O 1
ATOM 1433 N N . LEU A 1 173 ? 1.704 -18.133 -5.722 1.00 82.88 173 LEU A N 1
ATOM 1434 C CA . LEU A 1 173 ? 2.672 -18.381 -4.655 1.00 82.88 173 LEU A CA 1
ATOM 1435 C C . LEU A 1 173 ? 2.049 -18.776 -3.316 1.00 82.88 173 LEU A C 1
ATOM 1437 O O . LEU A 1 173 ? 2.761 -19.344 -2.484 1.00 82.88 173 LEU A O 1
ATOM 1441 N N . LYS A 1 174 ? 0.738 -18.577 -3.125 1.00 84.25 174 LYS A N 1
ATOM 1442 C CA . LYS A 1 174 ? 0.007 -19.144 -1.979 1.00 84.25 174 LYS A CA 1
ATOM 1443 C C . LYS A 1 174 ? 0.248 -20.655 -1.851 1.00 84.25 174 LYS A C 1
ATOM 1445 O O . LYS A 1 174 ? 0.528 -21.133 -0.760 1.00 84.25 174 LYS A O 1
ATOM 1450 N N . VAL A 1 175 ? 0.270 -21.386 -2.973 1.00 82.50 175 VAL A N 1
ATOM 1451 C CA . VAL A 1 175 ? 0.530 -22.844 -3.014 1.00 82.50 175 VAL A CA 1
ATOM 1452 C C . VAL A 1 175 ? 1.913 -23.213 -2.461 1.00 82.50 175 VAL A C 1
ATOM 1454 O O . VAL A 1 175 ? 2.101 -24.294 -1.911 1.00 82.50 175 VAL A O 1
ATOM 1457 N N . ALA A 1 176 ? 2.891 -22.317 -2.596 1.00 81.81 176 ALA A N 1
ATOM 1458 C CA . ALA A 1 176 ? 4.252 -22.513 -2.106 1.00 81.81 176 ALA A CA 1
ATOM 1459 C C . ALA A 1 176 ? 4.471 -21.960 -0.684 1.00 81.81 176 ALA A C 1
ATOM 1461 O O . ALA A 1 176 ? 5.611 -21.942 -0.223 1.00 81.81 176 ALA A O 1
ATOM 1462 N N . GLY A 1 177 ? 3.418 -21.474 -0.012 1.00 83.06 177 GLY A N 1
ATOM 1463 C CA . GLY A 1 177 ? 3.524 -20.810 1.290 1.00 83.06 177 GLY A CA 1
ATOM 1464 C C . GLY A 1 177 ? 4.276 -19.476 1.237 1.00 83.06 177 GLY A C 1
ATOM 1465 O O . GLY A 1 177 ? 4.861 -19.062 2.230 1.00 83.06 177 GLY A O 1
ATOM 1466 N N . MET A 1 178 ? 4.314 -18.822 0.071 1.00 82.69 178 MET A N 1
ATOM 1467 C CA . MET A 1 178 ? 5.016 -17.553 -0.151 1.00 82.69 178 MET A CA 1
ATOM 1468 C C . MET A 1 178 ? 4.013 -16.411 -0.374 1.00 82.69 178 MET A C 1
ATOM 1470 O O . MET A 1 178 ? 4.032 -15.734 -1.405 1.00 82.69 178 MET A O 1
ATOM 1474 N N . SER A 1 179 ? 3.094 -16.230 0.572 1.00 83.50 179 SER A N 1
ATOM 1475 C CA . SER A 1 179 ? 2.171 -15.092 0.596 1.00 83.50 179 SER A CA 1
ATOM 1476 C C . SER A 1 179 ? 2.834 -13.850 1.203 1.00 83.50 179 SER A C 1
ATOM 1478 O O . SER A 1 179 ? 3.695 -13.999 2.065 1.00 83.50 179 SER A O 1
ATOM 1480 N N . PRO A 1 180 ? 2.444 -12.633 0.784 1.00 88.88 180 PRO A N 1
ATOM 1481 C CA . PRO A 1 180 ? 2.863 -11.407 1.453 1.00 88.88 180 PRO A CA 1
ATOM 1482 C C . PRO A 1 180 ? 2.408 -11.367 2.913 1.00 88.88 180 PRO A C 1
ATOM 1484 O O . PRO A 1 180 ? 1.268 -11.728 3.195 1.00 88.88 180 PRO A O 1
ATOM 1487 N N . ASP A 1 181 ? 3.269 -10.864 3.798 1.00 88.12 181 ASP A N 1
ATOM 1488 C CA . ASP A 1 181 ? 2.941 -10.674 5.218 1.00 88.12 181 ASP A CA 1
ATOM 1489 C C . ASP A 1 181 ? 2.234 -9.337 5.486 1.00 88.12 181 ASP A C 1
ATOM 1491 O O . ASP A 1 181 ? 1.489 -9.212 6.444 1.00 88.12 181 ASP A O 1
ATOM 1495 N N . ILE A 1 182 ? 2.519 -8.301 4.688 1.00 91.06 182 ILE A N 1
ATOM 1496 C CA . ILE A 1 182 ? 2.059 -6.929 4.942 1.00 91.06 182 ILE A CA 1
ATOM 1497 C C . ILE A 1 182 ? 1.219 -6.446 3.766 1.00 91.06 182 ILE A C 1
ATOM 1499 O O . ILE A 1 182 ? 1.731 -6.258 2.659 1.00 91.06 182 ILE A O 1
ATOM 1503 N N . PHE A 1 183 ? -0.063 -6.191 4.013 1.00 89.44 183 PHE A N 1
ATOM 1504 C CA . PHE A 1 183 ? -1.016 -5.765 2.984 1.00 89.44 183 PHE A CA 1
ATOM 1505 C C . PHE A 1 183 ? -1.226 -4.253 2.935 1.00 89.44 183 PHE A C 1
ATOM 1507 O O . PHE A 1 183 ? -1.566 -3.726 1.872 1.00 89.44 183 PHE A O 1
ATOM 1514 N N . ASP A 1 184 ? -0.996 -3.567 4.054 1.00 91.50 184 ASP A N 1
ATOM 1515 C CA . ASP A 1 184 ? -1.263 -2.146 4.224 1.00 91.50 184 ASP A CA 1
ATOM 1516 C C . ASP A 1 184 ? -0.169 -1.499 5.087 1.00 91.50 184 ASP A C 1
ATOM 1518 O O . ASP A 1 184 ? 0.146 -1.957 6.183 1.00 91.50 184 ASP A O 1
ATOM 1522 N N . LEU A 1 185 ? 0.447 -0.436 4.570 1.00 92.69 185 LEU A N 1
ATOM 1523 C CA . LEU A 1 185 ? 1.583 0.207 5.234 1.00 92.69 185 LEU A CA 1
ATOM 1524 C C . LEU A 1 185 ? 1.187 1.066 6.432 1.00 92.69 185 LEU A C 1
ATOM 1526 O O . LEU A 1 185 ? 2.016 1.281 7.314 1.00 92.69 185 LEU A O 1
ATOM 1530 N N . ASP A 1 186 ? -0.049 1.557 6.471 1.00 93.75 186 ASP A N 1
ATOM 1531 C CA . ASP A 1 186 ? -0.535 2.320 7.614 1.00 93.75 186 ASP A CA 1
ATOM 1532 C C . ASP A 1 186 ? -0.815 1.372 8.785 1.00 93.75 186 ASP A C 1
ATOM 1534 O O . ASP A 1 186 ? -0.489 1.694 9.924 1.00 93.75 186 ASP A O 1
ATOM 1538 N N . TYR A 1 187 ? -1.346 0.176 8.507 1.00 94.31 187 TYR A N 1
ATOM 1539 C CA . TYR A 1 187 ? -1.471 -0.886 9.510 1.00 94.31 187 TYR A CA 1
ATOM 1540 C C . TYR A 1 187 ? -0.110 -1.370 9.998 1.00 94.31 187 TYR A C 1
ATOM 1542 O O . TYR A 1 187 ? 0.102 -1.438 11.202 1.00 94.31 187 TYR A O 1
ATOM 1550 N N . TYR A 1 188 ? 0.850 -1.575 9.095 1.00 93.25 188 TYR A N 1
ATOM 1551 C CA . TYR A 1 188 ? 2.231 -1.859 9.484 1.00 93.25 188 TYR A CA 1
ATOM 1552 C C . TYR A 1 188 ? 2.825 -0.771 10.391 1.00 93.25 188 TYR A C 1
ATOM 1554 O O . TYR A 1 188 ? 3.501 -1.073 11.367 1.00 93.25 188 TYR A O 1
ATOM 1562 N N . LEU A 1 189 ? 2.558 0.511 10.123 1.00 94.06 189 LEU A N 1
ATOM 1563 C CA . LEU A 1 189 ? 3.011 1.589 11.004 1.00 94.06 189 LEU A CA 1
ATOM 1564 C C . LEU A 1 189 ? 2.375 1.489 12.399 1.00 94.06 189 LEU A C 1
ATOM 1566 O O . LEU A 1 189 ? 3.070 1.663 13.402 1.00 94.06 189 LEU A O 1
ATOM 1570 N N . LEU A 1 190 ? 1.074 1.212 12.467 1.00 94.56 190 LEU A N 1
ATOM 1571 C CA . LEU A 1 190 ? 0.331 1.105 13.723 1.00 94.56 190 LEU A CA 1
ATOM 1572 C C . LEU A 1 190 ? 0.687 -0.151 14.531 1.00 94.56 190 LEU A C 1
ATOM 1574 O O . 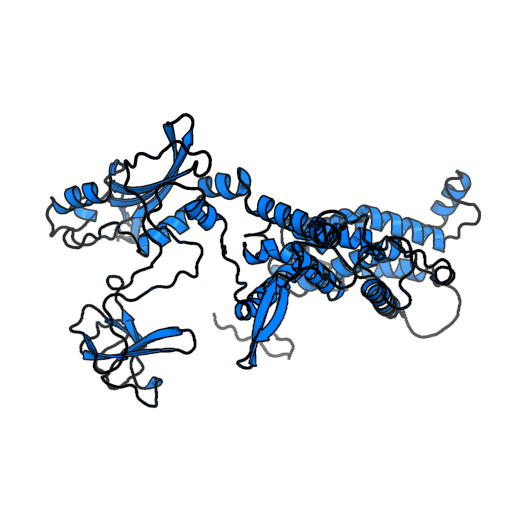LEU A 1 190 ? 0.723 -0.078 15.752 1.00 94.56 190 LEU A O 1
ATOM 1578 N N . THR A 1 191 ? 0.991 -1.270 13.878 1.00 93.56 191 THR A N 1
ATOM 1579 C CA . THR A 1 191 ? 1.366 -2.522 14.548 1.00 93.56 191 THR A CA 1
ATOM 1580 C C . THR A 1 191 ? 2.855 -2.557 14.905 1.00 93.56 191 THR A C 1
ATOM 1582 O O . THR A 1 191 ? 3.218 -2.859 16.038 1.00 93.56 191 THR A O 1
ATOM 1585 N N . ASP A 1 192 ? 3.745 -2.215 13.969 1.00 92.50 192 ASP A N 1
ATOM 1586 C CA . ASP A 1 192 ? 5.182 -2.474 14.126 1.00 92.50 192 ASP A CA 1
ATOM 1587 C C . ASP A 1 192 ? 5.986 -1.249 14.587 1.00 92.50 192 ASP A C 1
ATOM 1589 O O . ASP A 1 192 ? 7.021 -1.402 15.240 1.00 92.50 192 ASP A O 1
ATOM 1593 N N . LEU A 1 193 ? 5.538 -0.027 14.268 1.00 93.50 193 LEU A N 1
ATOM 1594 C CA . LEU A 1 193 ? 6.267 1.225 14.555 1.00 93.50 193 LEU A CA 1
ATOM 1595 C C . LEU A 1 193 ? 5.649 2.056 15.690 1.00 93.50 193 LEU A C 1
ATOM 1597 O O . LEU A 1 193 ? 6.137 3.151 15.991 1.00 93.50 193 LEU A O 1
ATOM 1601 N N . THR A 1 194 ? 4.600 1.545 16.328 1.00 95.31 194 THR A N 1
ATOM 1602 C CA . THR A 1 194 ? 3.827 2.255 17.350 1.00 95.31 194 THR A CA 1
ATOM 1603 C C . THR A 1 194 ? 3.769 1.420 18.629 1.00 95.31 194 THR A C 1
ATOM 1605 O O . THR A 1 194 ? 3.557 0.215 18.588 1.00 95.31 194 THR A O 1
ATOM 1608 N N . GLN A 1 195 ? 4.002 2.054 19.777 1.00 95.81 195 GLN A N 1
ATOM 1609 C CA . GLN A 1 195 ? 3.798 1.462 21.100 1.00 95.81 195 GLN A CA 1
ATOM 1610 C C . GLN A 1 195 ? 2.330 1.588 21.513 1.00 95.81 195 GLN A C 1
ATOM 1612 O O . GLN A 1 195 ? 1.637 2.507 21.081 1.00 95.81 195 GLN A O 1
ATOM 1617 N N . GLY A 1 196 ? 1.883 0.719 22.414 1.00 93.94 196 GLY A N 1
ATOM 1618 C CA . GLY A 1 196 ? 0.522 0.753 22.945 1.00 93.94 196 GLY A CA 1
ATOM 1619 C C . GLY A 1 196 ? -0.455 -0.188 22.244 1.00 93.94 196 GLY A C 1
ATOM 1620 O O . GLY A 1 196 ? -1.599 -0.255 22.656 1.00 93.94 196 GLY A O 1
ATOM 1621 N N . GLY A 1 197 ? -0.031 -0.944 21.229 1.00 93.69 197 GLY A N 1
ATOM 1622 C CA . GLY A 1 197 ? -0.780 -2.121 20.783 1.00 93.69 197 GLY A CA 1
ATOM 1623 C C . GLY A 1 197 ? -0.560 -3.297 21.739 1.00 93.69 197 GLY A C 1
ATOM 1624 O O . GLY A 1 197 ? 0.583 -3.597 22.089 1.00 93.69 197 GLY A O 1
ATOM 1625 N N . ILE A 1 198 ? -1.639 -3.964 22.142 1.00 93.38 198 ILE A N 1
ATOM 1626 C CA . ILE A 1 198 ? -1.647 -5.195 22.939 1.00 93.38 198 ILE A CA 1
ATOM 1627 C C . ILE A 1 198 ? -2.045 -6.320 21.987 1.00 93.38 198 ILE A C 1
ATOM 1629 O O . ILE A 1 198 ? -3.203 -6.404 21.587 1.00 93.38 198 ILE A O 1
ATOM 1633 N N . ASP A 1 199 ? -1.071 -7.127 21.560 1.00 91.12 199 ASP A N 1
ATOM 1634 C CA . ASP A 1 199 ? -1.261 -8.180 20.547 1.00 91.12 199 ASP A CA 1
ATOM 1635 C C . ASP A 1 199 ? -1.973 -7.680 19.267 1.00 91.12 199 ASP A C 1
ATOM 1637 O O . ASP A 1 199 ? -2.686 -8.422 18.594 1.00 91.12 199 ASP A O 1
ATOM 1641 N N . LEU A 1 200 ? -1.767 -6.398 18.930 1.00 92.06 200 LEU A N 1
ATOM 1642 C CA . LEU A 1 200 ? -2.449 -5.711 17.836 1.00 92.06 200 LEU A CA 1
ATOM 1643 C C . LEU A 1 200 ? -1.960 -6.218 16.469 1.00 92.06 200 LEU A C 1
ATOM 1645 O O . LEU A 1 200 ? -0.895 -5.811 16.000 1.00 92.06 200 LEU A O 1
ATOM 1649 N N . ASP A 1 201 ? -2.756 -7.044 15.795 1.00 90.19 201 ASP A N 1
ATOM 1650 C CA . ASP A 1 201 ? -2.435 -7.637 14.495 1.00 90.19 201 ASP A CA 1
ATOM 1651 C C . ASP A 1 201 ? -3.423 -7.201 13.404 1.00 90.19 201 ASP A C 1
ATOM 1653 O O . ASP A 1 201 ? -4.510 -7.756 13.235 1.00 90.19 201 ASP A O 1
ATOM 1657 N N . LEU A 1 202 ? -3.008 -6.190 12.638 1.00 89.75 202 LEU A N 1
ATOM 1658 C CA . LEU A 1 202 ? -3.783 -5.591 11.548 1.00 89.75 202 LEU A CA 1
ATOM 1659 C C . LEU A 1 202 ? -3.303 -6.036 10.158 1.00 89.75 202 LEU A C 1
ATOM 1661 O O . LEU A 1 202 ? -3.910 -5.682 9.148 1.00 89.75 202 LEU A O 1
ATOM 1665 N N . ASN A 1 203 ? -2.199 -6.783 10.077 1.00 83.50 203 ASN A N 1
ATOM 1666 C CA . ASN A 1 203 ? -1.548 -7.143 8.813 1.00 83.50 203 ASN A CA 1
ATOM 1667 C C . ASN A 1 203 ? -2.076 -8.467 8.232 1.00 83.50 203 ASN A C 1
ATOM 1669 O O . ASN A 1 203 ? -1.386 -9.143 7.473 1.00 83.50 203 ASN A O 1
ATOM 1673 N N . LYS A 1 204 ? -3.322 -8.819 8.545 1.00 80.81 204 LYS A N 1
ATOM 1674 C CA . LYS A 1 204 ? -4.011 -10.020 8.065 1.00 80.81 204 LYS A CA 1
ATOM 1675 C C . LYS A 1 204 ? -5.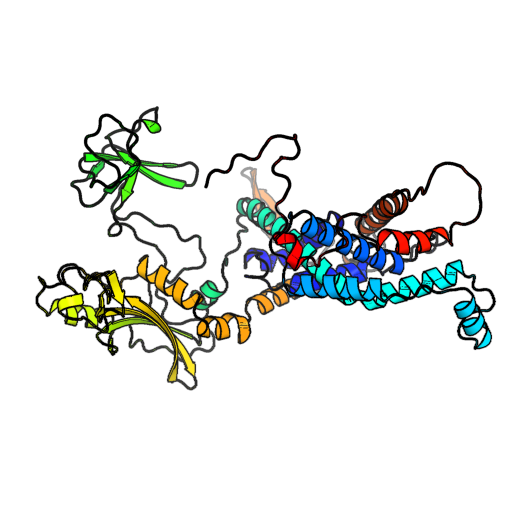335 -9.665 7.404 1.00 80.81 204 LYS A C 1
ATOM 1677 O O . LYS A 1 204 ? -5.774 -8.516 7.412 1.00 80.81 204 LYS A O 1
ATOM 1682 N N . GLU A 1 205 ? -5.967 -10.663 6.805 1.00 77.19 205 GLU A N 1
ATOM 1683 C CA . GLU A 1 205 ? -7.369 -10.540 6.429 1.00 77.19 205 GLU A CA 1
ATOM 1684 C C . GLU A 1 205 ? -8.203 -10.449 7.711 1.00 77.19 205 GLU A C 1
ATOM 1686 O O . GLU A 1 205 ? -8.176 -11.355 8.541 1.00 77.19 205 GLU A O 1
ATOM 1691 N N . ILE A 1 206 ? -8.866 -9.310 7.907 1.00 82.06 206 ILE A N 1
ATOM 1692 C CA . ILE A 1 206 ? -9.663 -9.042 9.102 1.00 82.06 206 ILE A CA 1
ATOM 1693 C C . ILE A 1 206 ? -11.076 -9.543 8.827 1.00 82.06 206 ILE A C 1
ATOM 1695 O O . ILE A 1 206 ? -11.796 -8.938 8.030 1.00 82.06 206 ILE A O 1
ATOM 1699 N N . LYS A 1 207 ? -11.443 -10.648 9.474 1.00 82.88 207 LYS A N 1
ATOM 1700 C CA . LYS A 1 207 ? -12.772 -11.255 9.397 1.00 82.88 207 LYS A CA 1
ATOM 1701 C C . LYS A 1 207 ? -13.491 -11.107 10.733 1.00 82.88 207 LYS A C 1
ATOM 1703 O O . LYS A 1 207 ? -12.854 -11.010 11.779 1.00 82.88 207 LYS A O 1
ATOM 1708 N N . GLU A 1 208 ? -14.810 -11.008 10.661 1.00 83.62 208 GLU A N 1
ATOM 1709 C CA . GLU A 1 208 ? -15.682 -11.035 11.831 1.00 83.62 208 GLU A CA 1
ATOM 1710 C C . GLU A 1 208 ? -15.832 -12.496 12.272 1.00 83.62 208 GLU A C 1
ATOM 1712 O O . GLU A 1 208 ? -16.133 -13.357 11.450 1.00 83.62 208 GLU A O 1
ATOM 1717 N N . GLU A 1 209 ? -15.597 -12.779 13.550 1.00 85.00 209 GLU A N 1
ATOM 1718 C CA . GLU A 1 209 ? -15.738 -14.113 14.131 1.00 85.00 209 GLU A CA 1
ATOM 1719 C C . GLU A 1 209 ? -16.906 -14.100 15.113 1.00 85.00 209 GLU A C 1
ATOM 1721 O O . GLU A 1 209 ? -17.032 -13.198 15.944 1.00 85.00 209 GLU A O 1
ATOM 1726 N N . ALA A 1 210 ? -17.790 -15.089 15.013 1.00 83.19 210 ALA A N 1
ATOM 1727 C CA . ALA A 1 210 ? -18.876 -15.224 15.968 1.00 83.19 210 ALA A CA 1
ATOM 1728 C C . ALA A 1 210 ? -18.342 -15.869 17.256 1.00 83.19 210 ALA A C 1
ATOM 1730 O O . ALA A 1 210 ? -17.654 -16.890 17.210 1.00 83.19 210 ALA A O 1
ATOM 1731 N N . THR A 1 211 ? -18.657 -15.285 18.408 1.00 79.00 211 THR A N 1
ATOM 1732 C CA . THR A 1 211 ? -18.261 -15.813 19.715 1.00 79.00 211 THR A CA 1
ATOM 1733 C C . THR A 1 211 ? -19.364 -16.655 20.333 1.00 79.00 211 THR A C 1
ATOM 1735 O O . THR A 1 211 ? -20.545 -16.349 20.209 1.00 79.00 211 THR A O 1
ATOM 1738 N N . ASP A 1 212 ? -18.958 -17.700 21.054 1.00 75.44 212 ASP A N 1
ATOM 1739 C CA . ASP A 1 212 ? -19.843 -18.622 21.778 1.00 75.44 212 ASP A CA 1
ATOM 1740 C C . ASP A 1 212 ? -20.753 -19.504 20.900 1.00 75.44 212 ASP A C 1
ATOM 1742 O O . ASP A 1 212 ? -21.713 -20.072 21.416 1.00 75.44 212 ASP A O 1
ATOM 1746 N N . PHE A 1 213 ? -20.452 -19.674 19.608 1.00 80.56 213 PHE A N 1
ATOM 1747 C CA . PHE A 1 213 ? -21.184 -20.604 18.742 1.00 80.56 213 PHE A CA 1
ATOM 1748 C C . PHE A 1 213 ? -20.369 -21.866 18.461 1.00 80.56 213 PHE A C 1
ATOM 1750 O O . PHE A 1 213 ? -19.200 -21.798 18.081 1.00 80.56 213 PHE A O 1
ATOM 1757 N N . GLU A 1 214 ? -20.997 -23.027 18.643 1.00 76.81 214 GLU A N 1
ATOM 1758 C CA . GLU A 1 214 ? -20.438 -24.312 18.227 1.00 76.81 214 GLU A CA 1
ATOM 1759 C C . GLU A 1 214 ? -20.819 -24.617 16.771 1.00 76.81 214 GLU A C 1
ATOM 1761 O O . GLU A 1 214 ? -21.950 -24.370 16.345 1.00 76.81 214 GLU A O 1
ATOM 1766 N N . GLU A 1 215 ? -19.872 -25.173 16.013 1.00 78.94 215 GLU A N 1
ATOM 1767 C CA . GLU A 1 215 ? -20.144 -25.748 14.694 1.00 78.94 215 GLU A CA 1
ATOM 1768 C C . GLU A 1 215 ? -20.875 -27.092 14.830 1.00 78.94 215 GLU A C 1
ATOM 1770 O O . GLU A 1 215 ? -20.622 -27.866 15.759 1.00 78.94 215 GLU A O 1
ATOM 1775 N N . GLY A 1 216 ? -21.737 -27.402 13.861 1.00 82.62 216 GLY A N 1
ATOM 1776 C CA . GLY A 1 216 ? -22.466 -28.664 13.790 1.00 82.62 216 GLY A CA 1
ATOM 1777 C C . GLY A 1 216 ? -23.982 -28.503 13.818 1.00 82.62 216 GLY A C 1
ATOM 1778 O O . GLY A 1 216 ? -24.524 -27.415 13.641 1.00 82.62 216 GLY A O 1
ATOM 1779 N N . GLU A 1 217 ? -24.657 -29.631 14.003 1.00 87.44 217 GLU A N 1
ATOM 1780 C CA . GLU A 1 217 ? -26.117 -29.759 14.000 1.00 87.44 217 GLU A CA 1
ATOM 1781 C C . GLU A 1 217 ? -26.676 -29.786 15.431 1.00 87.44 217 GLU A C 1
ATOM 1783 O O . GLU A 1 217 ? -25.923 -29.912 16.399 1.00 87.44 217 GLU A O 1
ATOM 1788 N N . GLU A 1 218 ? -28.001 -29.694 15.561 1.00 88.12 218 GLU A N 1
ATOM 1789 C CA . GLU A 1 218 ? -28.740 -29.771 16.833 1.00 88.12 218 GLU A CA 1
ATOM 1790 C C . GLU A 1 218 ? -28.417 -28.655 17.849 1.00 88.12 218 GLU A C 1
ATOM 1792 O O . GLU A 1 218 ? -28.696 -28.787 19.046 1.00 88.12 218 GLU A O 1
ATOM 1797 N N . GLN A 1 219 ? -27.867 -27.529 17.392 1.00 89.75 219 GLN A N 1
ATOM 1798 C CA . GLN A 1 219 ? -27.593 -26.386 18.259 1.00 89.75 219 GLN A CA 1
ATOM 1799 C C . GLN A 1 219 ? -28.889 -25.640 18.574 1.00 89.75 219 GLN A C 1
ATOM 1801 O O . GLN A 1 219 ? -29.840 -25.688 17.802 1.00 89.75 219 GLN A O 1
ATOM 1806 N N . TYR A 1 220 ? -28.970 -24.961 19.719 1.00 90.25 220 TYR A N 1
ATOM 1807 C CA . TYR A 1 220 ? -30.190 -24.264 20.136 1.00 90.25 220 TYR A CA 1
ATOM 1808 C C . TYR A 1 220 ? -29.865 -22.891 20.708 1.00 90.25 220 TYR A C 1
ATOM 1810 O O . TYR A 1 220 ? -29.064 -22.788 21.635 1.00 90.25 220 TYR A O 1
ATOM 1818 N N . THR A 1 221 ? -30.547 -21.854 20.218 1.00 89.50 221 THR A N 1
ATOM 1819 C CA . THR A 1 221 ? -30.472 -20.502 20.785 1.00 89.50 221 THR A CA 1
ATOM 1820 C C . THR A 1 221 ? -31.765 -20.130 21.508 1.00 89.50 221 THR A C 1
ATOM 1822 O O . THR A 1 221 ? -32.877 -20.404 21.048 1.00 89.50 221 THR A O 1
ATOM 1825 N N . ALA A 1 222 ? -31.624 -19.491 22.671 1.00 87.19 222 ALA A N 1
ATOM 1826 C CA . ALA A 1 222 ? -32.744 -18.992 23.467 1.00 87.19 222 ALA A CA 1
ATOM 1827 C C . ALA A 1 222 ? -33.170 -17.557 23.090 1.00 87.19 222 ALA A C 1
ATOM 1829 O O . ALA A 1 222 ? -34.000 -16.979 23.796 1.00 87.19 222 ALA A O 1
ATOM 1830 N N . GLY A 1 223 ? -32.611 -17.001 22.009 1.00 82.81 223 GLY A N 1
ATOM 1831 C CA . GLY A 1 223 ? -32.729 -15.590 21.638 1.00 82.81 223 GLY A CA 1
ATOM 1832 C C . GLY A 1 223 ? -31.524 -14.764 22.093 1.00 82.81 223 GLY A C 1
ATOM 1833 O O . GLY A 1 223 ? -30.671 -15.235 22.843 1.00 82.81 223 GLY A O 1
ATOM 1834 N N . ALA A 1 224 ? -31.458 -13.521 21.623 1.00 82.00 224 ALA A N 1
ATOM 1835 C CA . ALA A 1 224 ? -30.412 -12.515 21.825 1.00 82.00 224 ALA A CA 1
ATOM 1836 C C . ALA A 1 224 ? -29.029 -12.860 21.248 1.00 82.00 224 ALA A C 1
ATOM 1838 O O . ALA A 1 224 ? -28.071 -12.106 21.438 1.00 82.00 224 ALA A O 1
ATOM 1839 N N . GLU A 1 225 ? -28.922 -13.968 20.514 1.00 87.44 225 GLU A N 1
ATOM 1840 C CA . GLU A 1 225 ? -27.668 -14.443 19.922 1.00 87.44 225 GLU A CA 1
ATOM 1841 C C . GLU A 1 225 ? -27.682 -14.361 18.396 1.00 87.44 225 GLU A C 1
ATOM 1843 O O . GLU A 1 225 ? -26.731 -13.832 17.825 1.00 87.44 225 GLU A O 1
ATOM 1848 N N . LEU A 1 226 ? -28.771 -14.796 17.753 1.00 90.81 226 LEU A N 1
ATOM 1849 C CA . LEU A 1 226 ? -28.940 -14.826 16.299 1.00 90.81 226 LEU A CA 1
ATOM 1850 C C . LEU A 1 226 ? -30.190 -14.044 15.868 1.00 90.81 226 LEU A C 1
ATOM 1852 O O . LEU A 1 226 ? -31.188 -13.997 16.588 1.00 90.81 226 LEU A O 1
ATOM 1856 N N . TYR A 1 227 ? -30.150 -13.480 14.666 1.00 92.38 227 TYR A N 1
ATOM 1857 C CA . TYR A 1 227 ? -31.312 -12.925 13.970 1.00 92.38 227 TYR A CA 1
ATOM 1858 C C . TYR A 1 227 ? -31.395 -13.471 12.544 1.00 92.38 227 TYR A C 1
ATOM 1860 O O . TYR A 1 227 ? -30.390 -13.924 11.987 1.00 92.38 227 TYR A O 1
ATOM 1868 N N . VAL A 1 228 ? -32.587 -13.423 11.950 1.00 92.56 228 VAL A N 1
ATOM 1869 C CA . VAL A 1 228 ? -32.798 -13.833 10.557 1.00 92.56 228 VAL A CA 1
ATOM 1870 C C . VAL A 1 228 ? -32.205 -12.778 9.631 1.00 92.56 228 VAL A C 1
ATOM 1872 O O . VAL A 1 228 ? -32.700 -11.656 9.547 1.00 92.56 228 VAL A O 1
ATOM 1875 N N . LYS A 1 229 ? -31.115 -13.126 8.949 1.00 92.44 229 LYS A N 1
ATOM 1876 C CA . LYS A 1 229 ? -30.437 -12.248 7.990 1.00 92.44 229 LYS A CA 1
ATOM 1877 C C . LYS A 1 229 ? -31.087 -12.305 6.616 1.00 92.44 229 LYS A C 1
ATOM 1879 O O . LYS A 1 229 ? -31.156 -11.284 5.945 1.00 92.44 229 LYS A O 1
ATOM 1884 N N . GLU A 1 230 ? -31.502 -13.491 6.191 1.00 91.81 230 GLU A N 1
ATOM 1885 C CA . GLU A 1 230 ? -32.169 -13.708 4.911 1.00 91.81 230 GLU A CA 1
ATOM 1886 C C . GLU A 1 230 ? -33.261 -14.753 5.108 1.00 91.81 230 GLU A C 1
ATOM 1888 O O . GLU A 1 230 ? -33.000 -15.835 5.644 1.00 91.81 230 GLU A O 1
ATOM 1893 N N . LYS A 1 231 ? -34.485 -14.394 4.714 1.00 90.31 231 LYS A N 1
ATOM 1894 C CA . LYS A 1 231 ? -35.639 -15.283 4.792 1.00 90.31 231 LYS A CA 1
ATOM 1895 C C . LYS A 1 231 ? -35.718 -16.130 3.529 1.00 90.31 231 LYS A C 1
ATOM 1897 O O . LYS A 1 231 ? -35.927 -15.599 2.440 1.00 90.31 231 LYS A O 1
ATOM 1902 N N . ASN A 1 232 ? -35.611 -17.433 3.718 1.00 88.75 232 ASN A N 1
ATOM 1903 C CA . ASN A 1 232 ? -35.641 -18.441 2.668 1.00 88.75 232 ASN A CA 1
ATOM 1904 C C . ASN A 1 232 ? -36.739 -19.482 2.920 1.00 88.75 232 ASN A C 1
ATOM 1906 O O . ASN A 1 232 ? -37.333 -19.991 1.970 1.00 88.75 232 ASN A O 1
ATOM 1910 N N . ASP A 1 233 ? -37.051 -19.763 4.186 1.00 85.25 233 ASP A N 1
ATOM 1911 C CA . ASP A 1 233 ? -38.138 -20.650 4.568 1.00 85.25 233 ASP A CA 1
ATOM 1912 C C . ASP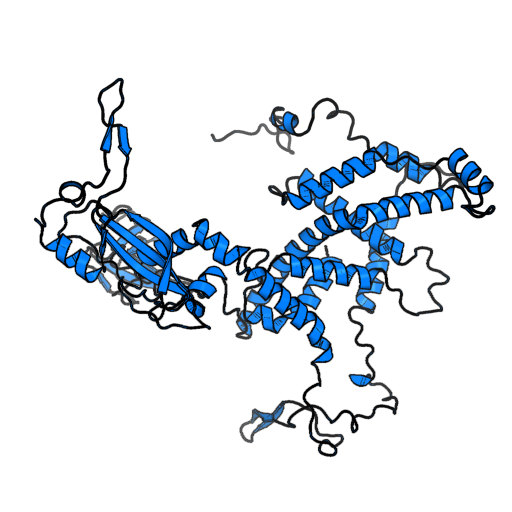 A 1 233 ? -39.451 -19.852 4.660 1.00 85.25 233 ASP A C 1
ATOM 1914 O O . ASP A 1 233 ? -39.680 -19.043 5.562 1.00 85.25 233 ASP A O 1
ATOM 1918 N N . GLU A 1 234 ? -40.342 -20.061 3.688 1.00 83.12 234 GLU A N 1
ATOM 1919 C CA . GLU A 1 234 ? -41.663 -19.421 3.676 1.00 83.12 234 GLU A CA 1
ATOM 1920 C C . GLU A 1 234 ? -42.582 -19.930 4.806 1.00 83.12 234 GLU A C 1
ATOM 1922 O O . GLU A 1 234 ? -43.581 -19.272 5.115 1.00 83.12 234 GLU A O 1
ATOM 1927 N N . ASP A 1 235 ? -42.263 -21.074 5.423 1.00 83.06 235 ASP A N 1
ATOM 1928 C CA . ASP A 1 235 ? -43.080 -21.716 6.452 1.00 83.06 235 ASP A CA 1
ATOM 1929 C C . ASP A 1 235 ? -42.703 -21.286 7.890 1.00 83.06 235 ASP A C 1
ATOM 1931 O O . ASP A 1 235 ? -43.432 -21.620 8.835 1.00 83.06 235 ASP A O 1
ATOM 1935 N N . THR A 1 236 ? -41.618 -20.521 8.092 1.00 84.38 236 THR A N 1
ATOM 1936 C CA . THR A 1 236 ? -41.246 -19.980 9.415 1.00 84.38 236 THR A CA 1
ATOM 1937 C C . THR A 1 236 ? -42.039 -18.720 9.771 1.00 84.38 236 THR A C 1
ATOM 1939 O O . THR A 1 236 ? -42.439 -17.915 8.924 1.00 84.38 236 THR A O 1
ATOM 1942 N N . GLU A 1 237 ? -42.274 -18.527 11.075 1.00 88.31 237 GLU A N 1
ATOM 1943 C CA . GLU A 1 237 ? -42.942 -17.326 11.599 1.00 88.31 237 GLU A CA 1
ATOM 1944 C C . GLU A 1 237 ? -42.017 -16.106 11.721 1.00 88.31 237 GLU A C 1
ATOM 1946 O O . GLU A 1 237 ? -42.499 -15.017 12.029 1.00 88.31 237 GLU A O 1
ATOM 1951 N N . PHE A 1 238 ? -40.715 -16.284 11.481 1.00 89.62 238 PHE A N 1
ATOM 1952 C CA . PHE A 1 238 ? -39.714 -15.228 11.568 1.00 89.62 238 PHE A CA 1
ATOM 1953 C C . PHE A 1 238 ? -39.618 -14.464 10.244 1.00 89.62 238 PHE A C 1
ATOM 1955 O O . PHE A 1 238 ? -39.694 -15.046 9.161 1.00 89.62 238 PHE A O 1
ATOM 1962 N N . GLU A 1 239 ? -39.460 -13.149 10.318 1.00 90.94 239 GLU A N 1
ATOM 1963 C CA . GLU A 1 239 ? -39.172 -12.282 9.177 1.00 90.94 239 GLU A CA 1
ATOM 1964 C C . GLU A 1 239 ? -37.708 -11.823 9.188 1.00 90.94 239 GLU A C 1
ATOM 1966 O O . GLU A 1 239 ? -37.001 -11.938 10.189 1.00 90.94 239 GLU A O 1
ATOM 1971 N N . GLU A 1 240 ? -37.235 -11.281 8.064 1.00 90.88 240 GLU A N 1
ATOM 1972 C CA . GLU A 1 240 ? -35.900 -10.683 7.993 1.00 90.88 240 GLU A CA 1
ATOM 1973 C C . GLU A 1 240 ? -35.732 -9.591 9.067 1.00 90.88 240 GLU A C 1
ATOM 1975 O O . GLU A 1 240 ? -36.514 -8.641 9.153 1.00 90.88 240 GLU A O 1
ATOM 1980 N N . GLY A 1 241 ? -34.690 -9.729 9.886 1.00 87.00 241 GLY A N 1
ATOM 1981 C CA . GLY A 1 241 ? -34.380 -8.860 11.019 1.00 87.00 241 GLY A CA 1
ATOM 1982 C C . GLY A 1 241 ? -34.952 -9.317 12.363 1.00 87.00 241 GLY A C 1
ATOM 1983 O O . GLY A 1 241 ? -34.568 -8.744 13.385 1.00 87.00 241 GLY A O 1
ATOM 1984 N N . ASP A 1 242 ? -35.816 -10.335 12.394 1.00 91.44 242 ASP A N 1
ATOM 1985 C CA . ASP A 1 242 ? -36.362 -10.853 13.647 1.00 91.44 242 ASP A CA 1
ATOM 1986 C C . ASP A 1 242 ? -35.310 -11.621 14.453 1.00 91.44 242 ASP A C 1
ATOM 1988 O O . ASP A 1 242 ? -34.439 -12.312 13.918 1.00 91.44 242 ASP A O 1
ATOM 1992 N N . GLU A 1 243 ? -35.420 -11.512 15.777 1.00 92.19 243 GLU A N 1
ATOM 1993 C CA . GLU A 1 243 ? -34.651 -12.320 16.717 1.00 92.19 243 GLU A CA 1
ATOM 1994 C C . GLU A 1 243 ? -35.024 -13.796 16.559 1.00 92.19 243 GLU A C 1
ATOM 1996 O O . GLU A 1 243 ? -36.193 -14.172 16.666 1.00 92.19 243 GLU A O 1
ATOM 2001 N N . TYR A 1 244 ? -34.017 -14.635 16.331 1.00 92.12 244 TYR A N 1
ATOM 2002 C CA . TYR A 1 244 ? -34.225 -16.057 16.126 1.00 92.12 244 TYR A CA 1
ATOM 2003 C C . TYR A 1 244 ? -34.202 -16.807 17.458 1.00 92.12 244 TYR A C 1
ATOM 2005 O O . TYR A 1 244 ? -33.277 -16.662 18.261 1.00 92.12 244 TYR A O 1
ATOM 2013 N N . VAL A 1 245 ? -35.212 -17.650 17.675 1.00 92.00 245 VAL A N 1
ATOM 2014 C CA . VAL A 1 245 ? -35.298 -18.554 18.827 1.00 92.00 245 VAL A CA 1
ATOM 2015 C C . VAL A 1 245 ? -35.637 -19.944 18.315 1.00 92.00 245 VAL A C 1
ATOM 2017 O O . VAL A 1 245 ? -36.715 -20.161 17.765 1.00 92.00 245 VAL A O 1
ATOM 2020 N N . GLY A 1 246 ? -34.745 -20.906 18.521 1.00 92.38 246 GLY A N 1
ATOM 2021 C CA . GLY A 1 246 ? -34.960 -22.259 18.028 1.00 92.38 246 GLY A CA 1
ATOM 2022 C C . GLY A 1 246 ? -33.677 -23.042 17.813 1.00 92.38 246 GLY A C 1
ATOM 2023 O O . GLY A 1 246 ? -32.585 -22.616 18.201 1.00 92.38 246 GLY A O 1
ATOM 2024 N N . TYR A 1 247 ? -33.842 -24.211 17.197 1.00 92.75 247 TYR A N 1
ATOM 2025 C CA . TYR A 1 247 ? -32.717 -25.023 16.759 1.00 92.75 247 TYR A CA 1
ATOM 2026 C C . TYR A 1 247 ? -32.056 -24.400 15.535 1.00 92.75 247 TYR A C 1
ATOM 2028 O O . TYR A 1 247 ? -32.754 -23.926 14.647 1.00 92.75 247 TYR A O 1
ATOM 2036 N N . TYR A 1 248 ? -30.736 -24.429 15.480 1.00 92.25 248 TYR A N 1
ATOM 2037 C CA . TYR A 1 248 ? -29.947 -23.995 14.340 1.00 92.25 248 TYR A CA 1
ATOM 2038 C C . TYR A 1 248 ? -28.837 -25.013 14.072 1.00 92.25 248 TYR A C 1
ATOM 2040 O O . TYR A 1 248 ? -28.513 -25.854 14.916 1.00 92.25 248 TYR A O 1
ATOM 2048 N N . HIS A 1 249 ? -28.232 -24.915 12.899 1.00 91.38 249 HIS A N 1
ATOM 2049 C CA . HIS A 1 249 ? -27.017 -25.639 12.565 1.00 91.38 249 HIS A CA 1
ATOM 2050 C C . HIS A 1 249 ? -26.025 -24.694 11.889 1.00 91.38 249 HIS A C 1
ATOM 2052 O O . HIS A 1 249 ? -26.403 -23.669 11.315 1.00 91.38 249 HIS A O 1
ATOM 2058 N N . ALA A 1 250 ? -24.741 -25.017 12.006 1.00 90.06 250 ALA A N 1
ATOM 2059 C CA . ALA A 1 250 ? -23.655 -24.222 11.457 1.00 90.06 250 ALA A CA 1
ATOM 2060 C C . ALA A 1 250 ? -22.675 -25.114 10.694 1.00 90.06 250 ALA A C 1
ATOM 2062 O O . ALA A 1 250 ? -22.235 -26.143 11.214 1.00 90.06 250 ALA A O 1
ATOM 2063 N N . TYR A 1 251 ? -22.320 -24.715 9.474 1.00 86.31 251 TYR A N 1
ATOM 2064 C CA . TYR A 1 251 ? -21.337 -25.417 8.650 1.00 86.31 251 TYR A CA 1
ATOM 2065 C C . TYR A 1 251 ? -20.377 -24.435 7.981 1.00 86.31 251 TYR A C 1
ATOM 2067 O O . TYR A 1 251 ? -20.710 -23.273 7.758 1.00 86.31 251 TYR A O 1
ATOM 2075 N N . THR A 1 252 ? -19.179 -24.912 7.651 1.00 84.38 252 THR A N 1
ATOM 2076 C CA . THR A 1 252 ? -18.179 -24.135 6.916 1.00 84.38 252 THR A CA 1
ATOM 2077 C C . THR A 1 252 ? -18.396 -24.271 5.407 1.00 84.38 252 THR A C 1
ATOM 2079 O O . THR A 1 252 ? -18.477 -25.391 4.895 1.00 84.38 252 THR A O 1
ATOM 2082 N N . ASP A 1 253 ? -18.475 -23.155 4.689 1.00 81.56 253 ASP A N 1
ATOM 2083 C CA . ASP A 1 253 ? -18.617 -23.135 3.232 1.00 81.56 253 ASP A CA 1
ATOM 2084 C C . ASP A 1 253 ? -17.293 -23.411 2.478 1.00 81.56 253 ASP A C 1
ATOM 2086 O O . ASP A 1 253 ? -16.246 -23.694 3.071 1.00 81.56 253 ASP A O 1
ATOM 2090 N N . GLU A 1 254 ? -17.333 -23.371 1.137 1.00 77.00 254 GLU A N 1
ATOM 2091 C CA . GLU A 1 254 ? -16.155 -23.605 0.281 1.00 77.00 254 GLU A CA 1
ATOM 2092 C C . GLU A 1 254 ? -15.043 -22.556 0.471 1.00 77.00 254 GLU A C 1
ATOM 2094 O O . GLU A 1 254 ? -13.874 -22.844 0.187 1.00 77.00 254 GLU A O 1
ATOM 2099 N N . ASP A 1 255 ? -15.396 -21.368 0.965 1.00 70.88 255 ASP A N 1
ATOM 2100 C CA . ASP A 1 255 ? -14.486 -20.252 1.216 1.00 70.88 255 ASP A CA 1
ATOM 2101 C C . ASP A 1 255 ? -13.935 -20.253 2.657 1.00 70.88 255 ASP A C 1
ATOM 2103 O O . ASP A 1 255 ? -13.027 -19.477 2.981 1.00 70.88 255 ASP A O 1
ATOM 2107 N N . GLY A 1 256 ? -14.399 -21.182 3.501 1.00 72.00 256 GLY A N 1
ATOM 2108 C CA . GLY A 1 256 ? -13.963 -21.323 4.886 1.00 72.00 256 GLY A CA 1
ATOM 2109 C C . GLY A 1 256 ? -14.761 -20.477 5.882 1.00 72.00 256 GLY A C 1
ATOM 2110 O O . GLY A 1 256 ? -14.310 -20.333 7.016 1.00 72.00 256 GLY A O 1
ATOM 2111 N N . GLU A 1 257 ? -15.893 -19.900 5.477 1.00 78.31 257 GLU A N 1
ATOM 2112 C CA . GLU A 1 257 ? -16.767 -19.090 6.329 1.00 78.31 257 GLU A CA 1
ATOM 2113 C C . GLU A 1 257 ? -17.836 -19.956 6.995 1.00 78.31 257 GLU A C 1
ATOM 2115 O O . GLU A 1 257 ? -18.389 -20.871 6.384 1.00 78.31 257 GLU A O 1
ATOM 2120 N N . ILE A 1 258 ? -18.151 -19.662 8.257 1.00 83.69 258 ILE A N 1
ATOM 2121 C CA . ILE A 1 258 ? -19.216 -20.360 8.983 1.00 83.69 258 ILE A CA 1
ATOM 2122 C C . ILE A 1 258 ? -20.557 -19.730 8.611 1.00 83.69 258 ILE A C 1
ATOM 2124 O O . ILE A 1 258 ? -20.785 -18.539 8.835 1.00 83.69 258 ILE A O 1
ATOM 2128 N N . VAL A 1 259 ? -21.460 -20.549 8.085 1.00 87.69 259 VAL A N 1
ATOM 2129 C CA . VAL A 1 259 ? -22.831 -20.167 7.759 1.00 87.69 259 VAL A CA 1
ATOM 2130 C C . VAL A 1 259 ? -23.762 -20.738 8.820 1.00 87.69 259 VAL A C 1
ATOM 2132 O O . VAL A 1 259 ? -23.746 -21.941 9.076 1.00 87.69 259 VAL A O 1
ATOM 2135 N N . TYR A 1 260 ? -24.573 -19.871 9.429 1.00 90.75 260 TYR A N 1
ATOM 2136 C CA . TYR A 1 260 ? -25.603 -20.251 10.396 1.00 90.75 260 TYR A CA 1
ATOM 2137 C C . TYR A 1 260 ? -26.945 -20.352 9.682 1.00 90.75 260 TYR A C 1
ATOM 2139 O O . TYR A 1 260 ? -27.348 -19.420 8.986 1.00 90.75 260 TYR A O 1
ATOM 2147 N N . MET A 1 261 ? -27.651 -21.460 9.871 1.00 91.12 261 MET A N 1
ATOM 2148 C CA . MET A 1 261 ? -28.964 -21.691 9.280 1.00 91.12 261 MET A CA 1
ATOM 2149 C C . MET A 1 261 ? -29.959 -22.133 10.344 1.00 91.12 261 MET A C 1
ATOM 2151 O O . MET A 1 261 ? -29.614 -22.836 11.295 1.00 91.12 261 MET A O 1
ATOM 2155 N N . SER A 1 262 ? -31.207 -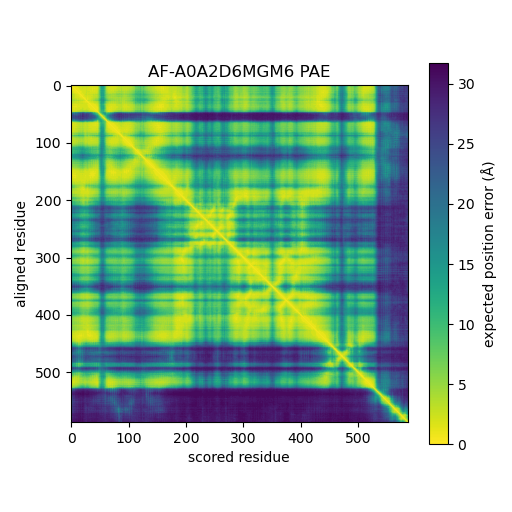21.709 10.179 1.00 91.94 262 SER A N 1
ATOM 2156 C CA . SER A 1 262 ? -32.322 -22.162 11.011 1.00 91.94 262 SER A CA 1
ATOM 2157 C C . SER A 1 262 ? -32.524 -23.677 10.901 1.00 91.94 262 SER A C 1
ATOM 2159 O O . SER A 1 262 ? -32.145 -24.297 9.913 1.00 91.94 262 SER A O 1
ATOM 2161 N N . GLY A 1 263 ? -33.125 -24.306 11.908 1.00 88.38 263 GLY A N 1
ATOM 2162 C CA . GLY A 1 263 ? -33.439 -25.737 11.902 1.00 88.38 263 GLY A CA 1
ATOM 2163 C C . GLY A 1 263 ? -32.325 -26.649 12.430 1.00 88.38 263 GLY A C 1
ATOM 2164 O O . GLY A 1 263 ? -31.153 -26.294 12.478 1.00 88.38 263 GLY A O 1
ATOM 2165 N N . GLU A 1 264 ? -32.726 -27.851 12.847 1.00 86.88 264 GLU A N 1
ATOM 2166 C CA . GLU A 1 264 ? -31.893 -28.805 13.598 1.00 86.88 264 GLU A CA 1
ATOM 2167 C C . GLU A 1 264 ? -30.812 -29.498 12.748 1.00 86.88 264 GLU A C 1
ATOM 2169 O O . GLU A 1 264 ? -29.729 -29.770 13.257 1.00 86.88 264 GLU A O 1
ATOM 2174 N N . PHE A 1 265 ? -31.086 -29.756 11.465 1.00 86.50 265 PHE A N 1
ATOM 2175 C CA . PHE A 1 265 ? -30.224 -30.540 10.573 1.00 86.50 265 PHE A CA 1
ATOM 2176 C C . PHE A 1 265 ? -30.008 -29.835 9.240 1.00 86.50 265 PHE A C 1
ATOM 2178 O O . PHE A 1 265 ? -30.923 -29.176 8.738 1.00 86.50 265 PHE A O 1
ATOM 2185 N N . GLN A 1 266 ? -28.846 -30.072 8.629 1.00 82.00 266 GLN A N 1
ATOM 2186 C CA . GLN A 1 266 ? -28.589 -29.642 7.263 1.00 82.00 266 GLN A CA 1
ATOM 2187 C C . GLN A 1 266 ? -29.395 -30.504 6.283 1.00 82.00 266 GLN A C 1
ATOM 2189 O O . GLN A 1 266 ? -29.371 -31.738 6.339 1.00 82.00 266 GLN A O 1
ATOM 2194 N N . THR A 1 267 ? -30.120 -29.871 5.363 1.00 79.81 267 THR A N 1
ATOM 2195 C CA . THR A 1 267 ? -30.871 -30.573 4.313 1.00 79.81 267 THR A CA 1
ATOM 2196 C C . THR A 1 267 ? -30.129 -30.547 2.973 1.00 79.81 267 THR A C 1
ATOM 2198 O O . THR A 1 267 ? -29.144 -29.835 2.790 1.00 79.81 267 THR A O 1
ATOM 2201 N N . GLU A 1 268 ? -30.574 -31.375 2.018 1.00 72.75 268 GLU A N 1
ATOM 2202 C CA . GLU A 1 268 ? -30.013 -31.392 0.654 1.00 72.75 268 GLU A CA 1
ATOM 2203 C C . GLU A 1 268 ? -30.334 -30.111 -0.141 1.00 72.75 268 GLU A C 1
ATOM 2205 O O . GLU A 1 268 ? -29.719 -29.884 -1.184 1.00 72.75 268 GLU A O 1
ATOM 2210 N N . ASP A 1 269 ? -31.286 -29.303 0.335 1.00 75.88 269 ASP A N 1
ATOM 2211 C CA . ASP A 1 269 ? -31.706 -28.043 -0.273 1.00 75.88 269 ASP A CA 1
ATOM 2212 C C . ASP A 1 269 ? -31.306 -26.866 0.638 1.00 75.88 269 ASP A C 1
ATOM 2214 O O . ASP A 1 269 ? -32.050 -26.510 1.550 1.00 75.88 269 ASP A O 1
ATOM 2218 N N . PRO A 1 270 ? -30.114 -26.272 0.449 1.00 65.38 270 PRO A N 1
ATOM 2219 C CA . PRO A 1 270 ? -29.623 -25.200 1.317 1.00 65.38 270 PRO A CA 1
ATOM 2220 C C . PRO A 1 270 ? -30.488 -23.931 1.265 1.00 65.38 270 PRO A C 1
ATOM 2222 O O . PRO A 1 270 ? -30.430 -23.128 2.192 1.00 65.38 270 PRO A O 1
ATOM 2225 N N . ASP A 1 271 ? -31.322 -23.772 0.232 1.00 73.62 271 ASP A N 1
ATOM 2226 C CA . ASP A 1 271 ? -32.263 -22.656 0.106 1.00 73.62 271 ASP A CA 1
ATOM 2227 C C . ASP A 1 271 ? -33.563 -22.898 0.900 1.00 73.62 271 ASP A C 1
ATOM 2229 O O . ASP A 1 271 ? -34.463 -22.065 0.865 1.00 73.62 271 ASP A O 1
ATOM 2233 N N . SER A 1 272 ? -33.704 -24.023 1.614 1.00 80.75 272 SER A N 1
ATOM 2234 C CA . SER A 1 272 ? -34.912 -24.316 2.399 1.00 80.75 272 SER A CA 1
ATOM 2235 C C . SER A 1 272 ? -34.850 -23.836 3.850 1.00 80.75 272 SER A C 1
ATOM 2237 O O . SER A 1 272 ? -35.782 -24.099 4.601 1.00 80.75 272 SER A O 1
ATOM 2239 N N . HIS A 1 273 ? -33.751 -23.207 4.272 1.00 86.81 273 HIS A N 1
ATOM 2240 C CA . HIS A 1 273 ? -33.548 -22.737 5.642 1.00 86.81 273 HIS A CA 1
ATOM 2241 C C . HIS A 1 273 ? -33.215 -21.247 5.643 1.00 86.81 273 HIS A C 1
ATOM 2243 O O . HIS A 1 273 ? -32.372 -20.791 4.868 1.00 86.81 273 HIS A O 1
ATOM 2249 N N . ASP A 1 274 ? -33.828 -20.494 6.558 1.00 90.94 274 ASP A N 1
ATOM 2250 C CA . ASP A 1 274 ? -33.459 -19.098 6.802 1.00 90.94 2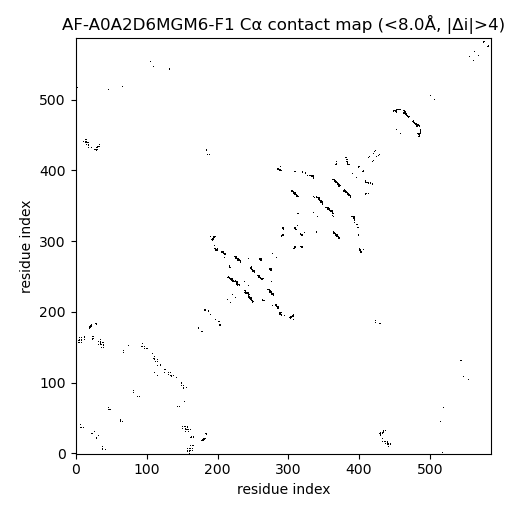74 ASP A CA 1
ATOM 2251 C C . ASP A 1 274 ? -31.981 -18.987 7.191 1.00 90.94 274 ASP A C 1
ATOM 2253 O O . ASP A 1 274 ? -31.501 -19.744 8.046 1.00 90.94 274 ASP A O 1
ATOM 2257 N N . VAL A 1 275 ? -31.279 -18.020 6.599 1.00 92.00 275 VAL A N 1
ATOM 2258 C CA . VAL A 1 275 ? -29.882 -17.719 6.930 1.00 92.00 275 VAL A CA 1
ATOM 2259 C C . VAL A 1 275 ? -29.863 -16.821 8.154 1.00 92.00 275 VAL A C 1
ATOM 2261 O O . VAL A 1 275 ? -30.484 -15.756 8.186 1.00 92.00 275 VAL A O 1
ATOM 2264 N N . LEU A 1 276 ? -29.109 -17.236 9.163 1.00 91.44 276 LEU A N 1
ATOM 2265 C CA . LEU A 1 276 ? -28.984 -16.539 10.431 1.00 91.44 276 LEU A CA 1
ATOM 2266 C C . LEU A 1 276 ? -27.673 -15.757 10.492 1.00 91.44 276 LEU A C 1
ATOM 2268 O O . LEU A 1 276 ? -26.669 -16.114 9.872 1.00 91.44 276 LEU A O 1
ATOM 2272 N N . ALA A 1 277 ? -27.668 -14.686 11.278 1.00 90.31 277 ALA A N 1
ATOM 2273 C CA . ALA A 1 277 ? -26.457 -13.956 11.612 1.00 90.31 277 ALA A CA 1
ATOM 2274 C C . ALA A 1 277 ? -26.391 -13.639 13.109 1.00 90.31 277 ALA A C 1
ATOM 2276 O O . ALA A 1 277 ? -27.420 -13.349 13.724 1.00 90.31 277 ALA A O 1
ATOM 2277 N N . PRO A 1 278 ? -25.190 -13.660 13.706 1.00 89.50 278 PRO A N 1
ATOM 2278 C CA . PRO A 1 278 ? -25.000 -13.266 15.092 1.00 89.50 278 PRO A CA 1
ATOM 2279 C C . PRO A 1 278 ? -25.263 -11.776 15.310 1.00 89.50 278 PRO A C 1
ATOM 2281 O O . PRO A 1 278 ? -24.908 -10.927 14.487 1.00 89.50 278 PRO A O 1
ATOM 2284 N N . PHE A 1 279 ? -25.863 -11.439 16.453 1.00 84.56 279 PHE A N 1
ATOM 2285 C CA . PHE A 1 279 ? -25.971 -10.051 16.895 1.00 84.56 279 PHE A CA 1
ATOM 2286 C C . PHE A 1 279 ? -24.586 -9.436 17.117 1.00 84.56 279 PHE A C 1
ATOM 2288 O O . PHE A 1 279 ? -23.631 -10.121 17.470 1.00 84.56 279 PHE A O 1
ATOM 2295 N N . ALA A 1 280 ? -24.481 -8.109 16.998 1.00 75.56 280 ALA A N 1
ATOM 2296 C CA . ALA A 1 280 ? -23.206 -7.393 17.108 1.00 75.56 280 ALA A CA 1
ATOM 2297 C C . ALA A 1 280 ? -22.444 -7.643 18.428 1.00 75.56 280 ALA A C 1
ATOM 2299 O O . ALA A 1 280 ? -21.221 -7.585 18.437 1.00 75.56 280 ALA A O 1
ATOM 2300 N N . GLY A 1 281 ? -23.145 -7.936 19.532 1.00 75.19 281 GLY A N 1
ATOM 2301 C CA . GLY A 1 281 ? -22.521 -8.292 20.816 1.00 75.19 281 GLY A CA 1
ATOM 2302 C C . GLY A 1 281 ? -21.937 -9.711 20.873 1.00 75.19 281 GLY A C 1
ATOM 2303 O O . GLY A 1 281 ? -21.251 -10.047 21.833 1.00 75.19 281 GLY A O 1
ATOM 2304 N N . LYS A 1 282 ? -22.213 -10.533 19.857 1.00 83.31 282 LYS A N 1
ATOM 2305 C CA . LYS A 1 282 ? -21.736 -11.909 19.673 1.00 83.31 282 LYS A CA 1
ATOM 2306 C C . LYS A 1 282 ? -20.772 -12.041 18.494 1.00 83.31 282 LYS A C 1
ATOM 2308 O O . LYS A 1 282 ? -20.528 -13.137 18.002 1.00 83.31 282 LYS A O 1
ATOM 2313 N N . VAL A 1 283 ? -20.238 -10.913 18.035 1.00 85.06 283 VAL A N 1
ATOM 2314 C CA . VAL A 1 283 ? -19.244 -10.844 16.969 1.00 85.06 283 VAL A CA 1
ATOM 2315 C C . VAL A 1 283 ? -18.016 -10.131 17.504 1.00 85.06 283 VAL A C 1
ATOM 2317 O O . VAL A 1 283 ? -18.102 -8.997 17.979 1.00 85.06 283 VAL A O 1
ATOM 2320 N N . THR A 1 284 ? -16.864 -10.777 17.395 1.00 87.62 284 THR A N 1
ATOM 2321 C CA . THR A 1 284 ? -15.562 -10.168 17.650 1.00 87.62 284 THR A CA 1
ATOM 2322 C C . THR A 1 284 ? -14.808 -9.984 16.346 1.00 87.62 284 THR A C 1
ATOM 2324 O O . THR A 1 284 ? -15.095 -10.581 15.310 1.00 87.62 284 THR A O 1
ATOM 2327 N N . VAL A 1 285 ? -13.835 -9.087 16.383 1.00 89.88 285 VAL A N 1
ATOM 2328 C CA . VAL A 1 285 ? -12.909 -8.856 15.284 1.00 89.88 285 VAL A CA 1
ATOM 2329 C C . VAL A 1 285 ? -11.521 -9.051 15.877 1.00 89.88 285 VAL A C 1
ATOM 2331 O O . VAL A 1 285 ? -11.064 -8.131 16.544 1.00 89.88 285 VAL A O 1
ATOM 2334 N N . PRO A 1 286 ? -10.852 -10.202 15.690 1.00 89.81 286 PRO A N 1
ATOM 2335 C CA . PRO A 1 286 ? -9.645 -10.573 16.434 1.00 89.81 286 PRO A CA 1
ATOM 2336 C C . PRO A 1 286 ? -8.415 -9.775 15.967 1.00 89.81 286 PRO A C 1
ATOM 2338 O O . PRO A 1 286 ? -7.531 -10.294 15.279 1.00 89.81 286 PRO A O 1
ATOM 2341 N N . ILE A 1 287 ? -8.377 -8.485 16.286 1.00 92.31 287 ILE A N 1
ATOM 2342 C CA . ILE A 1 287 ? -7.334 -7.533 15.891 1.00 92.31 287 ILE A CA 1
ATOM 2343 C C . ILE A 1 287 ? -6.375 -7.199 17.030 1.00 92.31 287 ILE A C 1
ATOM 2345 O O . ILE A 1 287 ? -5.400 -6.504 16.774 1.00 92.31 287 ILE A O 1
ATOM 2349 N N . GLY A 1 288 ? -6.630 -7.674 18.247 1.00 93.88 288 GLY A N 1
ATOM 2350 C CA . GLY A 1 288 ? -5.960 -7.284 19.482 1.00 93.88 288 GLY A CA 1
ATOM 2351 C C . GLY A 1 288 ? -6.603 -6.060 20.138 1.00 93.88 288 GLY A C 1
ATOM 2352 O O . GLY A 1 288 ? -7.742 -5.680 19.853 1.00 93.88 288 GLY A O 1
ATOM 2353 N N . ASP A 1 289 ? -5.854 -5.413 21.027 1.00 96.00 289 ASP A N 1
ATOM 2354 C CA . ASP A 1 289 ? -6.308 -4.235 21.767 1.00 96.00 289 ASP A CA 1
ATOM 2355 C C . ASP A 1 289 ? -5.278 -3.094 21.730 1.00 96.00 289 ASP A C 1
ATOM 2357 O O . ASP A 1 289 ? -4.165 -3.217 21.211 1.00 96.00 289 ASP A O 1
ATOM 2361 N N . VAL A 1 290 ? -5.667 -1.948 22.275 1.00 96.56 290 VAL A N 1
ATOM 2362 C CA . VAL A 1 290 ? -4.847 -0.756 22.454 1.00 96.56 290 VAL A CA 1
ATOM 2363 C C . VAL A 1 290 ? -4.838 -0.365 23.931 1.00 96.56 290 VAL A C 1
ATOM 2365 O O . VAL A 1 290 ? -5.852 -0.442 24.616 1.00 96.56 290 VAL A O 1
ATOM 2368 N N . GLU A 1 291 ? -3.693 0.096 24.419 1.00 96.94 291 GLU A N 1
ATOM 2369 C CA . GLU A 1 291 ? -3.492 0.576 25.784 1.00 96.94 291 GLU A CA 1
ATOM 2370 C C . GLU A 1 291 ? -4.403 1.762 26.131 1.00 96.94 291 GLU A C 1
ATOM 2372 O O . GLU A 1 291 ? -4.714 2.622 25.300 1.00 96.94 291 GLU A O 1
ATOM 2377 N N . GLU A 1 292 ? -4.814 1.839 27.394 1.00 96.56 292 GLU A N 1
ATOM 2378 C CA . GLU A 1 292 ? -5.682 2.913 27.872 1.00 96.56 292 GLU A CA 1
ATOM 2379 C C . GLU A 1 292 ? -4.950 4.258 27.983 1.00 96.56 292 GLU A C 1
ATOM 2381 O O . GLU A 1 292 ? -3.744 4.349 28.227 1.00 96.56 292 GLU A O 1
ATOM 2386 N N . TYR A 1 293 ? -5.716 5.341 27.876 1.00 96.38 293 TYR A N 1
ATOM 2387 C CA . TYR A 1 293 ? -5.214 6.688 28.098 1.00 96.38 293 TYR A CA 1
ATOM 2388 C C . TYR A 1 293 ? -4.543 6.854 29.462 1.00 96.38 293 TYR A C 1
ATOM 2390 O O . TYR A 1 293 ? -5.124 6.574 30.509 1.00 96.38 293 TYR A O 1
ATOM 2398 N N . GLY A 1 294 ? -3.323 7.388 29.439 1.00 92.56 294 GLY A N 1
ATOM 2399 C CA . GLY A 1 294 ? -2.459 7.444 30.619 1.00 92.56 294 GLY A CA 1
ATOM 2400 C C . GLY A 1 294 ? -1.360 6.384 30.589 1.00 92.56 294 GLY A C 1
ATOM 2401 O O . GLY A 1 294 ? -0.505 6.367 31.480 1.00 92.56 294 GLY A O 1
ATOM 2402 N N . TYR A 1 295 ? -1.326 5.565 29.534 1.00 94.44 295 TYR A N 1
ATOM 2403 C CA . TYR A 1 295 ? -0.199 4.712 29.212 1.00 94.44 295 TYR A CA 1
ATOM 2404 C C . TYR A 1 295 ? 1.109 5.512 29.207 1.00 94.44 295 TYR A C 1
ATOM 2406 O O . TYR A 1 295 ? 1.204 6.641 28.703 1.00 94.44 295 TYR A O 1
ATOM 2414 N N . SER A 1 296 ? 2.126 4.912 29.824 1.00 92.06 296 SER A N 1
ATOM 2415 C CA . SER A 1 296 ? 3.461 5.482 30.000 1.00 92.06 296 SER A CA 1
ATOM 2416 C C . SER A 1 296 ? 4.446 4.765 29.070 1.00 92.06 296 SER A C 1
ATOM 2418 O O . SER A 1 296 ? 5.116 3.824 29.503 1.00 92.06 296 SER A O 1
ATOM 2420 N N . PRO A 1 297 ? 4.529 5.178 27.793 1.00 91.81 297 PRO A N 1
ATOM 2421 C CA . PRO A 1 297 ? 5.397 4.554 26.802 1.00 91.81 297 PRO A CA 1
ATOM 2422 C C . PRO A 1 297 ? 6.875 4.745 27.147 1.00 91.81 297 PRO A C 1
ATOM 2424 O O . PRO A 1 297 ? 7.287 5.722 27.782 1.00 91.81 297 PRO A O 1
ATOM 2427 N N . SER A 1 298 ? 7.703 3.827 26.659 1.00 88.75 298 SER A N 1
ATOM 2428 C CA . SER A 1 298 ? 9.154 3.963 26.735 1.00 88.75 298 SER A CA 1
ATOM 2429 C C . SER A 1 298 ? 9.675 4.880 25.623 1.00 88.75 298 SER A C 1
ATOM 2431 O O . SER A 1 298 ? 9.051 5.049 24.575 1.00 88.75 298 SER A O 1
ATOM 2433 N N . ASN A 1 299 ? 10.849 5.483 25.818 1.00 87.81 299 ASN A N 1
ATOM 2434 C CA . ASN A 1 299 ? 11.482 6.258 24.755 1.00 87.81 299 ASN A CA 1
ATOM 2435 C C . ASN A 1 299 ? 12.184 5.289 23.784 1.00 87.81 299 ASN A C 1
ATOM 2437 O O . ASN A 1 299 ? 13.274 4.797 24.084 1.00 87.81 299 ASN A O 1
ATOM 2441 N N . SER A 1 300 ? 11.542 4.985 22.653 1.00 89.25 300 SER A N 1
ATOM 2442 C CA . SER A 1 300 ? 12.003 3.986 21.681 1.00 89.25 300 SER A CA 1
ATOM 2443 C C . SER A 1 300 ? 12.370 4.620 20.340 1.00 89.25 300 SER A C 1
ATOM 2445 O O . SER A 1 300 ? 11.650 5.464 19.813 1.00 89.25 300 SER A O 1
ATOM 2447 N N . ILE A 1 301 ? 13.497 4.186 19.768 1.00 87.44 301 ILE A N 1
ATOM 2448 C CA . ILE A 1 301 ? 13.922 4.586 18.416 1.00 87.44 301 ILE A CA 1
ATOM 2449 C C . ILE A 1 301 ? 13.306 3.709 17.322 1.00 87.44 301 ILE A C 1
ATOM 2451 O O . ILE A 1 301 ? 13.278 4.115 16.164 1.00 87.44 301 ILE A O 1
ATOM 2455 N N . THR A 1 302 ? 12.856 2.501 17.672 1.00 90.06 302 THR A N 1
ATOM 2456 C CA . THR A 1 302 ? 12.227 1.557 16.737 1.00 90.06 302 THR A CA 1
ATOM 2457 C C . THR A 1 302 ? 10.716 1.733 16.696 1.00 90.06 302 THR A C 1
ATOM 2459 O O . THR A 1 302 ? 10.121 1.536 15.645 1.00 90.06 302 THR A O 1
ATOM 2462 N N . GLN A 1 303 ? 10.116 2.152 17.814 1.00 93.25 303 GLN A N 1
ATOM 2463 C CA . GLN A 1 303 ? 8.685 2.426 17.945 1.00 93.25 303 GLN A CA 1
ATOM 2464 C C . GLN A 1 303 ? 8.463 3.835 18.520 1.00 93.25 303 GLN A C 1
ATOM 2466 O O . GLN A 1 303 ? 8.136 3.986 19.699 1.00 93.25 303 GLN A O 1
ATOM 2471 N N . PRO A 1 304 ? 8.724 4.894 17.736 1.00 93.31 304 PRO A N 1
ATOM 2472 C CA . PRO A 1 304 ? 8.658 6.271 18.227 1.00 93.31 304 PRO A CA 1
ATOM 2473 C C . PRO A 1 304 ? 7.224 6.775 18.444 1.00 93.31 304 PRO A C 1
ATOM 2475 O O . PRO A 1 304 ? 7.029 7.769 19.146 1.00 93.31 304 PRO A O 1
ATOM 2478 N N . PHE A 1 305 ? 6.234 6.131 17.825 1.00 95.81 305 PHE A N 1
ATOM 2479 C CA . PHE A 1 305 ? 4.827 6.502 17.936 1.00 95.81 305 PHE A CA 1
ATOM 2480 C C . PHE A 1 305 ? 4.153 5.787 19.102 1.00 95.81 305 PHE A C 1
ATOM 2482 O O . PHE A 1 305 ? 4.642 4.764 19.579 1.00 95.81 305 PHE A O 1
ATOM 2489 N N . VAL A 1 306 ? 3.029 6.329 19.560 1.00 97.00 306 VAL A N 1
ATOM 2490 C CA . VAL A 1 306 ? 2.228 5.774 20.651 1.00 97.00 306 VAL A CA 1
ATOM 2491 C C . VAL A 1 306 ? 0.755 5.922 20.297 1.00 97.00 306 VAL A C 1
ATOM 2493 O O . VAL A 1 306 ? 0.330 7.006 19.880 1.00 97.00 306 VAL A O 1
ATOM 2496 N N . ILE A 1 307 ? -0.006 4.845 20.469 1.00 97.25 307 ILE A N 1
ATOM 2497 C CA . ILE A 1 307 ? -1.458 4.829 20.314 1.00 97.25 307 ILE A CA 1
ATOM 2498 C C . ILE A 1 307 ? -2.123 4.473 21.641 1.00 97.25 307 ILE A C 1
ATOM 2500 O O . ILE A 1 307 ? -1.650 3.599 22.362 1.00 97.25 307 ILE A O 1
ATOM 2504 N N . GLU A 1 308 ? -3.194 5.189 21.969 1.00 97.25 308 GLU A N 1
ATOM 2505 C CA . GLU A 1 308 ? -3.968 4.997 23.195 1.00 97.25 308 GLU A CA 1
ATOM 2506 C C . GLU A 1 308 ? -5.461 5.097 22.897 1.00 97.25 308 GLU A C 1
ATOM 2508 O O . GLU A 1 308 ? -5.882 5.937 22.094 1.00 97.25 308 GLU A O 1
ATOM 2513 N N . LYS A 1 309 ? -6.267 4.302 23.595 1.00 97.25 309 LYS A N 1
ATOM 2514 C CA . LYS A 1 309 ? -7.725 4.415 23.578 1.00 97.25 309 LYS A CA 1
ATOM 2515 C C . LYS A 1 309 ? -8.236 5.230 24.758 1.00 97.25 309 LYS A C 1
ATOM 2517 O O . LYS A 1 309 ? -7.728 5.138 25.876 1.00 97.25 309 LYS A O 1
ATOM 2522 N N . TYR A 1 310 ? -9.254 6.044 24.513 1.00 97.44 310 TYR A N 1
ATOM 2523 C CA . TYR A 1 310 ? -9.883 6.887 25.523 1.00 97.44 310 TYR A CA 1
ATOM 2524 C C . TYR A 1 310 ? -11.385 7.008 25.297 1.00 97.44 310 TYR A C 1
ATOM 2526 O O . TYR A 1 310 ? -11.900 6.730 24.215 1.00 97.44 310 TYR A O 1
ATOM 2534 N N . ILE A 1 311 ? -12.078 7.468 26.334 1.00 97.00 311 ILE A N 1
ATOM 2535 C CA . ILE A 1 311 ? -13.461 7.929 26.241 1.00 97.00 311 ILE A CA 1
ATOM 2536 C C . ILE A 1 311 ? -13.475 9.402 26.642 1.00 97.00 311 ILE A C 1
ATOM 2538 O O . ILE A 1 311 ? -12.981 9.777 27.708 1.00 97.00 311 ILE A O 1
ATOM 2542 N N . SER A 1 312 ? -13.982 10.247 25.753 1.00 95.75 312 SER A N 1
ATOM 2543 C CA . SER A 1 312 ? -14.187 11.671 25.998 1.00 95.75 312 SER A CA 1
ATOM 2544 C C . SER A 1 312 ? -15.550 11.865 26.643 1.00 95.75 312 SER A C 1
ATOM 2546 O O . SER A 1 312 ? -16.549 11.416 26.087 1.00 95.75 312 SER A O 1
ATOM 2548 N N . ILE A 1 313 ? -15.591 12.519 27.803 1.00 94.25 313 ILE A N 1
ATOM 2549 C CA . ILE A 1 313 ? -16.828 12.912 28.481 1.00 94.25 313 ILE A CA 1
ATOM 2550 C C . ILE A 1 313 ? -16.815 14.431 28.618 1.00 94.25 313 ILE A C 1
ATOM 2552 O O . ILE A 1 313 ? -15.992 14.982 29.350 1.00 94.25 313 ILE A O 1
ATOM 2556 N N . ASN A 1 314 ? -17.707 15.112 27.898 1.00 89.50 314 ASN A N 1
ATOM 2557 C CA . ASN A 1 314 ? -17.780 16.573 27.815 1.00 89.50 314 ASN A CA 1
ATOM 2558 C C . ASN A 1 314 ? -16.392 17.201 27.569 1.00 89.50 314 ASN A C 1
ATOM 2560 O O . ASN A 1 314 ? -15.925 18.031 28.349 1.00 89.50 314 ASN A O 1
ATOM 2564 N N . GLU A 1 315 ? -15.716 16.739 26.511 1.00 88.75 315 GLU A N 1
ATOM 2565 C CA . GLU A 1 315 ? -14.375 17.174 26.071 1.00 88.75 315 GLU A CA 1
ATOM 2566 C C . GLU A 1 315 ? -13.204 16.784 26.996 1.00 88.75 315 GLU A C 1
ATOM 2568 O O . GLU A 1 315 ? -12.045 17.079 26.694 1.00 88.75 315 GLU A O 1
ATOM 2573 N N . THR A 1 316 ? -13.460 16.090 28.108 1.00 93.50 316 THR A N 1
ATOM 2574 C CA . THR A 1 316 ? -12.401 15.591 28.994 1.00 93.50 316 THR A CA 1
ATOM 2575 C C . THR A 1 316 ? -12.072 14.139 28.661 1.00 93.50 316 THR A C 1
ATOM 2577 O O . THR A 1 316 ? -12.941 13.273 28.720 1.00 93.50 316 THR A O 1
ATOM 2580 N N . LYS A 1 317 ? -10.806 13.857 28.321 1.00 95.81 317 LYS A N 1
ATOM 2581 C CA . LYS A 1 317 ? -10.328 12.500 28.003 1.00 95.81 317 LYS A CA 1
ATOM 2582 C C . LYS A 1 317 ? -10.114 11.687 29.284 1.00 95.81 317 LYS A C 1
ATOM 2584 O O . LYS A 1 317 ? -9.362 12.102 30.168 1.00 95.81 317 LYS A O 1
ATOM 2589 N N . HIS A 1 318 ? -10.722 10.509 29.344 1.00 96.19 318 HIS A N 1
ATOM 2590 C CA . HIS A 1 318 ? -10.580 9.542 30.428 1.00 96.19 318 HIS A CA 1
ATOM 2591 C C . HIS A 1 318 ? -10.114 8.185 29.886 1.00 96.19 318 HIS A C 1
ATOM 2593 O O . HIS A 1 318 ? -10.400 7.829 28.740 1.00 96.19 318 HIS A O 1
ATOM 2599 N N . ALA A 1 319 ? -9.416 7.411 30.722 1.00 96.56 319 ALA A N 1
ATOM 2600 C CA . ALA A 1 319 ? -9.197 5.990 30.459 1.00 96.56 319 ALA A CA 1
ATOM 2601 C C . ALA A 1 319 ? -10.558 5.268 30.371 1.00 96.56 319 ALA A C 1
ATOM 2603 O O . ALA A 1 319 ? -11.440 5.607 31.171 1.00 96.56 319 ALA A O 1
ATOM 2604 N N . PRO A 1 320 ? -10.757 4.309 29.445 1.00 95.06 320 PRO A N 1
ATOM 2605 C CA . PRO A 1 320 ? -12.039 3.629 29.279 1.00 95.06 320 PRO A CA 1
ATOM 2606 C C . PRO A 1 320 ? -12.609 3.035 30.568 1.00 95.06 320 PRO A C 1
ATOM 2608 O O . PRO A 1 320 ? -13.770 3.292 30.883 1.00 95.06 320 PRO A O 1
ATOM 2611 N N . SER A 1 321 ? -11.779 2.351 31.358 1.00 92.94 321 SER A N 1
ATOM 2612 C CA . SER A 1 321 ? -12.136 1.835 32.686 1.00 92.94 321 SER A CA 1
ATOM 2613 C C . SER A 1 321 ? -12.720 2.910 33.620 1.00 92.94 321 SER A C 1
ATOM 2615 O O . SER A 1 321 ? -13.805 2.765 34.179 1.00 92.94 321 SER A O 1
ATOM 2617 N N . THR A 1 322 ? -12.038 4.052 33.735 1.00 94.31 322 THR A N 1
ATOM 2618 C CA . THR A 1 322 ? -12.459 5.169 34.599 1.00 94.31 322 THR A CA 1
ATOM 2619 C C . THR A 1 322 ? -13.714 5.868 34.071 1.00 94.31 322 THR A C 1
ATOM 2621 O O . THR A 1 322 ? -14.555 6.324 34.846 1.00 94.31 322 THR A O 1
ATOM 2624 N N . ALA A 1 323 ? -13.840 5.980 32.749 1.00 94.06 323 ALA A N 1
ATOM 2625 C CA . ALA A 1 323 ? -15.008 6.563 32.103 1.00 94.06 323 ALA A CA 1
ATOM 2626 C C . ALA A 1 323 ? -16.258 5.704 32.321 1.00 94.06 323 ALA A C 1
ATOM 2628 O O . ALA A 1 323 ? -17.318 6.241 32.636 1.00 94.06 323 ALA A O 1
ATOM 2629 N N . GLN A 1 324 ? -16.123 4.380 32.214 1.00 93.06 324 GLN A N 1
ATOM 2630 C CA . GLN A 1 324 ? -17.208 3.440 32.469 1.00 93.06 324 GLN A CA 1
ATOM 2631 C C . GLN A 1 324 ? -17.731 3.573 33.904 1.00 93.06 324 GLN A C 1
ATOM 2633 O O . GLN A 1 324 ? -18.936 3.738 34.095 1.00 93.06 324 GLN A O 1
ATOM 2638 N N . ASP A 1 325 ? -16.839 3.594 34.898 1.00 93.50 325 ASP A N 1
ATOM 2639 C CA . ASP A 1 325 ? -17.214 3.800 36.303 1.00 93.50 325 ASP A CA 1
ATOM 2640 C C . ASP A 1 325 ? -17.973 5.121 36.506 1.00 93.50 325 ASP A C 1
ATOM 2642 O O . ASP A 1 325 ? -18.959 5.183 37.245 1.00 93.50 325 ASP A O 1
ATOM 2646 N N . TYR A 1 326 ? -17.536 6.189 35.833 1.00 93.31 326 TYR A N 1
ATOM 2647 C CA . TYR A 1 326 ? -18.165 7.506 35.925 1.00 93.31 326 TYR A CA 1
ATOM 2648 C C . TYR A 1 326 ? -19.569 7.546 35.303 1.00 93.31 326 TYR A C 1
ATOM 2650 O O . TYR A 1 326 ? -20.474 8.174 35.864 1.00 93.31 326 TYR A O 1
ATOM 2658 N N . ILE A 1 327 ? -19.758 6.872 34.166 1.00 92.75 327 ILE A N 1
ATOM 2659 C CA . ILE A 1 327 ? -21.039 6.788 33.456 1.00 92.75 327 ILE A CA 1
ATOM 2660 C C . ILE A 1 327 ? -22.029 5.923 34.247 1.00 92.75 327 ILE A C 1
ATOM 2662 O O . ILE A 1 327 ? -23.151 6.354 34.511 1.00 92.75 327 ILE A O 1
ATOM 2666 N N . LEU A 1 328 ? -21.608 4.738 34.700 1.00 91.94 328 LEU A N 1
ATOM 2667 C CA . LEU A 1 328 ? -22.469 3.787 35.416 1.00 91.94 328 LEU A CA 1
ATOM 2668 C C . LEU A 1 328 ? -22.839 4.228 36.841 1.00 91.94 328 LEU A C 1
ATOM 2670 O O . LEU A 1 328 ? -23.755 3.655 37.437 1.00 91.94 328 LEU A O 1
ATOM 2674 N N . ALA A 1 329 ? -22.154 5.240 37.383 1.00 93.25 329 ALA A N 1
ATOM 2675 C CA . ALA A 1 329 ? -22.494 5.873 38.656 1.00 93.25 329 ALA A CA 1
ATOM 2676 C C . ALA A 1 329 ? -23.733 6.789 38.582 1.00 93.25 329 ALA A C 1
ATOM 2678 O O . ALA A 1 329 ? -24.241 7.204 39.628 1.00 93.25 329 ALA A O 1
ATOM 2679 N N . GLN A 1 330 ? -24.201 7.131 37.378 1.00 93.69 330 GLN A N 1
ATOM 2680 C CA . GLN A 1 330 ? -25.409 7.932 37.166 1.00 93.69 330 GLN A CA 1
ATOM 2681 C C . GLN A 1 330 ? -26.679 7.063 37.210 1.00 93.69 330 GLN A C 1
ATOM 2683 O O . GLN A 1 330 ? -26.624 5.855 37.445 1.00 93.69 330 GLN A O 1
ATOM 2688 N N . ASP A 1 331 ? -27.851 7.676 37.012 1.00 92.69 331 ASP A N 1
ATOM 2689 C CA . ASP A 1 331 ? -29.110 6.930 36.923 1.00 92.69 331 ASP A CA 1
ATOM 2690 C C . ASP A 1 331 ? -29.135 6.072 35.650 1.00 92.69 331 ASP A C 1
ATOM 2692 O O . ASP A 1 331 ? -29.233 6.577 34.533 1.00 92.69 331 ASP A O 1
ATOM 2696 N N . GLN A 1 332 ? -29.062 4.755 35.843 1.00 90.44 332 GLN A N 1
ATOM 2697 C CA . GLN A 1 332 ? -28.921 3.765 34.777 1.00 90.44 332 GLN A CA 1
ATOM 2698 C C . GLN A 1 332 ? -30.149 3.645 33.861 1.00 90.44 332 GLN A C 1
ATOM 2700 O O . GLN A 1 332 ? -30.063 3.024 32.801 1.00 90.44 332 GLN A O 1
ATOM 2705 N N . SER A 1 333 ? -31.286 4.219 34.270 1.00 92.12 333 SER A N 1
ATOM 2706 C CA . SER A 1 333 ? -32.524 4.228 33.485 1.00 92.12 333 SER A CA 1
ATOM 2707 C C . SER A 1 333 ? -32.601 5.361 32.460 1.00 92.12 333 SER A C 1
ATOM 2709 O O . SER A 1 333 ? -33.440 5.299 31.562 1.00 92.12 333 SER A O 1
ATOM 2711 N N . LEU A 1 334 ? -31.750 6.383 32.590 1.00 92.50 334 LEU A N 1
ATOM 2712 C CA . LEU A 1 334 ? -31.695 7.513 31.666 1.00 92.50 334 LEU A CA 1
ATOM 2713 C C . LEU A 1 334 ? -30.867 7.166 30.429 1.00 92.50 334 LEU A C 1
ATOM 2715 O O . LEU A 1 334 ? -29.958 6.335 30.496 1.00 92.50 334 LEU A O 1
ATOM 2719 N N . ASN A 1 335 ? -31.168 7.825 29.311 1.00 90.69 335 ASN A N 1
ATOM 2720 C CA . ASN A 1 335 ? -30.389 7.689 28.088 1.00 90.69 335 ASN A CA 1
ATOM 2721 C C . ASN A 1 335 ? -29.093 8.506 28.163 1.00 90.69 335 ASN A C 1
ATOM 2723 O O . ASN A 1 335 ? -28.978 9.468 28.932 1.00 90.69 335 ASN A O 1
ATOM 2727 N N . MET A 1 336 ? -28.113 8.133 27.338 1.00 90.56 336 MET A N 1
ATOM 2728 C CA . MET A 1 336 ? -26.813 8.802 27.266 1.00 90.56 336 MET A CA 1
ATOM 2729 C C . MET A 1 336 ? -26.947 10.306 27.005 1.00 90.56 336 MET A C 1
ATOM 2731 O O . MET A 1 336 ? -26.316 11.109 27.695 1.00 90.56 336 MET A O 1
ATOM 2735 N N . ALA A 1 337 ? -27.802 10.696 26.060 1.00 89.69 337 ALA A N 1
ATOM 2736 C CA . ALA A 1 337 ? -28.020 12.085 25.673 1.00 89.69 337 ALA A CA 1
ATOM 2737 C C . ALA A 1 337 ? -28.675 12.932 26.775 1.00 89.69 337 ALA A C 1
ATOM 2739 O O . ALA A 1 337 ? -28.430 14.135 26.843 1.00 89.69 337 ALA A O 1
ATOM 2740 N N . ASP A 1 338 ? -29.473 12.330 27.661 1.00 89.75 338 ASP A N 1
ATOM 2741 C CA . ASP A 1 338 ? -30.152 13.058 28.741 1.00 89.75 338 ASP A CA 1
ATOM 2742 C C . ASP A 1 338 ? -29.173 13.496 29.837 1.00 89.75 338 ASP A C 1
ATOM 2744 O O . ASP A 1 338 ? -29.319 14.561 30.443 1.00 89.75 338 ASP A O 1
ATOM 2748 N N . VAL A 1 339 ? -28.165 12.663 30.099 1.00 91.81 339 VAL A N 1
ATOM 2749 C CA . VAL A 1 339 ? -27.158 12.899 31.142 1.00 91.81 339 VAL A CA 1
ATOM 2750 C C . VAL A 1 339 ? -25.936 13.622 30.575 1.00 91.81 339 VAL A C 1
ATOM 2752 O O . VAL A 1 339 ? -25.378 14.513 31.221 1.00 91.81 339 VAL A O 1
ATOM 2755 N N . PHE A 1 340 ? -25.546 13.276 29.349 1.00 92.12 340 PHE A N 1
ATOM 2756 C CA . PHE A 1 340 ? -24.375 13.801 28.652 1.00 92.12 340 PHE A CA 1
ATOM 2757 C C . PHE A 1 340 ? -24.752 14.328 27.253 1.00 92.12 340 PHE A C 1
ATOM 2759 O O . PHE A 1 340 ? -24.306 13.786 26.238 1.00 92.12 340 PHE A O 1
ATOM 2766 N N . PRO A 1 341 ? -25.537 15.420 27.169 1.00 87.00 341 PRO A N 1
ATOM 2767 C CA . PRO A 1 341 ? -26.034 15.945 25.892 1.00 87.00 341 PRO A CA 1
ATOM 2768 C C . PRO A 1 341 ? -24.931 16.496 24.979 1.00 87.00 341 PRO A C 1
ATOM 2770 O O . PRO A 1 341 ? -25.133 16.619 23.772 1.00 87.00 341 PRO A O 1
ATOM 2773 N N . GLY A 1 342 ? -23.761 16.835 25.533 1.00 88.62 342 GLY A N 1
ATOM 2774 C CA . GLY A 1 342 ? -22.657 17.424 24.780 1.00 88.62 342 GLY A CA 1
ATOM 2775 C C . GLY A 1 342 ? -23.075 18.723 24.093 1.00 88.62 342 GLY A C 1
ATOM 2776 O O . GLY A 1 342 ? -23.486 19.678 24.751 1.00 88.62 342 GLY A O 1
ATOM 2777 N N . THR A 1 343 ? -22.966 18.740 22.765 1.00 87.81 343 THR A N 1
ATOM 2778 C CA . THR A 1 343 ? -23.371 19.865 21.906 1.00 87.81 343 THR A CA 1
ATOM 2779 C C . THR A 1 343 ? -24.580 19.533 21.029 1.00 87.81 343 THR A C 1
ATOM 2781 O O . THR A 1 343 ? -24.865 20.271 20.087 1.00 87.81 343 THR A O 1
ATOM 2784 N N . MET A 1 344 ? -25.275 18.421 21.300 1.00 84.88 344 MET A N 1
ATOM 2785 C CA . MET A 1 344 ? -26.429 18.012 20.506 1.00 84.88 344 MET A CA 1
ATOM 2786 C C . MET A 1 344 ? -27.594 18.993 20.653 1.00 84.88 344 MET A C 1
ATOM 2788 O O . MET A 1 344 ? -28.059 19.302 21.749 1.00 84.88 344 MET A O 1
ATOM 2792 N N . GLU A 1 345 ? -28.100 19.442 19.513 1.00 84.00 345 GLU A N 1
ATOM 2793 C CA . GLU A 1 345 ? -29.215 20.363 19.375 1.00 84.00 345 GLU A CA 1
ATOM 2794 C C . GLU A 1 345 ? -30.207 19.826 18.339 1.00 84.00 345 GLU A C 1
ATOM 2796 O O . GLU A 1 345 ? -29.833 19.294 17.289 1.00 84.00 345 GLU A O 1
ATOM 2801 N N . LEU A 1 346 ? -31.499 19.999 18.616 1.00 85.56 346 LEU A N 1
ATOM 2802 C CA . LEU A 1 346 ? -32.556 19.686 17.661 1.00 85.56 346 LEU A CA 1
ATOM 2803 C C . LEU A 1 346 ? -32.628 20.787 16.602 1.00 85.56 346 LEU A C 1
ATOM 2805 O O . LEU A 1 346 ? -32.837 21.962 16.911 1.00 85.56 346 LEU A O 1
ATOM 2809 N N . VAL A 1 347 ? -32.495 20.401 15.338 1.00 85.62 347 VAL A N 1
ATOM 2810 C CA . VAL A 1 347 ? -32.690 21.296 14.199 1.00 85.62 347 VAL A CA 1
ATOM 2811 C C . VAL A 1 347 ? -34.177 21.332 13.886 1.00 85.62 347 VAL A C 1
ATOM 2813 O O . VAL A 1 347 ? -34.772 20.311 13.544 1.00 85.62 347 VAL A O 1
ATOM 2816 N N . THR A 1 348 ? -34.780 22.512 14.005 1.00 89.38 348 THR A N 1
ATOM 2817 C CA . THR A 1 348 ? -36.192 22.736 13.675 1.00 89.38 348 THR A CA 1
ATOM 2818 C C . THR A 1 348 ? -36.320 23.459 12.340 1.00 89.38 348 THR A C 1
ATOM 2820 O O . THR A 1 348 ? -35.511 24.329 12.017 1.00 89.38 348 THR A O 1
ATOM 2823 N N . ASP A 1 349 ? -37.320 23.082 11.546 1.00 83.69 349 ASP A N 1
ATOM 2824 C CA . ASP A 1 349 ? -37.687 23.814 10.335 1.00 83.69 349 ASP A CA 1
ATOM 2825 C C . ASP A 1 349 ? -38.309 25.154 10.741 1.00 83.69 349 ASP A C 1
ATOM 2827 O O . ASP A 1 349 ? -39.314 25.207 11.453 1.00 83.69 349 ASP A O 1
ATOM 2831 N N . GLU A 1 350 ? -37.709 26.248 10.272 1.00 80.75 350 GLU A N 1
ATOM 2832 C CA . GLU A 1 350 ? -38.132 27.621 10.563 1.00 80.75 350 GLU A CA 1
ATOM 2833 C C . GLU A 1 350 ? -39.586 27.908 10.140 1.00 80.75 350 GLU A C 1
ATOM 2835 O O . GLU A 1 350 ? -40.198 28.862 10.625 1.00 80.75 350 GLU A O 1
ATOM 2840 N N . THR A 1 351 ? -40.153 27.090 9.247 1.00 80.00 351 THR A N 1
ATOM 2841 C CA . THR A 1 351 ? -41.481 27.296 8.655 1.00 80.00 351 THR A CA 1
ATOM 2842 C C . THR A 1 351 ? -42.586 26.520 9.373 1.00 80.00 351 THR A C 1
ATOM 2844 O O . THR A 1 351 ? -43.699 27.032 9.509 1.00 80.00 351 THR A O 1
ATOM 2847 N N . SER A 1 352 ? -42.304 25.293 9.822 1.00 80.69 352 SER A N 1
ATOM 2848 C CA . SER A 1 352 ? -43.277 24.399 10.472 1.00 80.69 352 SER A CA 1
ATOM 2849 C C . SER A 1 352 ? -43.087 24.299 11.989 1.00 80.69 352 SER A C 1
ATOM 2851 O O . SER A 1 352 ? -44.029 23.950 12.699 1.00 80.69 352 SER A O 1
ATOM 2853 N N . GLY A 1 353 ? -41.894 24.627 12.499 1.00 81.56 353 GLY A N 1
ATOM 2854 C CA . GLY A 1 353 ? -41.499 24.382 13.886 1.00 81.56 353 GLY A CA 1
ATOM 2855 C C . GLY A 1 353 ? -41.269 22.901 14.207 1.00 81.56 353 GLY A C 1
ATOM 2856 O O . GLY A 1 353 ? -41.045 22.566 15.370 1.00 81.56 353 GLY A O 1
ATOM 2857 N N . GLU A 1 354 ? -41.331 22.015 13.209 1.00 85.69 354 GLU A N 1
ATOM 2858 C CA . GLU A 1 354 ? -41.083 20.586 13.382 1.00 85.69 354 GLU A CA 1
ATOM 2859 C C . GLU A 1 354 ? -39.582 20.298 13.429 1.00 85.69 354 GLU A C 1
ATOM 2861 O O . GLU A 1 354 ? -38.777 20.937 12.750 1.00 85.69 354 GLU A O 1
ATOM 2866 N N . VAL A 1 355 ? -39.200 19.323 14.252 1.00 84.62 355 VAL A N 1
ATOM 2867 C CA . VAL A 1 355 ? -37.819 18.848 14.339 1.00 84.62 355 VAL A CA 1
ATOM 2868 C C . VAL A 1 355 ? -37.512 18.053 13.074 1.00 84.62 355 VAL A C 1
ATOM 2870 O O . VAL A 1 355 ? -38.101 17.002 12.840 1.00 84.62 355 VAL A O 1
ATOM 2873 N N . VAL A 1 356 ? -36.588 18.562 12.264 1.00 87.06 356 VAL A N 1
ATOM 2874 C CA . VAL A 1 356 ? -36.161 17.949 10.997 1.00 87.06 356 VAL A CA 1
ATOM 2875 C C . VAL A 1 356 ? -34.826 17.220 11.111 1.00 87.06 356 VAL A C 1
ATOM 2877 O O . VAL A 1 356 ? -34.410 16.547 10.171 1.00 87.06 356 VAL A O 1
ATOM 2880 N N . GLY A 1 357 ? -34.145 17.328 12.252 1.00 83.75 357 GLY A N 1
ATOM 2881 C CA . GLY A 1 357 ? -32.929 16.571 12.508 1.00 83.75 357 GLY A CA 1
ATOM 2882 C C . GLY A 1 357 ? -32.261 16.923 13.828 1.00 83.75 357 GLY A C 1
ATOM 2883 O O . GLY A 1 357 ? -32.776 17.705 14.624 1.00 83.75 357 GLY A O 1
ATOM 2884 N N . VAL A 1 358 ? -31.080 16.349 14.028 1.00 83.38 358 VAL A N 1
ATOM 2885 C CA . VAL A 1 358 ? -30.194 16.610 15.165 1.00 83.38 358 VAL A CA 1
ATOM 2886 C C . VAL A 1 358 ? -28.856 17.090 14.610 1.00 83.38 358 VAL A C 1
ATOM 2888 O O . VAL A 1 358 ? -28.407 16.621 13.562 1.00 83.38 358 VAL A O 1
ATOM 2891 N N . LYS A 1 359 ? -28.232 18.057 15.276 1.00 85.75 359 LYS A N 1
ATOM 2892 C CA . LYS A 1 359 ? -26.907 18.579 14.936 1.00 85.75 359 LYS A CA 1
ATOM 2893 C C . LYS A 1 359 ? -26.071 18.672 16.202 1.00 85.75 359 LYS A C 1
ATOM 2895 O O . LYS A 1 359 ? -26.589 19.067 17.232 1.00 85.75 359 LYS A O 1
ATOM 2900 N N . GLY A 1 360 ? -24.781 18.389 16.098 1.00 85.88 360 GLY A N 1
ATOM 2901 C CA . GLY A 1 360 ? -23.848 18.448 17.220 1.00 85.88 360 GLY A CA 1
ATOM 2902 C C . GLY A 1 360 ? -23.227 17.087 17.475 1.00 85.88 360 GLY A C 1
ATOM 2903 O O . GLY A 1 360 ? -23.406 16.168 16.679 1.00 85.88 360 GLY A O 1
ATOM 2904 N N . GLU A 1 361 ? -22.484 17.000 18.567 1.00 88.06 361 GLU A N 1
ATOM 2905 C CA . GLU A 1 361 ? -21.778 15.798 19.003 1.00 88.06 361 GLU A CA 1
ATOM 2906 C C . GLU A 1 361 ? -22.260 15.412 20.398 1.00 88.06 361 GLU A C 1
ATOM 2908 O O . GLU A 1 361 ? -22.498 16.287 21.246 1.00 88.06 361 GLU A O 1
ATOM 2913 N N . MET A 1 362 ? -22.397 14.112 20.640 1.00 89.44 362 MET A N 1
ATOM 2914 C CA . MET A 1 362 ? -22.789 13.617 21.953 1.00 89.44 362 MET A CA 1
ATOM 2915 C C . MET A 1 362 ? -21.697 13.875 22.997 1.00 89.44 362 MET A C 1
ATOM 2917 O O . MET A 1 362 ? -20.504 13.904 22.693 1.00 89.44 362 MET A O 1
ATOM 2921 N N . GLY A 1 363 ? -22.101 14.057 24.258 1.00 90.56 363 GLY A N 1
ATOM 2922 C CA . GLY A 1 363 ? -21.167 14.337 25.347 1.00 90.56 363 GLY A CA 1
ATOM 2923 C C . GLY A 1 363 ? -20.214 13.181 25.642 1.00 90.56 363 GLY A C 1
ATOM 2924 O O . GLY A 1 363 ? -19.140 13.430 26.181 1.00 90.56 363 GLY A O 1
ATOM 2925 N N . VAL A 1 364 ? -20.576 11.947 25.275 1.00 94.19 364 VAL A N 1
ATOM 2926 C CA . VAL A 1 364 ? -19.731 10.753 25.416 1.00 94.19 364 VAL A CA 1
ATOM 2927 C C . VAL A 1 364 ? -19.286 10.253 24.047 1.00 94.19 364 VAL A C 1
ATOM 2929 O O . VAL A 1 364 ? -20.116 9.943 23.189 1.00 94.19 364 VAL A O 1
ATOM 2932 N N . ARG A 1 365 ? -17.968 10.144 23.857 1.00 94.94 365 ARG A N 1
ATOM 2933 C CA . ARG A 1 365 ? -17.347 9.719 22.595 1.00 94.94 365 ARG A CA 1
ATOM 2934 C C . ARG A 1 365 ? -16.214 8.735 22.840 1.00 94.94 365 ARG A C 1
ATOM 2936 O O . ARG A 1 365 ? -15.409 8.933 23.748 1.00 94.94 365 ARG A O 1
ATOM 2943 N N . TYR A 1 366 ? -16.109 7.717 22.001 1.00 96.31 366 TYR A N 1
ATOM 2944 C CA . TYR A 1 366 ? -14.959 6.818 21.959 1.00 96.31 366 TYR A CA 1
ATOM 2945 C C . TYR A 1 366 ? -13.871 7.430 21.089 1.00 96.31 366 TYR A C 1
ATOM 2947 O O . TYR A 1 366 ? -14.179 7.969 20.027 1.00 96.31 366 TYR A O 1
ATOM 2955 N N . GLY A 1 367 ? -12.609 7.338 21.506 1.00 96.62 367 GLY A N 1
ATOM 2956 C CA . GLY A 1 367 ? -11.519 7.953 20.764 1.00 96.62 367 GLY A CA 1
ATOM 2957 C C . GLY A 1 367 ? -10.205 7.187 20.788 1.00 96.62 367 GLY A C 1
ATOM 2958 O O . GLY A 1 367 ? -9.870 6.502 21.753 1.00 96.62 367 GLY A O 1
ATOM 2959 N N . LEU A 1 368 ? -9.436 7.346 19.712 1.00 97.62 368 LEU A N 1
ATOM 2960 C CA . LEU A 1 368 ? -8.037 6.938 19.628 1.00 97.62 368 LEU A CA 1
ATOM 2961 C C . LEU A 1 368 ? -7.145 8.168 19.567 1.00 97.62 368 LEU A C 1
ATOM 2963 O O . LEU A 1 368 ? -7.381 9.082 18.778 1.00 97.62 368 LEU A O 1
ATOM 2967 N N . LEU A 1 369 ? -6.104 8.173 20.392 1.00 97.31 369 LEU A N 1
ATOM 2968 C CA . LEU A 1 369 ? -5.072 9.195 20.431 1.00 97.31 369 LEU A CA 1
ATOM 2969 C C . LEU A 1 369 ? -3.808 8.644 19.783 1.00 97.31 369 LEU A C 1
ATOM 2971 O O . LEU A 1 369 ? -3.252 7.655 20.249 1.00 97.31 369 LEU A O 1
ATOM 2975 N N . PHE A 1 370 ? -3.326 9.321 18.744 1.00 97.62 370 PHE A N 1
ATOM 2976 C CA . PHE A 1 370 ? -2.048 9.021 18.114 1.00 97.62 370 PHE A CA 1
ATOM 2977 C C . PHE A 1 370 ? -1.036 10.117 18.440 1.00 97.62 370 PHE A C 1
ATOM 2979 O O . PHE A 1 370 ? -1.275 11.311 18.221 1.00 97.62 370 PHE A O 1
ATOM 2986 N N . SER A 1 371 ? 0.109 9.713 18.976 1.00 96.38 371 SER A N 1
ATOM 2987 C CA . SER A 1 371 ? 1.139 10.614 19.486 1.00 96.38 371 SER A CA 1
ATOM 2988 C C . SER A 1 371 ? 2.546 10.123 19.146 1.00 96.38 371 SER A C 1
ATOM 2990 O O . SER A 1 371 ? 2.745 9.010 18.663 1.00 96.38 371 SER A O 1
ATOM 2992 N N . ILE A 1 372 ? 3.537 10.989 19.341 1.00 94.56 372 ILE A N 1
ATOM 2993 C CA . ILE A 1 372 ? 4.954 10.697 19.110 1.00 94.56 372 ILE A CA 1
ATOM 2994 C C . ILE A 1 372 ? 5.771 11.062 20.344 1.00 94.56 372 ILE A C 1
ATOM 2996 O O . ILE A 1 372 ? 5.529 12.087 20.984 1.00 94.56 372 ILE A O 1
ATOM 3000 N N . MET A 1 373 ? 6.766 10.238 20.661 1.00 93.31 373 MET A N 1
ATOM 3001 C CA . MET A 1 373 ? 7.723 10.511 21.727 1.00 93.31 373 MET A CA 1
ATOM 3002 C C . MET A 1 373 ? 8.837 11.431 21.218 1.00 93.31 373 MET A C 1
ATOM 3004 O O . MET A 1 373 ? 9.646 11.046 20.374 1.00 93.31 373 MET A O 1
ATOM 3008 N N . ILE A 1 374 ? 8.906 12.656 21.745 1.00 89.88 374 ILE A N 1
ATOM 3009 C CA . ILE A 1 374 ? 9.963 13.628 21.431 1.00 89.88 374 ILE A CA 1
ATOM 3010 C C . ILE A 1 374 ? 10.604 14.079 22.738 1.00 89.88 374 ILE A C 1
ATOM 3012 O O . ILE A 1 374 ? 9.952 14.639 23.610 1.00 89.88 374 ILE A O 1
ATOM 3016 N N . GLY A 1 375 ? 11.906 13.832 22.896 1.00 85.38 375 GLY A N 1
ATOM 3017 C CA . GLY A 1 375 ? 12.632 14.255 24.101 1.00 85.38 375 GLY A CA 1
ATOM 3018 C C . GLY A 1 375 ? 12.163 13.577 25.396 1.00 85.38 375 GLY A C 1
ATOM 3019 O O . GLY A 1 375 ? 12.449 14.087 26.473 1.00 85.38 375 GLY A O 1
ATOM 3020 N N . GLY A 1 376 ? 11.474 12.434 25.298 1.00 86.38 376 GLY A N 1
ATOM 3021 C CA . GLY A 1 376 ? 10.869 11.743 26.441 1.00 86.38 376 GLY A CA 1
ATOM 3022 C C . GLY A 1 376 ? 9.474 12.250 26.817 1.00 86.38 376 GLY A C 1
ATOM 3023 O O . GLY A 1 376 ? 8.889 11.727 27.759 1.00 86.38 376 GLY A O 1
ATOM 3024 N N . GLU A 1 377 ? 8.932 13.222 26.081 1.00 91.00 377 GLU A N 1
ATOM 3025 C CA . GLU A 1 377 ? 7.566 13.712 26.249 1.00 91.00 377 GLU A CA 1
ATOM 3026 C C . GLU A 1 377 ? 6.663 13.198 25.124 1.00 91.00 377 GLU A C 1
ATOM 3028 O O . GLU A 1 377 ? 7.070 13.106 23.962 1.00 91.00 377 GLU A O 1
ATOM 3033 N N . LYS A 1 378 ? 5.422 12.869 25.490 1.00 93.44 378 LYS A N 1
ATOM 3034 C CA . LYS A 1 378 ? 4.377 12.433 24.564 1.00 93.44 378 LYS A CA 1
ATOM 3035 C C . LYS A 1 378 ? 3.733 13.660 23.921 1.00 93.44 378 LYS A C 1
ATOM 3037 O O . LYS A 1 378 ? 3.124 14.471 24.616 1.00 93.44 378 LYS A O 1
ATOM 3042 N N . VAL A 1 379 ? 3.866 13.794 22.603 1.00 94.19 379 VAL A N 1
ATOM 3043 C CA . VAL A 1 379 ? 3.288 14.897 21.823 1.00 94.19 379 VAL A CA 1
ATOM 3044 C C . VAL A 1 379 ? 2.133 14.371 20.978 1.00 94.19 379 VAL A C 1
ATOM 3046 O O . VAL A 1 379 ? 2.333 13.534 20.099 1.00 94.19 379 VAL A O 1
ATOM 3049 N N . GLU A 1 380 ? 0.926 14.874 21.233 1.00 95.56 380 GLU A N 1
ATOM 3050 C CA . GLU A 1 380 ? -0.274 14.546 20.458 1.00 95.56 380 GLU A CA 1
ATOM 3051 C C . GLU A 1 380 ? -0.135 15.011 19.002 1.00 95.56 380 GLU A C 1
ATOM 3053 O O . GLU A 1 380 ? 0.175 16.172 18.724 1.00 95.56 380 GLU A O 1
ATOM 3058 N N . ILE A 1 381 ? -0.379 14.091 18.070 1.00 95.44 381 ILE A N 1
ATOM 3059 C CA . ILE A 1 381 ? -0.426 14.380 16.637 1.00 95.44 381 ILE A CA 1
ATOM 3060 C C . ILE A 1 381 ? -1.878 14.580 16.226 1.00 95.44 381 ILE A C 1
ATOM 3062 O O . ILE A 1 381 ? -2.230 15.609 15.639 1.00 95.44 381 ILE A O 1
ATOM 3066 N N . THR A 1 382 ? -2.708 13.572 16.488 1.00 97.00 382 THR A N 1
ATOM 3067 C CA . THR A 1 382 ? -4.099 13.561 16.051 1.00 97.00 382 THR A CA 1
ATOM 3068 C C . THR A 1 382 ? -4.947 12.614 16.883 1.00 97.00 382 THR A C 1
ATOM 3070 O O . THR A 1 382 ? -4.429 11.746 17.589 1.00 97.00 382 THR A O 1
ATOM 3073 N N . THR A 1 383 ? -6.255 12.788 16.761 1.00 96.94 383 THR A N 1
ATOM 3074 C CA . THR A 1 383 ? -7.269 11.949 17.380 1.00 96.94 383 THR A CA 1
ATOM 3075 C C . THR A 1 383 ? -8.321 11.557 16.356 1.00 96.94 383 THR A C 1
ATOM 3077 O O . THR A 1 383 ? -8.588 12.294 15.406 1.00 96.94 383 THR A O 1
ATOM 3080 N N . ALA A 1 384 ? -8.925 10.393 16.554 1.00 96.44 384 ALA A N 1
ATOM 3081 C CA . ALA A 1 384 ? -10.138 9.982 15.861 1.00 96.44 384 ALA A CA 1
ATOM 3082 C C . ALA A 1 384 ? -11.201 9.704 16.918 1.00 96.44 384 ALA A C 1
ATOM 3084 O O . ALA A 1 384 ? -10.904 8.990 17.870 1.00 96.44 384 ALA A O 1
ATOM 3085 N N . GLU A 1 385 ? -12.397 10.270 16.764 1.00 95.44 385 GLU A N 1
ATOM 3086 C CA . GLU A 1 385 ? -13.500 10.116 17.717 1.00 95.44 385 GLU A CA 1
ATOM 3087 C C . GLU A 1 385 ? -14.786 9.690 17.001 1.00 95.44 385 GLU A C 1
ATOM 3089 O O . GLU A 1 385 ? -15.030 10.084 15.858 1.00 95.44 385 GLU A O 1
ATOM 3094 N N . ILE A 1 386 ? -15.596 8.880 17.683 1.00 94.00 386 ILE A N 1
ATOM 3095 C CA . ILE A 1 386 ? -16.949 8.484 17.282 1.00 94.00 386 ILE A CA 1
ATOM 3096 C C . ILE A 1 386 ? -17.863 8.653 18.495 1.00 94.00 386 ILE A C 1
ATOM 3098 O O . ILE A 1 386 ? -17.499 8.288 19.614 1.00 94.00 386 ILE A O 1
ATOM 3102 N N . ASP A 1 387 ? -19.053 9.193 18.270 1.00 92.88 387 ASP A N 1
ATOM 3103 C CA . ASP A 1 387 ? -20.061 9.366 19.311 1.00 92.88 387 ASP A CA 1
ATOM 3104 C C . ASP A 1 387 ? -20.570 8.003 19.797 1.00 92.88 387 ASP A C 1
ATOM 3106 O O . ASP A 1 387 ? -20.709 7.060 19.013 1.00 92.88 387 ASP A O 1
ATOM 3110 N N . ALA A 1 388 ? -20.838 7.875 21.097 1.00 91.19 388 ALA A N 1
ATOM 3111 C CA . ALA A 1 388 ? -21.454 6.654 21.604 1.00 91.19 388 ALA A CA 1
ATOM 3112 C C . ALA A 1 388 ? -22.898 6.485 21.074 1.00 91.19 388 ALA A C 1
ATOM 3114 O O . ALA A 1 388 ? -23.460 7.366 20.422 1.00 91.19 388 ALA A O 1
ATOM 3115 N N . LEU A 1 389 ? -23.521 5.341 21.347 1.00 89.12 389 LEU A N 1
ATOM 3116 C CA . LEU A 1 389 ? -24.939 5.153 21.039 1.00 89.12 389 LEU A CA 1
ATOM 3117 C C . LEU A 1 389 ? -25.806 5.747 22.152 1.00 89.12 389 LEU A C 1
ATOM 3119 O O . LEU A 1 389 ? -25.472 5.630 23.333 1.00 89.12 389 LEU A O 1
ATOM 3123 N N . ASP A 1 390 ? -26.934 6.349 21.772 1.00 89.50 390 ASP A N 1
ATOM 3124 C CA . ASP A 1 390 ? -27.913 6.882 22.720 1.00 89.50 390 ASP A CA 1
ATOM 3125 C C . ASP A 1 390 ? -28.805 5.762 23.272 1.00 89.50 390 ASP A C 1
ATOM 3127 O O . ASP A 1 390 ? -29.956 5.579 22.879 1.00 89.50 390 ASP A O 1
ATOM 3131 N N . LEU A 1 391 ? -28.214 4.952 24.145 1.00 90.06 391 LEU A N 1
ATOM 3132 C CA . LEU A 1 391 ? -28.875 3.863 24.856 1.00 90.06 391 LEU A CA 1
ATOM 3133 C C . LEU A 1 391 ? -29.018 4.216 26.342 1.00 90.06 391 LEU A C 1
ATOM 3135 O O . LEU A 1 391 ? -28.295 5.093 26.837 1.00 90.06 391 LEU A O 1
ATOM 3139 N N . PRO A 1 392 ? -29.905 3.522 27.083 1.00 91.56 392 PRO A N 1
ATOM 3140 C CA . PRO A 1 392 ? -29.922 3.607 28.535 1.00 91.56 392 PRO A CA 1
ATOM 3141 C C . PRO A 1 392 ? -28.527 3.346 29.101 1.00 91.56 392 PRO A C 1
ATOM 3143 O O . PRO A 1 392 ? -27.841 2.426 28.650 1.00 91.56 392 PRO A O 1
ATOM 3146 N N . LEU A 1 393 ? -28.110 4.104 30.116 1.00 90.00 393 LEU A N 1
ATOM 3147 C CA . LEU A 1 393 ? -26.762 3.979 30.684 1.00 90.00 393 LEU A CA 1
ATOM 3148 C C . LEU A 1 393 ? -26.462 2.560 31.207 1.00 90.00 393 LEU A C 1
ATOM 3150 O O . LEU A 1 393 ? -25.308 2.141 31.198 1.00 90.00 393 LEU A O 1
ATOM 3154 N N . ALA A 1 394 ? -27.487 1.788 31.594 1.00 89.75 394 ALA A N 1
ATOM 3155 C CA . ALA A 1 394 ? -27.366 0.364 31.935 1.00 89.75 394 ALA A CA 1
ATOM 3156 C C . ALA A 1 394 ? -26.780 -0.511 30.807 1.00 89.75 394 ALA A C 1
ATOM 3158 O O . ALA A 1 394 ? -26.217 -1.567 31.084 1.00 89.75 394 ALA A O 1
ATOM 3159 N N . GLN A 1 395 ? -26.946 -0.097 29.550 1.00 87.50 395 GLN A N 1
ATOM 3160 C CA . GLN A 1 395 ? -26.507 -0.806 28.344 1.00 87.50 395 GLN A CA 1
ATOM 3161 C C . GLN A 1 395 ? -25.222 -0.210 27.756 1.00 87.50 395 GLN A C 1
ATOM 3163 O O . GLN A 1 395 ? -24.868 -0.496 26.612 1.00 87.50 395 GLN A O 1
ATOM 3168 N N . PHE A 1 396 ? -24.526 0.649 28.506 1.00 88.31 396 PHE A N 1
ATOM 3169 C CA . PHE A 1 396 ? -23.285 1.246 28.040 1.00 88.31 396 PHE A CA 1
ATOM 3170 C C . PHE A 1 396 ? -22.231 0.171 27.747 1.00 88.31 396 PHE A C 1
ATOM 3172 O O . PHE A 1 396 ? -21.846 -0.596 28.633 1.00 88.31 396 PHE A O 1
ATOM 3179 N N . MET A 1 397 ? -21.743 0.146 26.506 1.00 84.25 397 MET A N 1
ATOM 3180 C CA . MET A 1 397 ? -20.717 -0.802 26.086 1.00 84.25 397 MET A CA 1
ATOM 3181 C C . MET A 1 397 ? -19.316 -0.261 26.417 1.00 84.25 397 MET A C 1
ATOM 3183 O O . MET A 1 397 ? -18.990 0.867 26.024 1.00 84.25 397 MET A O 1
ATOM 3187 N N . PRO A 1 398 ? -18.471 -1.027 27.128 1.00 84.06 398 PRO A N 1
ATOM 3188 C CA . PRO A 1 398 ? -17.075 -0.656 27.349 1.00 84.06 398 PRO A CA 1
ATOM 3189 C C . PRO A 1 398 ? -16.293 -0.584 26.029 1.00 84.06 398 PRO A C 1
ATOM 3191 O O . PRO A 1 398 ? -16.674 -1.170 25.015 1.00 84.06 398 PRO A O 1
ATOM 3194 N N . PHE A 1 399 ? -15.188 0.167 26.035 1.00 91.19 399 PHE A N 1
ATOM 3195 C CA . PHE A 1 399 ? -14.302 0.250 24.874 1.00 91.19 399 PHE A CA 1
ATOM 3196 C C . PHE A 1 399 ? -13.276 -0.888 24.900 1.00 91.19 399 PHE A C 1
ATOM 3198 O O . PHE A 1 399 ? -12.110 -0.696 25.262 1.00 91.19 399 PHE A O 1
ATOM 3205 N N . ASP A 1 400 ? -13.735 -2.070 24.509 1.00 88.06 400 ASP A N 1
ATOM 3206 C CA . ASP A 1 400 ? -12.933 -3.289 24.519 1.00 88.06 400 ASP A CA 1
ATOM 3207 C C . ASP A 1 400 ? -12.103 -3.468 23.240 1.00 88.06 400 ASP A C 1
ATOM 3209 O O . ASP A 1 400 ? -12.409 -2.913 22.173 1.00 88.06 400 ASP A O 1
ATOM 3213 N N . GLY A 1 401 ? -11.032 -4.254 23.380 1.00 90.44 401 GLY A N 1
ATOM 3214 C CA . GLY A 1 401 ? -10.273 -4.806 22.262 1.00 90.44 401 GLY A CA 1
ATOM 3215 C C . GLY A 1 401 ? -11.097 -5.789 21.440 1.00 90.44 401 GLY A C 1
ATOM 3216 O O . GLY A 1 401 ? -12.254 -6.063 21.752 1.00 90.44 401 GLY A O 1
ATOM 3217 N N . ASP A 1 402 ? -10.509 -6.285 20.358 1.00 91.94 402 ASP A N 1
ATOM 3218 C CA . ASP A 1 402 ? -11.150 -7.223 19.433 1.00 91.94 402 ASP A CA 1
ATOM 3219 C C . ASP A 1 402 ? -12.555 -6.793 18.972 1.00 91.94 402 ASP A C 1
ATOM 3221 O O . ASP A 1 402 ? -13.463 -7.604 18.774 1.00 91.94 402 ASP A O 1
ATOM 3225 N N . SER A 1 403 ? -12.755 -5.481 18.821 1.00 90.25 403 SER A N 1
ATOM 3226 C CA . SER A 1 403 ? -14.064 -4.893 18.564 1.00 90.25 403 SER A CA 1
ATOM 3227 C C . SER A 1 403 ? -14.124 -4.178 17.218 1.00 90.25 403 SER A C 1
ATOM 3229 O O . SER A 1 403 ? -13.182 -3.523 16.756 1.00 90.25 403 SER A O 1
ATOM 3231 N N . LYS A 1 404 ? -15.307 -4.223 16.597 1.00 88.81 404 LYS A N 1
ATOM 3232 C CA . LYS A 1 404 ? -15.603 -3.467 15.371 1.00 88.81 404 LYS A CA 1
ATOM 3233 C C . LYS A 1 404 ? -15.459 -1.958 15.575 1.00 88.81 404 LYS A C 1
ATOM 3235 O O . LYS A 1 404 ? -15.058 -1.242 14.656 1.00 88.81 404 LYS A O 1
ATOM 3240 N N . LEU A 1 405 ? -15.749 -1.480 16.786 1.00 91.00 405 LEU A N 1
ATOM 3241 C CA . LEU A 1 405 ? -15.564 -0.086 17.177 1.00 91.00 405 LEU A CA 1
ATOM 3242 C C . LEU A 1 405 ? -14.086 0.323 17.098 1.00 91.00 405 LEU A C 1
ATOM 3244 O O . LEU A 1 405 ? -13.776 1.346 16.482 1.00 91.00 405 LEU A O 1
ATOM 3248 N N . LEU A 1 406 ? -13.178 -0.492 17.648 1.00 93.56 406 LEU A N 1
ATOM 3249 C CA . LEU A 1 406 ? -11.738 -0.247 17.579 1.00 93.56 406 LEU A CA 1
ATOM 3250 C C . LEU A 1 406 ? -11.244 -0.228 16.127 1.00 93.56 406 LEU A C 1
ATOM 3252 O O . LEU A 1 406 ? -10.576 0.725 15.718 1.00 93.56 406 LEU A O 1
ATOM 3256 N N . LEU A 1 407 ? -11.638 -1.218 15.317 1.00 93.12 407 LEU A N 1
ATOM 3257 C CA . LEU A 1 407 ? -11.295 -1.256 13.891 1.00 93.12 407 LEU A CA 1
ATOM 3258 C C . LEU A 1 407 ? -11.791 -0.006 13.147 1.00 93.12 407 LEU A C 1
ATOM 3260 O O . LEU A 1 407 ? -11.079 0.566 12.315 1.00 93.12 407 LEU A O 1
ATOM 3264 N N . CYS A 1 408 ? -13.016 0.435 13.439 1.00 93.38 408 CYS A N 1
ATOM 3265 C CA . CYS A 1 408 ? -13.604 1.621 12.828 1.00 93.38 408 CYS A CA 1
ATOM 3266 C C . CYS A 1 408 ? -12.809 2.885 13.187 1.00 93.38 408 CYS A C 1
ATOM 3268 O O . CYS A 1 408 ? -12.445 3.652 12.293 1.00 93.38 408 CYS A O 1
ATOM 3270 N N . LEU A 1 409 ? -12.448 3.061 14.462 1.00 95.44 409 LEU A N 1
ATOM 3271 C CA . LEU A 1 409 ? -11.618 4.178 14.917 1.00 95.44 409 LEU A CA 1
ATOM 3272 C C . LEU A 1 409 ? -10.214 4.157 14.299 1.00 95.44 409 LEU A C 1
ATOM 3274 O O . LEU A 1 409 ? -9.729 5.204 13.870 1.00 95.44 409 LEU A O 1
ATOM 3278 N N . ILE A 1 410 ? -9.581 2.986 14.171 1.00 95.56 410 ILE A N 1
ATOM 3279 C CA . ILE A 1 410 ? -8.295 2.829 13.468 1.00 95.56 410 ILE A CA 1
ATOM 3280 C C . ILE A 1 410 ? -8.427 3.280 12.005 1.00 95.56 410 ILE A C 1
ATOM 3282 O O . ILE A 1 410 ? -7.580 4.006 11.477 1.00 95.56 410 ILE A O 1
ATOM 3286 N N . ASN A 1 411 ? -9.514 2.897 11.337 1.00 94.88 411 ASN A N 1
ATOM 3287 C CA . ASN A 1 411 ? -9.770 3.289 9.954 1.00 94.88 411 ASN A CA 1
ATOM 3288 C C . ASN A 1 411 ? -10.085 4.781 9.800 1.00 94.88 411 ASN A C 1
ATOM 3290 O O . ASN A 1 411 ? -9.692 5.386 8.798 1.00 94.88 411 ASN A O 1
ATOM 3294 N N . LEU A 1 412 ? -10.750 5.397 10.779 1.00 95.81 412 LEU A N 1
ATOM 3295 C CA . LEU A 1 412 ? -10.924 6.848 10.828 1.00 95.81 412 LEU A CA 1
ATOM 3296 C C . LEU A 1 412 ? -9.590 7.563 11.039 1.00 95.81 412 LEU A C 1
ATOM 3298 O O . LEU A 1 412 ? -9.299 8.515 10.316 1.00 95.81 412 LEU A O 1
ATOM 3302 N N . LEU A 1 413 ? -8.747 7.059 11.943 1.00 95.81 413 LEU A N 1
ATOM 3303 C CA . LEU A 1 413 ? -7.409 7.589 12.188 1.00 95.81 413 LEU A CA 1
ATOM 3304 C C . LEU A 1 413 ? -6.561 7.573 10.909 1.00 95.81 413 LEU A C 1
ATOM 3306 O O . LEU A 1 413 ? -5.954 8.582 10.563 1.00 95.81 413 LEU A O 1
ATOM 3310 N N . LYS A 1 414 ? -6.588 6.475 10.144 1.00 94.19 414 LYS A N 1
ATOM 3311 C CA . LYS A 1 414 ? -5.895 6.370 8.845 1.00 94.19 414 LYS A CA 1
ATOM 3312 C C . LYS A 1 414 ? -6.358 7.398 7.817 1.00 94.19 414 LYS A C 1
ATOM 3314 O O . LYS A 1 414 ? -5.574 7.850 6.981 1.00 94.19 414 LYS A O 1
ATOM 3319 N N . ARG A 1 415 ? -7.643 7.753 7.843 1.00 94.25 415 ARG A N 1
ATOM 3320 C CA . ARG A 1 415 ? -8.222 8.752 6.936 1.00 94.25 415 ARG A CA 1
ATOM 3321 C C . ARG A 1 415 ? -7.903 10.177 7.373 1.00 94.25 415 ARG A C 1
ATOM 3323 O O . ARG A 1 415 ? -7.959 11.073 6.525 1.00 94.25 415 ARG A O 1
ATOM 3330 N N . ASP A 1 416 ? -7.545 10.386 8.639 1.00 95.75 416 ASP A N 1
ATOM 3331 C CA . ASP A 1 416 ? -7.231 11.709 9.150 1.00 95.75 416 ASP A CA 1
ATOM 3332 C C . ASP A 1 416 ? -6.035 12.336 8.421 1.00 95.75 416 ASP A C 1
ATOM 3334 O O . ASP A 1 416 ? -4.986 11.733 8.178 1.00 95.75 416 ASP A O 1
ATOM 3338 N N . HIS A 1 417 ? -6.198 13.608 8.074 1.00 95.56 417 HIS A N 1
ATOM 3339 C CA . HIS A 1 417 ? -5.215 14.370 7.325 1.00 95.56 417 HIS A CA 1
ATOM 3340 C C . HIS A 1 417 ? -3.864 14.475 8.044 1.00 95.56 417 HIS A C 1
ATOM 3342 O O . HIS A 1 417 ? -2.831 14.407 7.376 1.00 95.56 417 HIS A O 1
ATOM 3348 N N . LYS A 1 418 ? -3.834 14.618 9.378 1.00 95.31 418 LYS A N 1
ATOM 3349 C CA . LYS A 1 418 ? -2.573 14.739 10.124 1.00 95.31 418 LYS A CA 1
ATOM 3350 C C . LYS A 1 418 ? -1.841 13.406 10.168 1.00 95.31 418 LYS A C 1
ATOM 3352 O O . LYS A 1 418 ? -0.629 13.387 9.947 1.00 95.31 418 LYS A O 1
ATOM 3357 N N . PHE A 1 419 ? -2.569 12.305 10.372 1.00 94.81 419 PHE A N 1
ATOM 3358 C CA . PHE A 1 419 ? -1.994 10.963 10.273 1.00 94.81 419 PHE A CA 1
ATOM 3359 C C . PHE A 1 419 ? -1.378 10.743 8.887 1.00 94.81 419 PHE A C 1
ATOM 3361 O O . PHE A 1 419 ? -0.198 10.414 8.778 1.00 94.81 419 PHE A O 1
ATOM 3368 N N . ARG A 1 420 ? -2.123 11.047 7.816 1.00 93.62 420 ARG A N 1
ATOM 3369 C CA . ARG A 1 420 ? -1.632 10.913 6.435 1.00 93.62 420 ARG A CA 1
ATOM 3370 C C . ARG A 1 420 ? -0.413 11.779 6.142 1.00 93.62 420 ARG A C 1
ATOM 3372 O O . ARG A 1 420 ? 0.470 11.346 5.408 1.00 93.62 420 ARG A O 1
ATOM 3379 N N . VAL A 1 421 ? -0.317 12.986 6.698 1.00 93.94 421 VAL A N 1
ATOM 3380 C CA . VAL A 1 421 ? 0.894 13.814 6.554 1.00 93.94 421 VAL A CA 1
ATOM 3381 C C . VAL A 1 421 ? 2.113 13.096 7.135 1.00 93.94 421 VAL A C 1
ATOM 3383 O O . VAL A 1 421 ? 3.162 13.051 6.490 1.00 93.94 421 VAL A O 1
ATOM 3386 N N . ILE A 1 422 ? 1.984 12.478 8.307 1.00 91.94 422 ILE A N 1
ATOM 3387 C CA . ILE A 1 422 ? 3.085 11.726 8.912 1.00 91.94 422 ILE A CA 1
ATOM 3388 C C . ILE A 1 422 ? 3.385 10.454 8.117 1.00 91.94 422 ILE A C 1
ATOM 3390 O O . ILE A 1 422 ? 4.519 10.281 7.668 1.00 91.94 422 ILE A O 1
ATOM 3394 N N . ALA A 1 423 ? 2.379 9.607 7.900 1.00 90.44 423 ALA A N 1
ATOM 3395 C CA . ALA A 1 423 ? 2.538 8.282 7.308 1.00 90.44 423 ALA A CA 1
ATOM 3396 C C . ALA A 1 423 ? 2.865 8.314 5.803 1.00 90.44 423 ALA A C 1
ATOM 3398 O O . ALA A 1 423 ? 3.581 7.452 5.304 1.00 90.44 423 ALA A O 1
ATOM 3399 N N . HIS A 1 424 ? 2.358 9.295 5.043 1.00 90.56 424 HIS A N 1
ATOM 3400 C CA . HIS A 1 424 ? 2.493 9.313 3.575 1.00 90.56 424 HIS A CA 1
ATOM 3401 C C . HIS A 1 424 ? 3.474 10.371 3.060 1.00 90.56 424 HIS A C 1
ATOM 3403 O O . HIS A 1 424 ? 3.976 10.228 1.943 1.00 90.56 424 HIS A O 1
ATOM 3409 N N . TYR A 1 425 ? 3.770 11.424 3.835 1.00 90.69 425 TYR A N 1
ATOM 3410 C CA . TYR A 1 425 ? 4.630 12.526 3.377 1.00 90.69 425 TYR A CA 1
ATOM 3411 C C . TYR A 1 425 ? 5.936 12.654 4.161 1.00 90.69 425 TYR A C 1
ATOM 3413 O O . TYR A 1 425 ? 6.988 12.768 3.531 1.00 90.69 425 TYR A O 1
ATOM 3421 N N . ILE A 1 426 ? 5.892 12.639 5.498 1.00 91.69 426 ILE A N 1
ATOM 3422 C CA . ILE A 1 426 ? 7.101 12.749 6.335 1.00 91.69 426 ILE A CA 1
ATOM 3423 C C . ILE A 1 426 ? 7.871 11.424 6.331 1.00 91.69 426 ILE A C 1
ATOM 3425 O O . ILE A 1 426 ? 9.077 11.419 6.085 1.00 91.69 426 ILE A O 1
ATOM 3429 N N . PHE A 1 427 ? 7.168 10.305 6.517 1.00 89.88 427 PHE A N 1
ATOM 3430 C CA . PHE A 1 427 ? 7.723 8.953 6.474 1.00 89.88 427 PHE A CA 1
ATOM 3431 C C . PHE A 1 427 ? 7.086 8.138 5.342 1.00 89.88 427 PHE A C 1
ATOM 3433 O O . PHE A 1 427 ? 6.348 7.204 5.622 1.00 89.88 427 PHE A O 1
ATOM 3440 N N . PRO A 1 428 ? 7.348 8.460 4.059 1.00 91.75 428 PRO A N 1
ATOM 3441 C CA . PRO A 1 428 ? 6.668 7.836 2.925 1.00 91.75 428 PRO A CA 1
ATOM 3442 C C . PRO A 1 428 ? 7.082 6.365 2.762 1.00 91.75 428 PRO A C 1
ATOM 3444 O O . PRO A 1 428 ? 7.967 6.039 1.962 1.00 91.75 428 PRO A O 1
ATOM 3447 N N . LEU A 1 429 ? 6.440 5.468 3.517 1.00 92.06 429 LEU A N 1
ATOM 3448 C CA . LEU A 1 429 ? 6.773 4.043 3.561 1.00 92.06 429 LEU A CA 1
ATOM 3449 C C . LEU A 1 429 ? 6.696 3.409 2.169 1.00 92.06 429 LEU A C 1
ATOM 3451 O O . LEU A 1 429 ? 7.582 2.646 1.796 1.00 92.06 429 LEU A O 1
ATOM 3455 N N . ASN A 1 430 ? 5.733 3.828 1.346 1.00 94.12 430 ASN A N 1
ATOM 3456 C CA . ASN A 1 430 ? 5.573 3.345 -0.025 1.00 94.12 430 ASN A CA 1
ATOM 3457 C C . ASN A 1 430 ? 6.739 3.714 -0.964 1.00 94.12 430 ASN A C 1
ATOM 3459 O O . ASN A 1 430 ? 6.986 3.047 -1.970 1.00 94.12 430 ASN A O 1
ATOM 3463 N N . LYS A 1 431 ? 7.477 4.793 -0.678 1.00 94.44 431 LYS A N 1
ATOM 3464 C CA . LYS A 1 431 ? 8.706 5.136 -1.409 1.00 94.44 431 LYS A CA 1
ATOM 3465 C C . LYS A 1 431 ? 9.870 4.291 -0.922 1.00 94.44 431 LYS A C 1
ATOM 3467 O O . LYS A 1 431 ? 10.686 3.873 -1.740 1.00 94.44 431 LYS A O 1
ATOM 3472 N N . ILE A 1 432 ? 9.935 4.023 0.381 1.00 94.25 432 ILE A N 1
ATOM 3473 C CA . ILE A 1 432 ? 10.976 3.190 0.989 1.00 94.25 432 ILE A CA 1
ATOM 3474 C C . ILE A 1 432 ? 10.861 1.750 0.480 1.00 94.25 432 ILE A C 1
ATOM 3476 O O . ILE A 1 432 ? 11.847 1.201 -0.006 1.00 94.25 432 ILE A O 1
ATOM 3480 N N . THR A 1 433 ? 9.665 1.161 0.491 1.00 95.19 433 THR A N 1
ATOM 3481 C CA . THR A 1 433 ? 9.411 -0.181 -0.061 1.00 95.19 433 THR A CA 1
ATOM 3482 C C . THR A 1 433 ? 9.738 -0.254 -1.552 1.00 95.19 433 THR A C 1
ATOM 3484 O O . THR A 1 433 ? 10.401 -1.201 -1.981 1.00 95.19 433 THR A O 1
ATOM 3487 N N . SER A 1 434 ? 9.380 0.765 -2.347 1.00 96.31 434 SER A N 1
ATOM 3488 C CA . SER A 1 434 ? 9.792 0.849 -3.757 1.00 96.31 434 SER A CA 1
ATOM 3489 C C . SER A 1 434 ? 11.307 0.924 -3.917 1.00 96.31 434 SER A C 1
ATOM 3491 O O . SER A 1 434 ? 11.847 0.251 -4.789 1.00 96.31 434 SER A O 1
ATOM 3493 N N . LEU A 1 435 ? 12.017 1.689 -3.082 1.00 96.19 435 LEU A N 1
ATOM 3494 C CA . LEU A 1 435 ? 13.482 1.744 -3.105 1.00 96.19 435 LEU A CA 1
ATOM 3495 C C . LEU A 1 435 ? 14.113 0.398 -2.742 1.00 96.19 435 LEU A C 1
ATOM 3497 O O . LEU A 1 435 ? 15.067 -0.012 -3.399 1.00 96.19 435 LEU A O 1
ATOM 3501 N N . ILE A 1 436 ? 13.565 -0.316 -1.755 1.00 96.06 436 ILE A N 1
ATOM 3502 C CA . ILE A 1 436 ? 14.002 -1.674 -1.402 1.00 96.06 436 ILE A CA 1
ATOM 3503 C C . ILE A 1 436 ? 13.754 -2.629 -2.576 1.00 96.06 436 ILE A C 1
ATOM 3505 O O . ILE A 1 436 ? 14.625 -3.428 -2.912 1.00 96.06 436 ILE A O 1
ATOM 3509 N N . ALA A 1 437 ? 12.604 -2.530 -3.252 1.00 96.31 437 ALA A N 1
ATOM 3510 C CA . ALA A 1 437 ? 12.321 -3.325 -4.445 1.00 96.31 437 ALA A CA 1
ATOM 3511 C C . ALA A 1 437 ? 13.305 -3.022 -5.584 1.00 96.31 437 ALA A C 1
ATOM 3513 O O . ALA A 1 437 ? 13.821 -3.961 -6.189 1.00 96.31 437 ALA A O 1
ATOM 3514 N N . VAL A 1 438 ? 13.623 -1.746 -5.840 1.00 96.62 438 VAL A N 1
ATOM 3515 C CA . VAL A 1 438 ? 14.654 -1.333 -6.813 1.00 96.62 438 VAL A CA 1
ATOM 3516 C C . VAL A 1 438 ? 16.030 -1.873 -6.423 1.00 96.62 438 VAL A C 1
ATOM 3518 O O . VAL A 1 438 ? 16.765 -2.360 -7.282 1.00 96.62 438 VAL A O 1
ATOM 3521 N N . TYR A 1 439 ? 16.391 -1.804 -5.141 1.00 95.69 439 TYR A N 1
ATOM 3522 C CA . TYR A 1 439 ? 17.660 -2.327 -4.644 1.00 95.69 439 TYR A CA 1
ATOM 3523 C C . TYR A 1 439 ? 17.761 -3.835 -4.873 1.00 95.69 439 TYR A C 1
ATOM 3525 O O . TYR A 1 439 ? 18.727 -4.288 -5.484 1.00 95.69 439 TYR A O 1
ATOM 3533 N N . ASN A 1 440 ? 16.739 -4.593 -4.466 1.00 95.00 440 ASN A N 1
ATOM 3534 C CA . ASN A 1 440 ? 16.685 -6.037 -4.678 1.00 95.00 440 ASN A CA 1
ATOM 3535 C C . ASN A 1 440 ? 16.711 -6.372 -6.170 1.00 95.00 440 ASN A C 1
ATOM 3537 O O . ASN A 1 440 ? 17.469 -7.247 -6.575 1.00 95.00 440 ASN A O 1
ATOM 3541 N N . ASP A 1 441 ? 16.004 -5.608 -7.009 1.00 95.12 441 ASP A N 1
ATOM 3542 C CA . ASP A 1 441 ? 16.065 -5.771 -8.459 1.00 95.12 441 ASP A CA 1
ATOM 3543 C C . ASP A 1 441 ? 17.498 -5.628 -8.990 1.00 95.12 441 ASP A C 1
ATOM 3545 O O . ASP A 1 441 ? 18.000 -6.468 -9.743 1.00 95.12 441 ASP A O 1
ATOM 3549 N N . TYR A 1 442 ? 18.181 -4.557 -8.595 1.00 91.88 442 TYR A N 1
ATOM 3550 C CA . TYR A 1 442 ? 19.526 -4.259 -9.066 1.00 91.88 442 TYR A CA 1
ATOM 3551 C C . TYR A 1 442 ? 20.557 -5.271 -8.544 1.00 91.88 442 TYR A C 1
ATOM 3553 O O . TYR A 1 442 ? 21.432 -5.708 -9.295 1.00 91.88 442 TYR A O 1
ATOM 3561 N N . ALA A 1 443 ? 20.433 -5.670 -7.278 1.00 91.38 443 ALA A N 1
ATOM 3562 C CA . ALA A 1 443 ? 21.353 -6.565 -6.587 1.00 91.38 443 ALA A CA 1
ATOM 3563 C C . ALA A 1 443 ? 21.095 -8.056 -6.860 1.00 91.38 443 ALA A C 1
ATOM 3565 O O . ALA A 1 443 ? 21.989 -8.861 -6.617 1.00 91.38 443 ALA A O 1
ATOM 3566 N N . PHE A 1 444 ? 19.935 -8.429 -7.415 1.00 90.94 444 PHE A N 1
ATOM 3567 C CA . PHE A 1 444 ? 19.538 -9.830 -7.603 1.00 90.94 444 PHE A CA 1
ATOM 3568 C C . PHE A 1 444 ? 20.558 -10.668 -8.379 1.00 90.94 444 PHE A C 1
ATOM 3570 O O . PHE A 1 444 ? 20.907 -11.768 -7.969 1.00 90.94 444 PHE A O 1
ATOM 3577 N N . LEU A 1 445 ? 21.036 -10.178 -9.529 1.00 88.06 445 LEU A N 1
ATOM 3578 C CA . LEU A 1 445 ? 22.037 -10.927 -10.294 1.00 88.06 445 LEU A CA 1
ATOM 3579 C C . LEU A 1 445 ? 23.399 -10.920 -9.583 1.00 88.06 445 LEU A C 1
ATOM 3581 O O . LEU A 1 445 ? 23.966 -11.995 -9.434 1.00 88.06 445 LEU A O 1
ATOM 3585 N N . PRO A 1 446 ? 23.948 -9.776 -9.127 1.00 85.31 446 PRO A N 1
ATOM 3586 C CA . PRO A 1 446 ? 25.200 -9.769 -8.369 1.00 85.31 446 PRO A CA 1
ATOM 3587 C C . PRO A 1 446 ? 25.226 -10.659 -7.117 1.00 85.31 446 PRO A C 1
ATOM 3589 O O . PRO A 1 446 ? 26.284 -11.210 -6.824 1.00 85.31 446 PRO A O 1
ATOM 3592 N N . SER A 1 447 ? 24.104 -10.819 -6.408 1.00 84.00 447 SER A N 1
ATOM 3593 C CA . SER A 1 447 ? 24.043 -11.602 -5.164 1.00 84.00 447 SER A CA 1
ATOM 3594 C C . SER A 1 447 ? 24.127 -13.116 -5.390 1.00 84.00 447 SER A C 1
ATOM 3596 O O . SER A 1 447 ? 24.525 -13.870 -4.495 1.00 84.00 447 SER A O 1
ATOM 3598 N N . ILE A 1 448 ? 23.810 -13.596 -6.598 1.00 81.00 448 ILE A N 1
ATOM 3599 C CA . ILE A 1 448 ? 23.941 -15.015 -6.939 1.00 81.00 448 ILE A CA 1
ATOM 3600 C C . ILE A 1 448 ? 25.425 -15.398 -6.953 1.00 81.00 448 ILE A C 1
ATOM 3602 O O . ILE A 1 448 ? 26.215 -14.971 -7.801 1.00 81.00 448 ILE A O 1
ATOM 3606 N N . GLY A 1 449 ? 25.791 -16.266 -6.010 1.00 72.00 449 GLY A N 1
ATOM 3607 C CA . GLY A 1 449 ? 27.150 -16.777 -5.865 1.00 72.00 449 GLY A CA 1
ATOM 3608 C C . GLY A 1 449 ? 28.094 -15.888 -5.059 1.00 72.00 449 GLY A C 1
ATOM 3609 O O . GLY A 1 449 ? 29.306 -16.101 -5.147 1.00 72.00 449 GLY A O 1
ATOM 3610 N N . GLU A 1 450 ? 27.563 -14.927 -4.293 1.00 75.50 450 GLU A N 1
ATOM 3611 C CA . GLU A 1 450 ? 28.335 -14.071 -3.380 1.00 75.50 450 GLU A CA 1
ATOM 3612 C C . GLU A 1 450 ? 28.856 -14.842 -2.156 1.00 75.50 450 GLU A C 1
ATOM 3614 O O . GLU A 1 450 ? 30.030 -14.728 -1.800 1.00 75.50 450 GLU A O 1
ATOM 3619 N N . VAL A 1 451 ? 28.021 -15.692 -1.546 1.00 77.62 451 VAL A N 1
ATOM 3620 C CA . VAL A 1 451 ? 28.456 -16.580 -0.458 1.00 77.62 451 VAL A CA 1
ATOM 3621 C C . VAL A 1 451 ? 29.344 -17.670 -1.045 1.00 77.62 451 VAL A C 1
ATOM 3623 O O . VAL A 1 451 ? 28.884 -18.490 -1.847 1.00 77.62 451 VAL A O 1
ATOM 3626 N N . THR A 1 452 ? 30.618 -17.682 -0.646 1.00 76.31 452 THR A N 1
ATOM 3627 C CA . THR A 1 452 ? 31.613 -18.634 -1.147 1.00 76.31 452 THR A CA 1
ATOM 3628 C C . THR A 1 452 ? 32.303 -19.406 -0.036 1.00 76.31 452 THR A C 1
ATOM 3630 O O . THR A 1 452 ? 32.571 -18.868 1.036 1.00 76.31 452 THR A O 1
ATOM 3633 N N . ALA A 1 453 ? 32.632 -20.664 -0.323 1.00 76.50 453 ALA A N 1
ATOM 3634 C CA . ALA A 1 453 ? 33.450 -21.492 0.540 1.00 76.50 453 ALA A CA 1
ATOM 3635 C C . ALA A 1 453 ? 34.883 -20.936 0.642 1.00 76.50 453 ALA A C 1
ATOM 3637 O O . ALA A 1 453 ? 35.367 -20.185 -0.219 1.00 76.50 453 ALA A O 1
ATOM 3638 N N . ALA A 1 454 ? 35.592 -21.343 1.697 1.00 75.50 454 ALA A N 1
ATOM 3639 C CA . ALA A 1 454 ? 37.005 -21.030 1.854 1.00 75.50 454 ALA A CA 1
ATOM 3640 C C . ALA A 1 454 ? 37.821 -21.530 0.648 1.00 75.50 454 ALA A C 1
ATOM 3642 O O . ALA A 1 454 ? 37.512 -22.551 0.031 1.00 75.50 454 ALA A O 1
ATOM 3643 N N . LYS A 1 455 ? 38.894 -20.808 0.322 1.00 76.00 455 LYS A N 1
ATOM 3644 C CA . LYS A 1 455 ? 39.790 -21.162 -0.782 1.00 76.00 455 LYS A CA 1
ATOM 3645 C C . LYS A 1 455 ? 40.320 -22.597 -0.628 1.00 76.00 455 LYS A C 1
ATOM 3647 O O . LYS A 1 455 ? 40.853 -22.949 0.422 1.00 76.00 455 LYS A O 1
ATOM 3652 N N . GLY A 1 456 ? 40.201 -23.400 -1.680 1.00 69.69 456 GLY A N 1
ATOM 3653 C CA . GLY A 1 456 ? 40.615 -24.801 -1.749 1.00 69.69 456 GLY A CA 1
ATOM 3654 C C . GLY A 1 456 ? 39.624 -25.803 -1.145 1.00 69.69 456 GLY A C 1
ATOM 3655 O O . GLY A 1 456 ? 39.900 -26.999 -1.182 1.00 69.69 456 GLY A O 1
ATOM 3656 N N . ALA A 1 457 ? 38.487 -25.350 -0.600 1.00 66.50 457 ALA A N 1
ATOM 3657 C CA . ALA A 1 457 ? 37.488 -26.229 0.015 1.00 66.50 457 ALA A CA 1
ATOM 3658 C C . ALA A 1 457 ? 36.555 -26.905 -1.005 1.00 66.50 457 ALA A C 1
ATOM 3660 O O . ALA A 1 457 ? 35.943 -27.926 -0.697 1.00 66.50 457 ALA A O 1
ATOM 3661 N N . SER A 1 458 ? 36.443 -26.356 -2.217 1.00 60.94 458 SER A N 1
ATOM 3662 C CA . SER A 1 458 ? 35.540 -26.867 -3.250 1.00 60.94 458 SER A CA 1
ATOM 3663 C C . SER A 1 458 ? 36.287 -27.718 -4.277 1.00 60.94 458 SER A C 1
ATOM 3665 O O . SER A 1 458 ? 37.121 -27.219 -5.029 1.00 60.94 458 SER A O 1
ATOM 3667 N N . GLY A 1 459 ? 35.971 -29.013 -4.324 1.00 57.06 459 GLY A N 1
ATOM 3668 C CA . GLY A 1 459 ? 36.369 -29.904 -5.414 1.00 57.06 459 GLY A CA 1
ATOM 3669 C C . GLY A 1 459 ? 35.387 -29.836 -6.597 1.00 57.06 459 GLY A C 1
ATOM 3670 O O . GLY A 1 459 ? 34.311 -29.251 -6.481 1.00 57.06 459 GLY A O 1
ATOM 3671 N N . PRO A 1 460 ? 35.685 -30.492 -7.734 1.00 51.47 460 PRO A N 1
ATOM 3672 C CA . PRO A 1 460 ? 34.822 -30.483 -8.925 1.00 51.47 460 PRO A CA 1
ATOM 3673 C C . PRO A 1 460 ? 33.410 -31.069 -8.709 1.00 51.47 460 PRO A C 1
ATOM 3675 O O . PRO A 1 460 ? 32.548 -30.881 -9.560 1.00 51.47 460 PRO A O 1
ATOM 3678 N N . ASN A 1 461 ? 33.160 -31.743 -7.578 1.00 54.66 461 ASN A N 1
ATOM 3679 C CA . ASN A 1 461 ? 31.879 -32.381 -7.241 1.00 54.66 461 ASN A CA 1
ATOM 3680 C C . ASN A 1 461 ? 31.121 -31.712 -6.075 1.00 54.66 461 ASN A C 1
ATOM 3682 O O . ASN A 1 461 ? 30.057 -32.192 -5.688 1.00 54.66 461 ASN A O 1
ATOM 3686 N N . THR A 1 462 ? 31.636 -30.626 -5.491 1.00 59.47 462 THR A N 1
ATOM 3687 C CA . THR A 1 462 ? 30.941 -29.881 -4.424 1.00 59.47 462 THR A CA 1
ATOM 3688 C C . THR A 1 462 ? 30.151 -28.731 -5.035 1.00 59.47 462 THR A C 1
ATOM 3690 O O . THR A 1 462 ? 30.665 -27.624 -5.187 1.00 59.47 462 THR A O 1
ATOM 3693 N N . ALA A 1 463 ? 28.908 -29.007 -5.430 1.00 59.97 463 ALA A N 1
ATOM 3694 C CA . ALA A 1 463 ? 27.944 -27.972 -5.790 1.00 59.97 463 ALA A CA 1
ATOM 3695 C C . ALA A 1 463 ? 27.373 -27.321 -4.521 1.00 59.97 463 ALA A C 1
ATOM 3697 O O . ALA A 1 463 ? 27.079 -28.019 -3.549 1.00 59.97 463 ALA A O 1
ATOM 3698 N N . ALA A 1 464 ? 27.200 -26.000 -4.540 1.00 61.88 464 ALA A N 1
ATOM 3699 C CA . ALA A 1 464 ? 26.527 -25.275 -3.466 1.00 61.88 464 ALA A CA 1
ATOM 3700 C C . ALA A 1 464 ? 25.061 -25.708 -3.329 1.00 61.88 464 ALA A C 1
ATOM 3702 O O . ALA A 1 464 ? 24.419 -26.054 -4.322 1.00 61.88 464 ALA A O 1
ATOM 3703 N N . GLY A 1 465 ? 24.525 -25.616 -2.112 1.00 63.88 465 GLY A N 1
ATOM 3704 C CA . GLY A 1 465 ? 23.106 -25.841 -1.833 1.00 63.88 465 GLY A CA 1
ATOM 3705 C C . GLY A 1 465 ? 22.803 -27.200 -1.204 1.00 63.88 465 GLY A C 1
ATOM 3706 O O . GLY A 1 465 ? 23.667 -27.834 -0.597 1.00 63.88 465 GLY A O 1
ATOM 3707 N N . MET A 1 466 ? 21.543 -27.619 -1.311 1.00 63.59 466 MET A N 1
ATOM 3708 C CA . MET A 1 466 ? 21.043 -28.854 -0.709 1.00 63.59 466 MET A CA 1
ATOM 3709 C C . MET A 1 466 ? 21.245 -30.027 -1.667 1.00 63.59 466 MET A C 1
ATOM 3711 O O . MET A 1 466 ? 20.789 -29.998 -2.811 1.00 63.59 466 MET A O 1
ATOM 3715 N N . LYS A 1 467 ? 21.899 -31.085 -1.196 1.00 69.69 467 LYS A N 1
ATOM 3716 C CA . LYS A 1 467 ? 21.886 -32.389 -1.848 1.00 69.69 467 LYS A CA 1
ATOM 3717 C C . LYS A 1 467 ? 20.668 -33.148 -1.345 1.00 69.69 467 LYS A C 1
ATOM 3719 O O . LYS A 1 467 ? 20.499 -33.322 -0.144 1.00 69.69 467 LYS A O 1
ATOM 3724 N N . VAL A 1 468 ? 19.822 -33.590 -2.265 1.00 72.12 468 VAL A N 1
ATOM 3725 C CA . VAL A 1 468 ? 18.732 -34.509 -1.940 1.00 72.12 468 VAL A CA 1
ATOM 3726 C C . VAL A 1 468 ? 19.289 -35.923 -2.021 1.00 72.12 468 VAL A C 1
ATOM 3728 O O . VAL A 1 468 ? 19.722 -36.365 -3.085 1.00 72.12 468 VAL A O 1
ATOM 3731 N N . GLU A 1 469 ? 19.322 -36.609 -0.888 1.00 76.88 469 GLU A N 1
ATOM 3732 C CA . GLU A 1 469 ? 19.661 -38.024 -0.787 1.00 76.88 469 GLU A CA 1
ATOM 3733 C C . GLU A 1 469 ? 18.392 -38.811 -0.477 1.00 76.88 469 GLU A C 1
ATOM 3735 O O . GLU A 1 469 ? 17.496 -38.317 0.196 1.00 76.88 469 GLU A O 1
ATOM 3740 N N . ILE A 1 470 ? 18.280 -40.024 -1.004 1.00 82.44 470 ILE A N 1
ATOM 3741 C CA . ILE A 1 470 ? 17.167 -40.906 -0.657 1.00 82.44 470 ILE A CA 1
ATOM 3742 C C . ILE A 1 470 ? 17.632 -41.742 0.533 1.00 82.44 470 ILE A C 1
ATOM 3744 O O . ILE A 1 470 ? 18.656 -42.422 0.434 1.00 82.44 470 ILE A O 1
ATOM 3748 N N . ASP A 1 471 ? 16.923 -41.648 1.656 1.00 82.69 471 ASP A N 1
ATOM 3749 C CA . ASP A 1 471 ? 17.217 -42.445 2.842 1.00 82.69 471 ASP A CA 1
ATOM 3750 C C . ASP A 1 471 ? 16.888 -43.932 2.629 1.00 82.69 471 ASP A C 1
ATOM 3752 O O . ASP A 1 471 ? 16.348 -44.352 1.601 1.00 82.69 471 ASP A O 1
ATOM 3756 N N . ALA A 1 472 ? 17.243 -44.760 3.613 1.00 81.44 472 ALA A N 1
ATOM 3757 C CA . ALA A 1 472 ? 17.016 -46.203 3.557 1.00 81.44 472 ALA A CA 1
ATOM 3758 C C . ALA A 1 472 ? 15.524 -46.590 3.468 1.00 81.44 472 ALA A C 1
ATOM 3760 O O . ALA A 1 472 ? 15.221 -47.704 3.040 1.00 81.44 472 ALA A O 1
ATOM 3761 N N . ASP A 1 473 ? 14.616 -45.673 3.816 1.00 82.88 473 ASP A N 1
ATOM 3762 C CA . ASP A 1 473 ? 13.165 -45.854 3.767 1.00 82.88 473 ASP A CA 1
ATOM 3763 C C . ASP A 1 473 ? 12.554 -45.333 2.449 1.00 82.88 473 ASP A C 1
ATOM 3765 O O . ASP A 1 473 ? 11.335 -45.362 2.265 1.00 82.88 473 ASP A O 1
ATOM 3769 N N . GLY A 1 474 ? 13.385 -44.871 1.506 1.00 77.69 474 GLY A N 1
ATOM 3770 C CA . GLY A 1 474 ? 12.946 -44.365 0.207 1.00 77.69 474 GLY A CA 1
ATOM 3771 C C . GLY A 1 474 ? 12.452 -42.915 0.229 1.00 77.69 474 GLY A C 1
ATOM 3772 O O . GLY A 1 474 ? 11.859 -42.466 -0.754 1.00 77.69 474 GLY A O 1
ATOM 3773 N N . ARG A 1 475 ? 12.679 -42.168 1.315 1.00 72.44 475 ARG A N 1
ATOM 3774 C CA . ARG A 1 475 ? 12.285 -40.760 1.442 1.00 72.44 475 ARG A CA 1
ATOM 3775 C C . ARG A 1 475 ? 13.424 -39.845 1.018 1.00 72.44 475 ARG A C 1
ATOM 3777 O O . ARG A 1 475 ? 14.588 -40.079 1.322 1.00 72.44 475 ARG A O 1
ATOM 3784 N N . ALA A 1 476 ? 13.082 -38.772 0.315 1.00 72.38 476 ALA A N 1
ATOM 3785 C CA . ALA A 1 476 ? 14.031 -37.731 -0.047 1.00 72.38 476 ALA A CA 1
ATOM 3786 C C . ALA A 1 476 ? 14.382 -36.887 1.191 1.00 72.38 476 ALA A C 1
ATOM 3788 O O . ALA A 1 476 ? 13.551 -36.130 1.686 1.00 72.38 476 ALA A O 1
ATOM 3789 N N . VAL A 1 477 ? 15.615 -37.006 1.675 1.00 75.19 477 VAL A N 1
ATOM 3790 C CA . VAL A 1 477 ? 16.182 -36.215 2.767 1.00 75.19 477 VAL A CA 1
ATOM 3791 C C . VAL A 1 477 ? 17.191 -35.235 2.181 1.00 75.19 477 VAL A C 1
ATOM 3793 O O . VAL A 1 477 ? 18.128 -35.608 1.478 1.00 75.19 477 VAL A O 1
ATOM 3796 N N . SER A 1 478 ? 16.996 -33.947 2.444 1.00 73.81 478 SER A N 1
ATOM 3797 C CA . SER A 1 478 ? 17.889 -32.897 1.962 1.00 73.81 478 SER A CA 1
ATOM 3798 C C . SER A 1 478 ? 18.985 -32.607 2.992 1.00 73.81 478 SER A C 1
ATOM 3800 O O . SER A 1 478 ? 18.675 -32.207 4.113 1.00 73.81 478 SER A O 1
ATOM 3802 N N . ALA A 1 479 ? 20.254 -32.746 2.611 1.00 68.75 479 ALA A N 1
ATOM 3803 C CA . ALA A 1 479 ? 21.417 -32.380 3.420 1.00 68.75 479 ALA A CA 1
ATOM 3804 C C . ALA A 1 479 ? 22.202 -31.237 2.759 1.00 68.75 479 ALA A C 1
ATOM 3806 O O . ALA A 1 479 ? 22.309 -31.170 1.534 1.00 68.75 479 ALA A O 1
ATOM 3807 N N . LEU A 1 480 ? 22.769 -30.329 3.556 1.00 64.06 480 LEU A N 1
ATOM 3808 C CA . LEU A 1 480 ? 23.603 -29.238 3.044 1.00 64.06 480 LEU A CA 1
ATOM 3809 C C . LEU A 1 480 ? 24.894 -29.82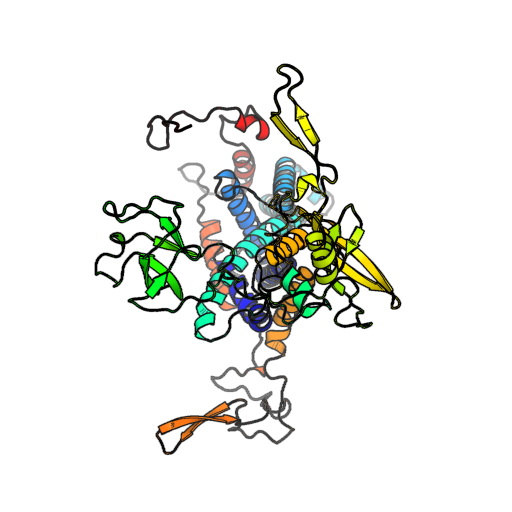1 2.433 1.00 64.06 480 LEU A C 1
ATOM 3811 O O . LEU A 1 480 ? 25.655 -30.488 3.129 1.00 64.06 480 LEU A O 1
ATOM 3815 N N . ASN A 1 481 ? 25.143 -29.590 1.140 1.00 67.50 481 ASN A N 1
ATOM 3816 C CA . ASN A 1 481 ? 26.301 -30.151 0.433 1.00 67.50 481 ASN A CA 1
ATOM 3817 C C . ASN A 1 481 ? 27.579 -29.326 0.659 1.00 67.50 481 ASN A C 1
ATOM 3819 O O . ASN A 1 481 ? 28.646 -29.872 0.921 1.00 67.50 481 ASN A O 1
ATOM 3823 N N . ALA A 1 482 ? 27.472 -28.000 0.554 1.00 66.56 482 ALA A N 1
ATOM 3824 C CA . ALA A 1 482 ? 28.562 -27.063 0.807 1.00 66.56 482 ALA A CA 1
ATOM 3825 C C . ALA A 1 482 ? 28.007 -25.716 1.291 1.00 66.56 482 ALA A C 1
ATOM 3827 O O . ALA A 1 482 ? 26.978 -25.246 0.794 1.00 66.56 482 ALA A O 1
ATOM 3828 N N . GLU A 1 483 ? 28.715 -25.088 2.233 1.00 67.06 483 GLU A N 1
ATOM 3829 C CA . GLU A 1 483 ? 28.426 -23.747 2.753 1.00 67.06 483 GLU A CA 1
ATOM 3830 C C . GLU A 1 483 ? 28.882 -22.689 1.732 1.00 67.06 483 GLU A C 1
ATOM 3832 O O . GLU A 1 483 ? 29.925 -22.051 1.856 1.00 67.06 483 GLU A O 1
ATOM 3837 N N . GLY A 1 484 ? 28.122 -22.573 0.642 1.00 69.81 484 GLY A N 1
ATOM 3838 C CA . GLY A 1 484 ? 28.337 -21.579 -0.407 1.00 69.81 484 GLY A CA 1
ATOM 3839 C C . GLY A 1 484 ? 28.948 -22.109 -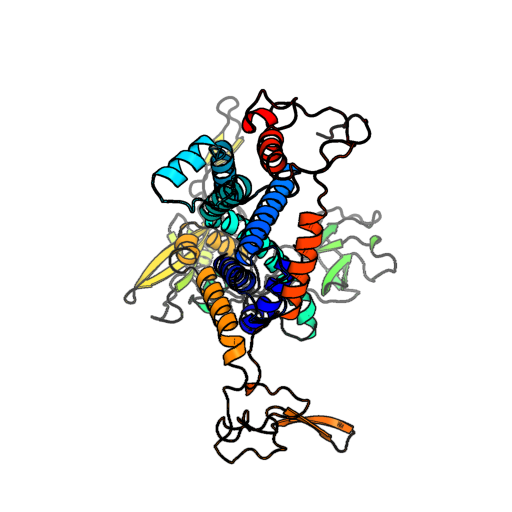1.705 1.00 69.81 484 GLY A C 1
ATOM 3840 O O . GLY A 1 484 ? 29.279 -23.284 -1.864 1.00 69.81 484 GLY A O 1
ATOM 3841 N N . TRP A 1 485 ? 29.050 -21.204 -2.677 1.00 74.94 485 TRP A N 1
ATOM 3842 C CA . TRP A 1 485 ? 29.634 -21.448 -3.995 1.00 74.94 485 TRP A CA 1
ATOM 3843 C C . TRP A 1 485 ? 31.141 -21.668 -3.899 1.00 74.94 485 TRP A C 1
ATOM 3845 O O . TRP A 1 485 ? 31.781 -21.235 -2.945 1.00 74.94 485 TRP A O 1
ATOM 3855 N N . ALA A 1 486 ? 31.738 -22.295 -4.914 1.00 75.38 486 ALA A N 1
ATOM 3856 C CA . ALA A 1 486 ? 33.194 -22.381 -4.988 1.00 75.38 486 ALA A CA 1
ATOM 3857 C C . ALA A 1 486 ? 33.825 -20.984 -4.863 1.00 75.38 486 ALA A C 1
ATOM 3859 O O . ALA A 1 486 ? 33.268 -19.998 -5.363 1.00 75.38 486 ALA A O 1
ATOM 3860 N N . ASN A 1 487 ? 34.968 -20.885 -4.182 1.00 75.88 487 ASN A N 1
ATOM 3861 C CA . ASN A 1 487 ? 35.692 -19.623 -4.060 1.00 75.88 487 ASN A CA 1
ATOM 3862 C C . ASN A 1 487 ? 36.037 -19.076 -5.450 1.00 75.88 487 ASN A C 1
ATOM 3864 O O . ASN A 1 487 ? 36.424 -19.848 -6.323 1.00 75.88 487 ASN A O 1
ATOM 3868 N N . ILE A 1 488 ? 35.942 -17.760 -5.659 1.00 75.12 488 ILE A N 1
ATOM 3869 C CA . ILE A 1 488 ? 36.150 -17.135 -6.978 1.00 75.12 488 ILE A CA 1
ATOM 3870 C C . ILE A 1 488 ? 37.498 -17.499 -7.624 1.00 75.12 488 ILE A C 1
ATOM 3872 O O . ILE A 1 488 ? 37.583 -17.606 -8.841 1.00 75.12 488 ILE A O 1
ATOM 3876 N N . VAL A 1 489 ? 38.537 -17.731 -6.812 1.00 74.56 489 VAL A N 1
ATOM 3877 C CA . VAL A 1 489 ? 39.883 -18.110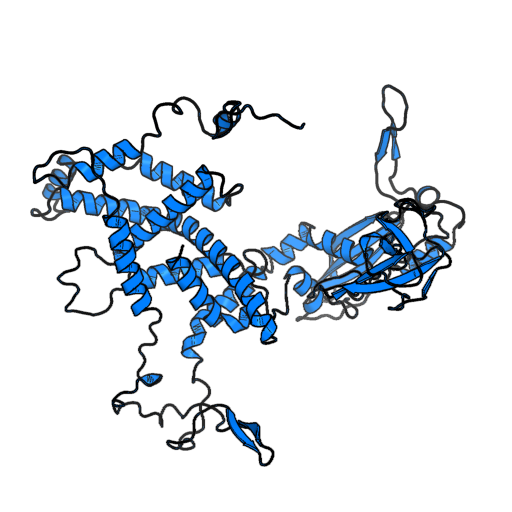 -7.279 1.00 74.56 489 VAL A CA 1
ATOM 3878 C C . VAL A 1 489 ? 39.944 -19.563 -7.754 1.00 74.56 489 VAL A C 1
ATOM 3880 O O . VAL A 1 489 ? 40.766 -19.897 -8.604 1.00 74.56 489 VAL A O 1
ATOM 3883 N N . ASP A 1 490 ? 39.078 -20.415 -7.210 1.00 73.12 490 ASP A N 1
ATOM 3884 C CA . ASP A 1 490 ? 39.019 -21.844 -7.519 1.00 73.12 490 ASP A CA 1
ATOM 3885 C C . ASP A 1 490 ? 37.983 -22.151 -8.611 1.00 73.12 490 ASP A C 1
ATOM 3887 O O . ASP A 1 490 ? 37.943 -23.261 -9.146 1.00 73.12 490 ASP A O 1
ATOM 3891 N N . ARG A 1 491 ? 37.149 -21.166 -8.977 1.00 73.69 491 ARG A N 1
ATOM 3892 C CA . ARG A 1 491 ? 36.274 -21.259 -10.147 1.00 73.69 491 ARG A CA 1
ATOM 3893 C C . ARG A 1 491 ? 37.142 -21.267 -11.408 1.00 73.69 491 ARG A C 1
ATOM 3895 O O . ARG A 1 491 ? 38.109 -20.507 -11.482 1.00 73.69 491 ARG A O 1
ATOM 3902 N N . PRO A 1 492 ? 36.833 -22.101 -12.414 1.00 63.75 492 PRO A N 1
ATOM 3903 C CA . PRO A 1 492 ? 37.614 -22.190 -13.644 1.00 63.75 492 PRO A CA 1
ATOM 3904 C C . PRO A 1 492 ? 37.440 -20.918 -14.495 1.00 63.75 492 PRO A C 1
ATOM 3906 O O . PRO A 1 492 ? 36.780 -20.925 -15.523 1.00 63.75 492 PRO A O 1
ATOM 3909 N N . GLY A 1 493 ? 38.051 -19.805 -14.089 1.00 54.34 493 GLY A N 1
ATOM 3910 C CA . GLY A 1 493 ? 37.878 -18.482 -14.701 1.00 54.34 493 GLY A CA 1
ATOM 3911 C C . GLY A 1 493 ? 38.593 -18.274 -16.040 1.00 54.34 493 GLY A C 1
ATOM 3912 O O . GLY A 1 493 ? 38.801 -17.136 -16.443 1.00 54.34 493 GLY A O 1
ATOM 3913 N N . SER A 1 494 ? 39.039 -19.334 -16.719 1.00 51.06 494 SER A N 1
ATOM 3914 C CA . SER A 1 494 ? 39.861 -19.191 -17.932 1.00 51.06 494 SER A CA 1
ATOM 3915 C C . SER A 1 494 ? 39.811 -20.370 -18.906 1.00 51.06 494 SER A C 1
ATOM 3917 O O . SER A 1 494 ? 40.389 -20.268 -19.991 1.00 51.06 494 SER A O 1
ATOM 3919 N N . MET A 1 495 ? 39.178 -21.491 -18.561 1.00 52.38 495 MET A N 1
ATOM 3920 C CA . MET A 1 495 ? 39.108 -22.636 -19.465 1.00 52.38 495 MET A CA 1
ATOM 3921 C C . MET A 1 495 ? 37.681 -22.720 -19.993 1.00 52.38 495 MET A C 1
ATOM 3923 O O . MET A 1 495 ? 36.809 -23.179 -19.266 1.00 52.38 495 MET A O 1
ATOM 3927 N N . LEU A 1 496 ? 37.474 -22.235 -21.227 1.00 53.56 496 LEU A N 1
ATOM 3928 C CA . LEU A 1 496 ? 36.224 -22.353 -21.986 1.00 53.56 496 LEU A CA 1
ATOM 3929 C C . LEU A 1 496 ? 35.591 -23.714 -21.706 1.00 53.56 496 LEU A C 1
ATOM 3931 O O . LEU A 1 496 ? 36.103 -24.742 -22.166 1.00 53.56 496 LEU A O 1
ATOM 3935 N N . THR A 1 497 ? 34.506 -23.728 -20.936 1.00 58.88 497 THR A N 1
ATOM 3936 C CA . THR A 1 497 ? 33.784 -24.975 -20.714 1.00 58.88 497 THR A CA 1
ATOM 3937 C C . THR A 1 497 ? 33.090 -25.353 -22.020 1.00 58.88 497 THR A C 1
ATOM 3939 O O . THR A 1 497 ? 32.167 -24.700 -22.501 1.00 58.88 497 THR A O 1
ATOM 3942 N N . LEU A 1 498 ? 33.615 -26.381 -22.690 1.00 57.25 498 LEU A N 1
ATOM 3943 C CA . LEU A 1 498 ? 33.093 -26.809 -23.982 1.00 57.25 498 LEU A CA 1
ATOM 3944 C C . LEU A 1 498 ? 31.649 -27.302 -23.773 1.00 57.25 498 LEU A C 1
ATOM 3946 O O . LEU A 1 498 ? 31.422 -28.246 -23.020 1.00 57.25 498 LEU A O 1
ATOM 3950 N N . PHE A 1 499 ? 30.690 -26.659 -24.444 1.00 64.25 499 PHE A N 1
ATOM 3951 C CA . PHE A 1 499 ? 29.250 -26.975 -24.433 1.00 64.25 499 PHE A CA 1
ATOM 3952 C C . PHE A 1 499 ? 28.444 -26.590 -23.178 1.00 64.25 499 PHE A C 1
ATOM 3954 O O . PHE A 1 499 ? 27.243 -26.860 -23.147 1.00 64.25 499 PHE A O 1
ATOM 3961 N N . VAL A 1 500 ? 29.034 -25.913 -22.189 1.00 63.69 500 VAL A N 1
ATOM 3962 C CA . VAL A 1 500 ? 28.310 -25.386 -21.015 1.00 63.69 500 VAL A CA 1
ATOM 3963 C C . VAL A 1 500 ? 28.675 -23.912 -20.836 1.00 63.69 500 VAL A C 1
ATOM 3965 O O . VAL A 1 500 ? 29.799 -23.527 -21.106 1.00 63.69 500 VAL A O 1
ATOM 3968 N N . LYS A 1 501 ? 27.719 -23.060 -20.449 1.00 66.75 501 LYS A N 1
ATOM 3969 C CA . LYS A 1 501 ? 27.977 -21.650 -20.112 1.00 66.75 501 LYS A CA 1
ATOM 3970 C C . LYS A 1 501 ? 27.901 -21.519 -18.599 1.00 66.75 501 LYS A C 1
ATOM 3972 O O . LYS A 1 501 ? 26.821 -21.685 -18.033 1.00 66.75 501 LYS A O 1
ATOM 3977 N N . THR A 1 502 ? 29.033 -21.276 -17.949 1.00 72.12 502 THR A N 1
ATOM 3978 C CA . THR A 1 502 ? 29.073 -21.093 -16.492 1.00 72.12 502 THR A CA 1
ATOM 3979 C C . THR A 1 502 ? 28.549 -19.713 -16.087 1.00 72.12 502 THR A C 1
ATOM 3981 O O . THR A 1 502 ? 28.443 -18.798 -16.905 1.00 72.12 502 THR A O 1
ATOM 3984 N N . TRP A 1 503 ? 28.211 -19.560 -14.803 1.00 75.44 503 TRP A N 1
ATOM 3985 C CA . TRP A 1 503 ? 27.751 -18.290 -14.233 1.00 75.44 503 TRP A CA 1
ATOM 3986 C C . TRP A 1 503 ? 28.753 -17.144 -14.443 1.00 75.44 503 TRP A C 1
ATOM 3988 O O . TRP A 1 503 ? 28.354 -16.028 -14.775 1.00 75.44 503 TRP A O 1
ATOM 3998 N N . ASP A 1 504 ? 30.051 -17.424 -14.295 1.00 74.81 504 ASP A N 1
ATOM 3999 C CA . ASP A 1 504 ? 31.108 -16.417 -14.438 1.00 74.81 504 ASP A CA 1
ATOM 4000 C C . ASP A 1 504 ? 31.411 -16.087 -15.913 1.00 74.81 504 ASP A C 1
ATOM 4002 O O . ASP A 1 504 ? 31.818 -14.969 -16.219 1.00 74.81 504 ASP A O 1
ATOM 4006 N N . GLU A 1 505 ? 31.153 -17.017 -16.841 1.00 75.56 505 GLU A N 1
ATOM 4007 C CA . GLU A 1 505 ? 31.222 -16.784 -18.295 1.00 75.56 505 GLU A CA 1
ATOM 4008 C C . GLU A 1 505 ? 29.966 -16.076 -18.840 1.00 75.56 505 GLU A C 1
ATOM 4010 O O . GLU A 1 505 ? 29.922 -15.660 -20.004 1.00 75.56 505 GLU A O 1
ATOM 4015 N N . TRP A 1 506 ? 28.904 -15.958 -18.037 1.00 79.12 506 TRP A N 1
ATOM 4016 C CA . TRP A 1 506 ? 27.680 -15.297 -18.458 1.00 79.12 506 TRP A CA 1
ATOM 4017 C C . TRP A 1 506 ? 27.815 -13.773 -18.433 1.00 79.12 506 TRP A C 1
ATOM 4019 O O . TRP A 1 506 ? 28.112 -13.167 -17.411 1.00 79.12 506 TRP A O 1
ATOM 4029 N N . ASP A 1 507 ? 27.486 -13.140 -19.563 1.00 75.50 507 ASP A N 1
ATOM 4030 C CA . ASP A 1 507 ? 27.368 -11.689 -19.735 1.00 75.50 507 ASP A CA 1
ATOM 4031 C C . ASP A 1 507 ? 26.274 -11.041 -18.868 1.00 75.50 507 ASP A C 1
ATOM 4033 O O . ASP A 1 507 ? 26.172 -9.816 -18.843 1.00 75.50 507 ASP A O 1
ATOM 4037 N N . LYS A 1 508 ? 25.447 -11.837 -18.166 1.00 82.06 508 LYS A N 1
ATOM 4038 C CA . LYS A 1 508 ? 24.383 -11.396 -17.236 1.00 82.06 508 LYS A CA 1
ATOM 4039 C C . LYS A 1 508 ? 23.355 -10.445 -17.867 1.00 82.06 508 LYS A C 1
ATOM 4041 O O . LYS A 1 508 ? 22.510 -9.878 -17.178 1.00 82.06 508 LYS A O 1
ATOM 4046 N N . GLN A 1 509 ? 23.374 -10.304 -19.193 1.00 81.06 509 GLN A N 1
ATOM 4047 C CA . GLN A 1 509 ? 22.390 -9.539 -19.942 1.00 81.06 509 GLN A CA 1
ATOM 4048 C C . GLN A 1 509 ? 21.117 -10.366 -20.105 1.00 81.06 509 GLN A C 1
ATOM 4050 O O . GLN A 1 509 ? 21.069 -11.359 -20.838 1.00 81.06 509 GLN A O 1
ATOM 4055 N N . LEU A 1 510 ? 20.063 -9.936 -19.416 1.00 83.56 510 LEU A N 1
ATOM 4056 C CA . LEU A 1 510 ? 18.738 -10.536 -19.517 1.00 83.56 510 LEU A CA 1
ATOM 4057 C C . LEU A 1 510 ? 18.022 -10.109 -20.807 1.00 83.56 510 LEU A C 1
ATOM 4059 O O . LEU A 1 510 ? 18.360 -9.113 -21.445 1.00 83.56 510 LEU A O 1
ATOM 4063 N N . LEU A 1 511 ? 16.999 -10.882 -21.187 1.00 85.56 511 LEU A N 1
ATOM 4064 C CA . LEU A 1 511 ? 16.057 -10.564 -22.270 1.00 85.56 511 LEU A CA 1
ATOM 4065 C C . LEU A 1 511 ? 16.672 -10.384 -23.670 1.00 85.56 511 LEU A C 1
ATOM 4067 O O . LEU A 1 511 ? 15.983 -9.923 -24.575 1.00 85.56 511 LEU A O 1
ATOM 4071 N N . ARG A 1 512 ? 17.917 -10.816 -23.903 1.00 83.00 512 ARG A N 1
ATOM 4072 C CA . ARG A 1 512 ? 18.627 -10.677 -25.189 1.00 83.00 512 ARG A CA 1
ATOM 4073 C C . ARG A 1 512 ? 17.801 -11.169 -26.392 1.00 83.00 512 ARG A C 1
ATOM 4075 O O . ARG A 1 512 ? 17.601 -10.436 -27.365 1.00 83.00 512 ARG A O 1
ATOM 4082 N N . ASN A 1 513 ? 17.261 -12.385 -26.288 1.00 84.12 513 ASN A N 1
ATOM 4083 C CA . ASN A 1 513 ? 16.426 -13.008 -27.321 1.00 84.12 513 ASN A CA 1
ATOM 4084 C C . ASN A 1 513 ? 15.021 -12.397 -27.375 1.00 84.12 513 ASN A C 1
ATOM 4086 O O . ASN A 1 513 ? 14.519 -12.090 -28.459 1.00 84.12 513 ASN A O 1
ATOM 4090 N N . SER A 1 514 ? 14.404 -12.182 -26.210 1.00 86.94 514 SER A N 1
ATOM 4091 C CA . SER A 1 514 ? 13.068 -11.588 -26.094 1.00 86.94 514 SER A CA 1
ATOM 4092 C C . SER A 1 514 ? 13.026 -10.207 -26.734 1.00 86.94 514 SER A C 1
ATOM 4094 O O . SER A 1 514 ? 12.152 -9.941 -27.546 1.00 86.94 514 SER A O 1
ATOM 4096 N N . LYS A 1 515 ? 14.023 -9.364 -26.465 1.00 85.38 515 LYS A N 1
ATOM 4097 C CA . LYS A 1 515 ? 14.179 -8.038 -27.059 1.00 85.38 515 LYS A CA 1
ATOM 4098 C C . LYS A 1 515 ? 14.318 -8.095 -28.575 1.00 85.38 515 LYS A C 1
ATOM 4100 O O . LYS A 1 515 ? 13.622 -7.359 -29.265 1.00 85.38 515 LYS A O 1
ATOM 4105 N N . SER A 1 516 ? 15.183 -8.963 -29.107 1.00 82.75 516 SER A N 1
ATOM 4106 C CA . SER A 1 516 ? 15.332 -9.126 -30.563 1.00 82.75 516 SER A CA 1
ATOM 4107 C C . SER A 1 516 ? 13.996 -9.504 -31.216 1.00 82.75 516 SER A C 1
ATOM 4109 O O . SER A 1 516 ? 13.579 -8.910 -32.213 1.00 82.75 516 SER A O 1
ATOM 4111 N N . ARG A 1 517 ? 13.254 -10.423 -30.587 1.00 84.81 517 ARG A N 1
ATOM 4112 C CA . ARG A 1 517 ? 11.922 -10.833 -31.039 1.00 84.81 517 ARG A CA 1
ATOM 4113 C C . ARG A 1 517 ? 10.883 -9.716 -30.908 1.00 84.81 517 ARG A C 1
ATOM 4115 O O . ARG A 1 517 ? 10.121 -9.520 -31.850 1.00 84.81 517 ARG A O 1
ATOM 4122 N N . ILE A 1 518 ? 10.872 -8.972 -29.800 1.00 86.06 518 ILE A N 1
ATOM 4123 C CA . ILE A 1 518 ? 10.004 -7.802 -29.587 1.00 86.06 518 ILE A CA 1
ATOM 4124 C C . ILE A 1 518 ? 10.265 -6.775 -30.684 1.00 86.06 518 ILE A C 1
ATOM 4126 O O . ILE A 1 518 ? 9.324 -6.396 -31.370 1.00 86.06 518 ILE A O 1
ATOM 4130 N N . LYS A 1 519 ? 11.529 -6.395 -30.920 1.00 84.38 519 LYS A N 1
ATOM 4131 C CA . LYS A 1 519 ? 11.909 -5.459 -31.987 1.00 84.38 519 LYS A CA 1
ATOM 4132 C C . LYS A 1 519 ? 11.442 -5.957 -33.354 1.00 84.38 519 LYS A C 1
ATOM 4134 O O . LYS A 1 519 ? 10.861 -5.187 -34.108 1.00 84.38 519 LYS A O 1
ATOM 4139 N N . LYS A 1 520 ? 11.642 -7.240 -33.673 1.00 80.44 520 LYS A N 1
ATOM 4140 C CA . LYS A 1 520 ? 11.216 -7.831 -34.953 1.00 80.44 520 LYS A CA 1
ATOM 4141 C C . LYS A 1 520 ? 9.697 -7.786 -35.143 1.00 80.44 520 LYS A C 1
ATOM 4143 O O . LYS A 1 520 ? 9.232 -7.370 -36.199 1.00 80.44 520 LYS A O 1
ATOM 4148 N N . ILE A 1 521 ? 8.936 -8.211 -34.134 1.00 80.56 521 ILE A N 1
ATOM 4149 C CA . ILE A 1 521 ? 7.468 -8.235 -34.174 1.00 80.56 521 ILE A CA 1
ATOM 4150 C C . ILE A 1 521 ? 6.919 -6.811 -34.229 1.00 80.56 521 ILE A C 1
ATOM 4152 O O . ILE A 1 521 ? 6.086 -6.510 -35.076 1.00 80.56 521 ILE A O 1
ATOM 4156 N N . PHE A 1 522 ? 7.418 -5.927 -33.367 1.00 81.12 522 PHE A N 1
ATOM 4157 C CA . PHE A 1 522 ? 7.025 -4.526 -33.338 1.00 81.12 522 PHE A CA 1
ATOM 4158 C C . PHE A 1 522 ? 7.292 -3.863 -34.684 1.00 81.12 522 PHE A C 1
ATOM 4160 O O . PHE A 1 522 ? 6.376 -3.277 -35.233 1.00 81.12 522 PHE A O 1
ATOM 4167 N N . LYS A 1 523 ? 8.492 -4.012 -35.263 1.00 73.12 523 LYS A N 1
ATOM 4168 C CA . LYS A 1 523 ? 8.814 -3.456 -36.587 1.00 73.12 523 LYS A CA 1
ATOM 4169 C C . LYS A 1 523 ? 7.860 -3.975 -37.655 1.00 73.12 523 LYS A C 1
ATOM 4171 O O . LYS A 1 523 ? 7.379 -3.190 -38.460 1.00 73.12 523 LYS A O 1
ATOM 4176 N N . ALA A 1 524 ? 7.564 -5.276 -37.645 1.00 69.50 524 ALA A N 1
ATOM 4177 C CA . ALA A 1 524 ? 6.602 -5.849 -38.575 1.00 69.50 524 ALA A CA 1
ATOM 4178 C C . ALA A 1 524 ? 5.227 -5.189 -38.421 1.00 69.50 524 ALA A C 1
ATOM 4180 O O . ALA A 1 524 ? 4.705 -4.720 -39.413 1.00 69.50 524 ALA A O 1
ATOM 4181 N N . TYR A 1 525 ? 4.675 -5.061 -37.211 1.00 68.94 525 TYR A N 1
ATOM 4182 C CA . TYR A 1 525 ? 3.361 -4.433 -36.999 1.00 68.94 525 TYR A CA 1
ATOM 4183 C C . TYR A 1 525 ? 3.345 -2.918 -37.219 1.00 68.94 525 TYR A C 1
ATOM 4185 O O . TYR A 1 525 ? 2.386 -2.387 -37.772 1.00 68.94 525 TYR A O 1
ATOM 4193 N N . TYR A 1 526 ? 4.393 -2.225 -36.788 1.00 66.19 526 TYR A N 1
ATOM 4194 C CA . TYR A 1 526 ? 4.544 -0.783 -36.935 1.00 66.19 526 TYR A CA 1
ATOM 4195 C C . TYR A 1 526 ? 4.638 -0.398 -38.416 1.00 66.19 526 TYR A C 1
ATOM 4197 O O . TYR A 1 526 ? 3.999 0.562 -38.831 1.00 66.19 526 TYR A O 1
ATOM 4205 N N . ASN A 1 527 ? 5.340 -1.208 -39.221 1.00 62.41 527 ASN A N 1
ATOM 4206 C CA . ASN A 1 527 ? 5.478 -1.007 -40.666 1.00 62.41 527 ASN A CA 1
ATOM 4207 C C . ASN A 1 527 ? 4.341 -1.646 -41.491 1.00 62.41 527 ASN A C 1
ATOM 4209 O O . ASN A 1 527 ? 4.066 -1.177 -42.587 1.00 62.41 527 ASN A O 1
ATOM 4213 N N . PHE A 1 528 ? 3.690 -2.710 -40.997 1.00 52.53 528 PHE A N 1
ATOM 4214 C CA . PHE A 1 528 ? 2.529 -3.364 -41.633 1.00 52.53 528 PHE A CA 1
ATOM 4215 C C . PHE A 1 528 ? 1.227 -2.593 -41.416 1.00 52.53 528 PHE A C 1
ATOM 4217 O O . PHE A 1 528 ? 0.218 -2.902 -42.045 1.00 52.53 528 PHE A O 1
ATOM 4224 N N . ARG A 1 529 ? 1.216 -1.577 -40.546 1.00 51.16 529 ARG A N 1
ATOM 4225 C CA . ARG A 1 529 ? 0.189 -0.534 -40.602 1.00 51.16 529 ARG A CA 1
ATOM 4226 C C . ARG A 1 529 ? 0.302 0.144 -41.971 1.00 51.16 529 ARG A C 1
ATOM 4228 O O . ARG A 1 529 ? 1.018 1.122 -42.126 1.00 51.16 529 ARG A O 1
ATOM 4235 N N . ASP A 1 530 ? -0.364 -0.440 -42.958 1.00 33.59 530 ASP A N 1
ATOM 4236 C CA . ASP A 1 530 ? -0.395 0.006 -44.339 1.00 33.59 530 ASP A CA 1
ATOM 4237 C C . ASP A 1 530 ? -1.028 1.402 -44.362 1.00 33.59 530 ASP A C 1
ATOM 4239 O O . ASP A 1 530 ? -2.191 1.595 -43.999 1.00 33.59 530 ASP A O 1
ATOM 4243 N N . PHE A 1 531 ? -0.225 2.405 -44.707 1.00 42.31 531 PHE A N 1
ATOM 4244 C CA . PHE A 1 531 ? -0.659 3.783 -44.919 1.00 42.31 531 PHE A CA 1
ATOM 4245 C C . PHE A 1 531 ? -0.991 3.973 -46.407 1.00 42.31 531 PHE A C 1
ATOM 4247 O O . PHE A 1 531 ? -0.422 4.837 -47.073 1.00 42.31 531 PHE A O 1
ATOM 4254 N N . THR A 1 532 ? -1.888 3.153 -46.961 1.00 30.38 532 THR A N 1
ATOM 4255 C CA . THR A 1 532 ? -2.380 3.348 -48.331 1.00 30.38 532 THR A CA 1
ATOM 4256 C C . THR A 1 532 ? -3.377 4.501 -48.360 1.00 30.38 532 THR A C 1
ATOM 4258 O O . THR A 1 532 ? -4.535 4.342 -47.975 1.00 30.38 532 THR A O 1
ATOM 4261 N N . ALA A 1 533 ? -2.925 5.662 -48.831 1.00 35.22 533 ALA A N 1
ATOM 4262 C CA . ALA A 1 533 ? -3.792 6.721 -49.331 1.00 35.22 533 ALA A CA 1
ATOM 4263 C C . ALA A 1 533 ? -4.070 6.443 -50.821 1.00 35.22 533 ALA A C 1
ATOM 4265 O O . ALA A 1 533 ? -3.357 6.916 -51.697 1.00 35.22 533 ALA A O 1
ATOM 4266 N N . ASP A 1 534 ? -5.089 5.611 -51.036 1.00 33.59 534 ASP A N 1
ATOM 4267 C CA . ASP A 1 534 ? -5.788 5.267 -52.276 1.00 33.59 534 ASP A CA 1
ATOM 4268 C C . ASP A 1 534 ? -5.041 4.542 -53.408 1.00 33.59 534 ASP A C 1
ATOM 4270 O O . ASP A 1 534 ? -3.981 4.915 -53.904 1.00 33.59 534 ASP A O 1
ATOM 4274 N N . GLY A 1 535 ? -5.675 3.454 -53.857 1.00 37.72 535 GLY A N 1
ATOM 4275 C CA . GLY A 1 535 ? -5.186 2.594 -54.919 1.00 37.72 535 GLY A CA 1
ATOM 4276 C C . GLY A 1 535 ? -5.054 3.317 -56.255 1.00 37.72 535 GLY A C 1
ATOM 4277 O O . GLY A 1 535 ? -6.049 3.593 -56.920 1.00 37.72 535 GLY A O 1
ATOM 4278 N N . LYS A 1 536 ? -3.811 3.520 -56.687 1.00 30.50 536 LYS A N 1
ATOM 4279 C CA . LYS A 1 536 ? -3.232 3.039 -57.956 1.00 30.50 536 LYS A CA 1
ATOM 4280 C C . LYS A 1 536 ? -1.785 3.529 -58.041 1.00 30.50 536 LYS A C 1
ATOM 4282 O O . LYS A 1 536 ? -1.500 4.665 -57.685 1.00 30.50 536 LYS A O 1
ATOM 4287 N N . GLY A 1 537 ? -0.895 2.628 -58.457 1.00 34.25 537 GLY A N 1
ATOM 4288 C CA . GLY A 1 537 ? 0.556 2.821 -58.458 1.00 34.25 537 GLY A CA 1
ATOM 4289 C C . GLY A 1 537 ? 1.038 4.017 -59.278 1.00 34.25 537 GLY A C 1
ATOM 4290 O O . GLY A 1 537 ? 0.401 4.415 -60.246 1.00 34.25 537 GLY A O 1
ATOM 4291 N N . ASP A 1 538 ? 2.149 4.611 -58.859 1.00 29.14 538 ASP A N 1
ATOM 4292 C CA . ASP A 1 538 ? 3.469 4.300 -59.413 1.00 29.14 538 ASP A CA 1
ATOM 4293 C C . ASP A 1 538 ? 4.562 4.871 -58.491 1.00 29.14 538 ASP A C 1
ATOM 4295 O O . ASP A 1 538 ? 4.291 5.625 -57.555 1.00 29.14 538 ASP A O 1
ATOM 4299 N N . GLU A 1 539 ? 5.780 4.391 -58.713 1.00 41.81 539 GLU A N 1
ATOM 4300 C CA . GLU A 1 539 ? 6.996 4.578 -57.924 1.00 41.81 539 GLU A CA 1
ATOM 4301 C C . GLU A 1 539 ? 7.387 6.061 -57.698 1.00 41.81 539 GLU A C 1
ATOM 4303 O O . GLU A 1 539 ? 7.105 6.939 -58.509 1.00 41.81 539 GLU A O 1
ATOM 4308 N N . ASP A 1 540 ? 8.096 6.303 -56.585 1.00 36.22 540 ASP A N 1
ATOM 4309 C CA . ASP A 1 540 ? 8.836 7.529 -56.225 1.00 36.22 540 ASP A CA 1
ATOM 4310 C C . ASP A 1 540 ? 8.093 8.771 -55.671 1.00 36.22 540 ASP A C 1
ATOM 4312 O O . ASP A 1 540 ? 8.209 9.856 -56.229 1.00 36.22 540 ASP A O 1
ATOM 4316 N N . ASP A 1 541 ? 7.492 8.704 -54.464 1.00 37.88 541 ASP A N 1
ATOM 4317 C CA . ASP A 1 541 ? 7.551 9.846 -53.506 1.00 37.88 541 ASP A CA 1
ATOM 4318 C C . ASP A 1 541 ? 7.186 9.495 -52.035 1.00 37.88 541 ASP A C 1
ATOM 4320 O O . ASP A 1 541 ? 6.282 10.056 -51.414 1.00 37.88 541 ASP A O 1
ATOM 4324 N N . MET A 1 542 ? 7.929 8.576 -51.409 1.00 35.12 542 MET A N 1
ATOM 4325 C CA . MET A 1 542 ? 7.717 8.139 -50.007 1.00 35.12 542 MET A CA 1
ATOM 4326 C C . MET A 1 542 ? 8.012 9.207 -48.925 1.00 35.12 542 MET A C 1
ATOM 4328 O O . MET A 1 542 ? 7.816 8.958 -47.739 1.00 35.12 542 MET A O 1
ATOM 4332 N N . GLY A 1 543 ? 8.545 10.381 -49.287 1.00 34.72 543 GLY A N 1
ATOM 4333 C CA . GLY A 1 543 ? 8.953 11.424 -48.330 1.00 34.72 543 GLY A CA 1
ATOM 4334 C C . GLY A 1 543 ? 7.950 12.566 -48.144 1.00 34.72 543 GLY A C 1
ATOM 4335 O O . GLY A 1 543 ? 8.012 13.264 -47.134 1.00 34.72 543 GLY A O 1
ATOM 4336 N N . LYS A 1 544 ? 7.040 12.779 -49.104 1.00 35.47 544 LYS A N 1
ATOM 4337 C CA . LYS A 1 544 ? 6.013 13.834 -49.027 1.00 35.47 544 LYS A CA 1
ATOM 4338 C C . LYS A 1 544 ? 4.704 13.359 -48.392 1.00 35.47 544 LYS A C 1
ATOM 4340 O O . LYS A 1 544 ? 4.006 14.172 -47.798 1.00 35.47 544 LYS A O 1
ATOM 4345 N N . LEU A 1 545 ? 4.423 12.057 -48.456 1.00 35.25 545 LEU A N 1
ATOM 4346 C CA . LEU A 1 545 ? 3.224 11.429 -47.894 1.00 35.25 545 LEU A CA 1
ATOM 4347 C C . LEU A 1 545 ? 3.244 11.352 -46.362 1.00 35.25 545 LEU A C 1
ATOM 4349 O O . LEU A 1 545 ? 2.216 11.568 -45.732 1.00 35.25 545 LEU A O 1
ATOM 4353 N N . PHE A 1 546 ? 4.416 11.134 -45.753 1.00 36.28 546 PHE A N 1
ATOM 4354 C CA . PHE A 1 546 ? 4.565 11.013 -44.295 1.00 36.28 546 PHE A CA 1
ATOM 4355 C C . PHE A 1 546 ? 4.056 12.257 -43.545 1.00 36.28 546 PHE A C 1
ATOM 4357 O O . PHE A 1 546 ? 3.646 12.183 -42.392 1.00 36.28 546 PHE A O 1
ATOM 4364 N N . THR A 1 547 ? 4.061 13.418 -44.201 1.00 36.81 547 THR A N 1
ATOM 4365 C CA . THR A 1 547 ? 3.949 14.714 -43.517 1.00 36.81 547 THR A CA 1
ATOM 4366 C C . THR A 1 547 ? 2.752 15.531 -43.953 1.00 36.81 547 THR A C 1
ATOM 4368 O O . THR A 1 547 ? 2.300 16.397 -43.211 1.00 36.81 547 THR A O 1
ATOM 4371 N N . SER A 1 548 ? 2.146 15.173 -45.086 1.00 35.50 548 SER A N 1
ATOM 4372 C CA . SER A 1 548 ? 0.735 15.461 -45.337 1.00 35.50 548 SER A CA 1
ATOM 4373 C C . SER A 1 548 ? -0.186 14.554 -44.506 1.00 35.50 548 SER A C 1
ATOM 4375 O O . SER A 1 548 ? -1.196 15.041 -44.010 1.00 35.50 548 SER A O 1
ATOM 4377 N N . LEU A 1 549 ? 0.184 13.286 -44.260 1.00 38.91 549 LEU A N 1
ATOM 4378 C CA . LEU A 1 549 ? -0.604 12.357 -43.431 1.00 38.91 549 LEU A CA 1
ATOM 4379 C C . LEU A 1 549 ? -0.554 12.675 -41.932 1.00 38.91 549 LEU A C 1
ATOM 4381 O O . LEU A 1 549 ? -1.576 12.523 -41.266 1.00 38.91 549 LEU A O 1
ATOM 4385 N N . LEU A 1 550 ? 0.576 13.170 -41.408 1.00 38.66 550 LEU A N 1
ATOM 4386 C CA . LEU A 1 550 ? 0.635 13.731 -40.050 1.00 38.66 550 LEU A CA 1
ATOM 4387 C C . LEU A 1 550 ? -0.371 14.895 -39.930 1.00 38.66 550 LEU A C 1
ATOM 4389 O O . LEU A 1 550 ? -1.245 14.888 -39.072 1.00 38.66 550 LEU A O 1
ATOM 4393 N N . ARG A 1 551 ? -0.332 15.840 -40.880 1.00 37.75 551 ARG A N 1
ATOM 4394 C CA . ARG A 1 551 ? -1.174 17.050 -40.909 1.00 37.75 551 ARG A CA 1
ATOM 4395 C C . ARG A 1 551 ? -2.673 16.782 -41.121 1.00 37.75 551 ARG A C 1
ATOM 4397 O O . ARG A 1 551 ? -3.497 17.584 -40.681 1.00 37.75 551 ARG A O 1
ATOM 4404 N N . GLU A 1 552 ? -3.046 15.695 -41.798 1.00 39.59 552 GLU A N 1
ATOM 4405 C CA . GLU A 1 552 ? -4.453 15.309 -41.995 1.00 39.59 552 GLU A CA 1
ATOM 4406 C C . GLU A 1 552 ? -5.014 14.420 -40.877 1.00 39.59 552 GLU A C 1
ATOM 4408 O O . GLU A 1 552 ? -6.204 14.530 -40.588 1.00 39.59 552 GLU A O 1
ATOM 4413 N N . ARG A 1 553 ? -4.186 13.629 -40.175 1.00 42.28 553 ARG A N 1
ATOM 4414 C CA . ARG A 1 553 ? -4.614 12.884 -38.972 1.00 42.28 553 ARG A CA 1
ATOM 4415 C C . ARG A 1 553 ? -4.678 13.726 -37.693 1.00 42.28 553 ARG A C 1
ATOM 4417 O O . ARG A 1 553 ? -5.333 13.298 -36.752 1.00 42.28 553 ARG A O 1
ATOM 4424 N N . PHE A 1 554 ? -4.103 14.931 -37.691 1.00 39.47 554 PHE A N 1
ATOM 4425 C CA . PHE A 1 554 ? -4.310 15.952 -36.649 1.00 39.47 554 PHE A CA 1
ATOM 4426 C C . PHE A 1 554 ? -5.612 16.758 -36.799 1.00 39.47 554 PHE A C 1
ATOM 4428 O O . PHE A 1 554 ? -5.888 17.655 -36.007 1.00 39.47 554 PHE A O 1
ATOM 4435 N N . LYS A 1 555 ? -6.454 16.463 -37.798 1.00 34.66 555 LYS A N 1
ATOM 4436 C CA . LYS A 1 555 ? -7.820 16.996 -37.847 1.00 34.66 555 LYS A CA 1
ATOM 4437 C C . LYS A 1 555 ? -8.779 15.925 -37.316 1.00 34.66 555 LYS A C 1
ATOM 4439 O O . LYS A 1 555 ? -8.968 14.925 -38.010 1.00 34.66 555 LYS A O 1
ATOM 4444 N N . PRO A 1 556 ? -9.423 16.108 -36.146 1.00 34.88 556 PRO A N 1
ATOM 4445 C CA . PRO A 1 556 ? -10.499 15.213 -35.737 1.00 34.88 556 PRO A CA 1
ATOM 4446 C C . PRO A 1 556 ? -11.616 15.231 -36.791 1.00 34.88 556 PRO A C 1
ATOM 4448 O O . PRO A 1 556 ? -11.838 16.249 -37.461 1.00 34.88 556 PRO A O 1
ATOM 4451 N N . ALA A 1 557 ? -12.279 14.083 -36.962 1.00 36.72 557 ALA A N 1
ATOM 4452 C CA . ALA A 1 557 ? -13.274 13.839 -38.002 1.00 36.72 557 ALA A CA 1
ATOM 4453 C C . ALA A 1 557 ? -14.306 14.979 -38.098 1.00 36.72 557 ALA A C 1
ATOM 4455 O O . ALA A 1 557 ? -14.788 15.512 -37.093 1.00 36.72 557 ALA A O 1
ATOM 4456 N N . ALA A 1 558 ? -14.631 15.376 -39.331 1.00 36.44 558 ALA A N 1
ATOM 4457 C CA . ALA A 1 558 ? -15.532 16.487 -39.615 1.00 36.44 558 ALA A CA 1
ATOM 4458 C C . ALA A 1 558 ? -16.941 16.208 -39.054 1.00 36.44 558 ALA A C 1
ATOM 4460 O O . ALA A 1 558 ? -17.728 15.488 -39.657 1.00 36.44 558 ALA A O 1
ATOM 4461 N N . GLY A 1 559 ? -17.234 16.779 -37.882 1.00 39.25 559 GLY A N 1
ATOM 4462 C CA . GLY A 1 559 ? -18.535 16.685 -37.209 1.00 39.25 559 GLY A CA 1
ATOM 4463 C C . GLY A 1 559 ? -18.513 17.093 -35.731 1.00 39.25 559 GLY A C 1
ATOM 4464 O O . GLY A 1 559 ? -19.470 17.688 -35.254 1.00 39.25 559 GLY A O 1
ATOM 4465 N N . GLN A 1 560 ? -17.396 16.890 -35.022 1.00 39.81 560 GLN A N 1
ATOM 4466 C CA . GLN A 1 560 ? -17.231 17.294 -33.606 1.00 39.81 560 GLN A CA 1
ATOM 4467 C C . GLN A 1 560 ? -16.607 18.693 -33.425 1.00 39.81 560 GLN A C 1
ATOM 4469 O O . GLN A 1 560 ? -16.317 19.134 -32.318 1.00 39.81 560 GLN A O 1
ATOM 4474 N N . ARG A 1 561 ? -16.405 19.422 -34.527 1.00 43.34 561 ARG A N 1
ATOM 4475 C CA . ARG A 1 561 ? -15.490 20.570 -34.640 1.00 43.34 561 ARG A CA 1
ATOM 4476 C C . ARG A 1 561 ? -15.962 21.900 -34.043 1.00 43.34 561 ARG A C 1
ATOM 4478 O O . ARG A 1 561 ? -15.304 22.910 -34.265 1.00 43.34 561 ARG A O 1
ATOM 4485 N N . LEU A 1 562 ? -17.092 21.938 -33.346 1.00 46.84 562 LEU A N 1
ATOM 4486 C CA . LEU A 1 562 ? -17.674 23.204 -32.884 1.00 46.84 562 LEU A CA 1
ATOM 4487 C C . LEU A 1 562 ? -17.675 23.389 -31.366 1.00 46.84 562 LEU A C 1
ATOM 4489 O O . LEU A 1 562 ? -18.028 24.477 -30.917 1.00 46.84 562 LEU A O 1
ATOM 4493 N N . LEU A 1 563 ? -17.264 22.394 -30.568 1.00 43.06 563 LEU A N 1
ATOM 4494 C CA . LEU A 1 563 ? -17.304 22.504 -29.108 1.00 43.06 563 LEU A CA 1
ATOM 4495 C C . LEU A 1 563 ? -16.041 21.935 -28.433 1.00 43.06 563 LEU A C 1
ATOM 4497 O O . LEU A 1 563 ? -15.625 20.828 -28.763 1.00 43.06 563 LEU A O 1
ATOM 4501 N N . PRO A 1 564 ? -15.452 22.655 -27.456 1.00 53.84 564 PRO A N 1
ATOM 4502 C CA . PRO A 1 564 ? -14.439 22.110 -26.550 1.00 53.84 564 PRO A CA 1
ATOM 4503 C C . PRO A 1 564 ? -14.963 20.885 -25.783 1.00 53.84 564 PRO A C 1
ATOM 4505 O O . PRO A 1 564 ? -16.150 20.826 -25.457 1.00 53.84 564 PRO A O 1
ATOM 4508 N N . TRP A 1 565 ? -14.087 19.936 -25.439 1.00 48.69 565 TRP A N 1
ATOM 4509 C CA . TRP A 1 565 ? -14.460 18.633 -24.860 1.00 48.69 565 TRP A CA 1
ATOM 4510 C C . TRP A 1 565 ? -15.274 18.727 -23.551 1.00 48.69 565 TRP A C 1
ATOM 4512 O O . TRP A 1 565 ? -16.199 17.942 -23.345 1.00 48.69 565 TRP A O 1
ATOM 4522 N N . TRP A 1 566 ? -15.056 19.759 -22.726 1.00 53.97 566 TRP A N 1
ATOM 4523 C CA . TRP A 1 566 ? -15.866 20.030 -21.526 1.00 53.97 566 TRP A CA 1
ATOM 4524 C C . TRP A 1 566 ? -17.313 20.478 -21.823 1.00 53.97 566 TRP A C 1
ATOM 4526 O O . TRP A 1 566 ? -18.169 20.401 -20.946 1.00 53.97 566 TRP A O 1
ATOM 4536 N N . LYS A 1 567 ? -17.622 20.923 -23.052 1.00 51.28 567 LYS A N 1
ATOM 4537 C CA . LYS A 1 567 ? -18.993 21.193 -23.537 1.00 51.28 567 LYS A CA 1
ATOM 4538 C C . LYS A 1 567 ? -19.614 20.003 -24.279 1.00 51.28 567 LYS A C 1
ATOM 4540 O O . LYS A 1 567 ? -20.823 20.006 -24.496 1.00 51.28 567 LYS A O 1
ATOM 4545 N N . SER A 1 568 ? -18.834 18.972 -24.615 1.00 50.78 568 SER A N 1
ATOM 4546 C CA . SER A 1 568 ? -19.342 17.754 -25.270 1.00 50.78 568 SER A CA 1
ATOM 4547 C C . SER A 1 568 ? -20.264 16.932 -24.359 1.00 50.78 568 SER A C 1
ATOM 4549 O O . SER A 1 568 ? -21.204 16.317 -24.848 1.00 50.78 568 SER A O 1
ATOM 4551 N N . ARG A 1 569 ? -20.085 17.005 -23.029 1.00 49.44 569 ARG A N 1
ATOM 4552 C CA . ARG A 1 569 ? -20.984 16.386 -22.027 1.00 49.44 569 ARG A CA 1
ATOM 4553 C C . ARG A 1 569 ? -22.416 16.952 -22.015 1.00 49.44 569 ARG A C 1
ATOM 4555 O O . ARG A 1 569 ? -23.293 16.340 -21.419 1.00 49.44 569 ARG A O 1
ATOM 4562 N N . MET A 1 570 ? -22.667 18.103 -22.649 1.00 45.56 570 MET A N 1
ATOM 4563 C CA . MET A 1 570 ? -24.009 18.703 -22.756 1.00 45.56 570 MET A CA 1
ATOM 4564 C C . MET A 1 570 ? -24.769 18.280 -24.022 1.00 45.56 570 MET A C 1
ATOM 4566 O O . MET A 1 570 ? -25.955 18.585 -24.155 1.00 45.56 570 MET A O 1
ATOM 4570 N N . LEU A 1 571 ? -24.120 17.580 -24.957 1.00 45.47 571 LEU A N 1
ATOM 4571 C CA . LEU A 1 571 ? -24.803 16.977 -26.094 1.00 45.47 571 LEU A CA 1
ATOM 4572 C C . LEU A 1 571 ? -25.378 15.635 -25.648 1.00 45.47 571 LEU A C 1
ATOM 4574 O O . LEU A 1 571 ? -24.635 14.697 -25.368 1.00 45.47 571 LEU A O 1
ATOM 4578 N N . ARG A 1 572 ? -26.712 15.549 -25.580 1.00 41.84 572 ARG A N 1
ATOM 4579 C CA . ARG A 1 572 ? -27.401 14.269 -25.388 1.00 41.84 572 ARG A CA 1
ATOM 4580 C C . ARG A 1 572 ? -26.946 13.315 -26.489 1.00 41.84 572 ARG A C 1
ATOM 4582 O O . ARG A 1 572 ? -27.090 13.623 -27.674 1.00 41.84 572 ARG A O 1
ATOM 4589 N N . THR A 1 573 ? -26.373 12.186 -26.089 1.00 47.50 573 THR A N 1
ATOM 4590 C CA . THR A 1 573 ? -26.051 11.094 -27.001 1.00 47.50 573 THR A CA 1
ATOM 4591 C C . THR A 1 573 ? -27.328 10.602 -27.673 1.00 47.50 573 THR A C 1
ATOM 4593 O O . THR A 1 573 ? -28.431 10.757 -27.142 1.00 47.50 573 THR A O 1
ATOM 4596 N N . SER A 1 574 ? -27.168 10.076 -28.891 1.00 46.16 574 SER A N 1
ATOM 4597 C CA . SER A 1 574 ? -28.242 9.439 -29.654 1.00 46.16 574 SER A CA 1
ATOM 4598 C C . SER A 1 574 ? -29.078 8.557 -28.721 1.00 46.16 574 SER A C 1
ATOM 4600 O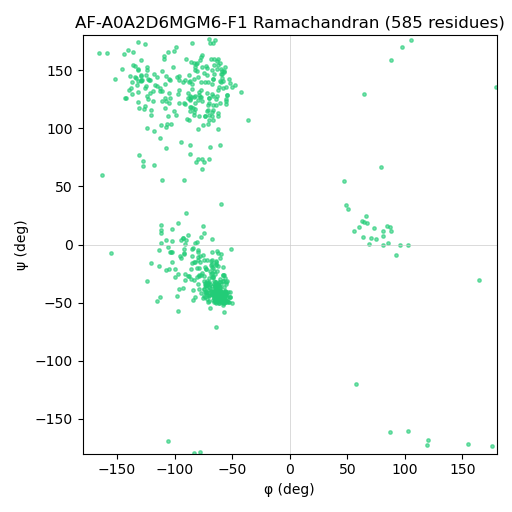 O . SER A 1 574 ? -28.486 7.756 -27.998 1.00 46.16 574 SER A O 1
ATOM 4602 N N . PRO A 1 575 ? -30.419 8.657 -28.736 1.00 51.44 575 PRO A N 1
ATOM 4603 C CA . PRO A 1 575 ? -31.273 7.839 -27.882 1.00 51.44 575 PRO A CA 1
ATOM 4604 C C . PRO A 1 575 ? -31.234 6.356 -28.272 1.00 51.44 575 PRO A C 1
ATOM 4606 O O . PRO A 1 575 ? -31.986 5.585 -27.701 1.00 51.44 575 PRO A O 1
ATOM 4609 N N . PHE A 1 576 ? -30.392 5.966 -29.234 1.00 47.41 576 PHE A N 1
ATOM 4610 C CA . PHE A 1 576 ? -30.280 4.619 -29.763 1.00 47.41 576 PHE A CA 1
ATOM 4611 C C . PHE A 1 576 ? -28.934 3.974 -29.407 1.00 47.41 576 PHE A C 1
ATOM 4613 O O . PHE A 1 576 ? -27.885 4.600 -29.589 1.00 47.41 576 PHE A O 1
ATOM 4620 N N . ASN A 1 577 ? -28.962 2.715 -28.967 1.00 58.25 577 ASN A N 1
ATOM 4621 C CA . ASN A 1 577 ? -27.775 1.892 -28.726 1.00 58.25 577 ASN A CA 1
ATOM 4622 C C . ASN A 1 577 ? -27.073 1.488 -30.050 1.00 58.25 577 ASN A C 1
ATOM 4624 O O . ASN A 1 577 ? -27.547 1.781 -31.150 1.00 58.25 577 ASN A O 1
ATOM 4628 N N . SER A 1 578 ? -25.938 0.781 -29.973 1.00 41.22 578 SER A N 1
ATOM 4629 C CA . SER A 1 578 ? -25.155 0.328 -31.144 1.00 41.22 578 SER A CA 1
ATOM 4630 C C . SER A 1 578 ? -25.891 -0.652 -32.076 1.00 41.22 578 SER A C 1
ATOM 4632 O O . SER A 1 578 ? -25.373 -0.982 -33.144 1.00 41.22 578 SER A O 1
ATOM 4634 N N . LYS A 1 579 ? -27.101 -1.088 -31.702 1.00 44.22 579 LYS A N 1
ATOM 4635 C CA . LYS A 1 579 ? -28.013 -1.924 -32.495 1.00 44.22 579 LYS A CA 1
ATOM 4636 C C . LYS A 1 579 ? -29.215 -1.146 -33.056 1.00 44.22 579 LYS A C 1
ATOM 4638 O O . LYS A 1 579 ? -29.987 -1.715 -33.820 1.00 44.22 579 LYS A O 1
ATOM 4643 N N . GLY A 1 580 ? -29.346 0.148 -32.746 1.00 42.47 580 GLY A N 1
ATOM 4644 C CA . GLY A 1 580 ? -30.422 1.013 -33.239 1.00 42.47 580 GLY A CA 1
ATOM 4645 C C . GLY A 1 580 ? -31.701 1.008 -32.394 1.00 42.47 580 GLY A C 1
ATOM 4646 O O . GLY A 1 580 ? -32.728 1.479 -32.874 1.00 42.47 580 GLY A O 1
ATOM 4647 N N . GLU A 1 581 ? -31.662 0.497 -31.162 1.00 50.47 581 GLU A N 1
ATOM 4648 C CA . GLU A 1 581 ? -32.819 0.427 -30.252 1.00 50.47 581 GLU A CA 1
ATOM 4649 C C . GLU A 1 581 ? -32.806 1.583 -29.253 1.00 50.47 581 GLU A C 1
ATOM 4651 O O . GLU A 1 581 ? -31.732 1.996 -28.817 1.00 50.47 581 GLU A O 1
ATOM 4656 N N . LEU A 1 582 ? -33.988 2.099 -28.898 1.00 53.59 582 LEU A N 1
ATOM 4657 C CA . LEU A 1 582 ? -34.130 3.244 -27.999 1.00 53.59 582 LEU A CA 1
ATOM 4658 C C . LEU A 1 582 ? -33.729 2.837 -26.568 1.00 53.59 582 LEU A C 1
ATOM 4660 O O . LEU A 1 582 ? -34.262 1.860 -26.055 1.00 53.59 582 LEU A O 1
ATOM 4664 N N . CYS A 1 583 ? -32.803 3.553 -25.928 1.00 49.12 583 CYS A N 1
ATOM 4665 C CA . CYS A 1 583 ? -32.422 3.280 -24.543 1.00 49.12 583 CYS A CA 1
ATOM 4666 C C . CYS A 1 583 ? -33.612 3.584 -23.618 1.00 49.12 583 CYS A C 1
ATOM 4668 O O . CYS A 1 583 ? -33.937 4.755 -23.400 1.00 49.12 583 CYS A O 1
ATOM 4670 N N . GLU A 1 584 ? -34.260 2.550 -23.086 1.00 39.91 584 GLU A N 1
ATOM 4671 C CA . GLU A 1 584 ? -35.199 2.690 -21.975 1.00 39.91 584 GLU A CA 1
ATOM 4672 C C . GLU A 1 584 ? -34.382 3.027 -20.721 1.00 39.91 584 GLU A C 1
ATOM 4674 O O . GLU A 1 584 ? -33.443 2.318 -20.365 1.00 39.91 584 GLU A O 1
ATOM 4679 N N . LYS A 1 585 ? -34.656 4.187 -20.121 1.00 33.75 585 LYS A N 1
ATOM 4680 C CA . LYS A 1 585 ? -34.093 4.552 -18.822 1.00 33.75 585 LYS A CA 1
ATOM 4681 C C . LYS A 1 585 ? -34.905 3.845 -17.743 1.00 33.75 585 LYS A C 1
ATOM 4683 O O . LYS A 1 585 ? -36.109 4.078 -17.682 1.00 33.75 585 LYS A O 1
ATOM 4688 N N . GLU A 1 586 ? -34.248 3.080 -16.886 1.00 30.84 586 GLU A N 1
ATOM 4689 C CA . GLU A 1 586 ? -34.672 2.999 -15.488 1.00 30.84 586 GLU A CA 1
ATOM 4690 C C . GLU A 1 586 ? -34.017 4.179 -14.752 1.00 30.84 586 GLU A C 1
ATOM 4692 O O . GLU A 1 586 ? -32.870 4.533 -15.053 1.00 30.84 586 GLU A O 1
ATOM 4697 N N . ASP A 1 587 ? -34.815 4.874 -13.938 1.00 31.38 587 ASP A N 1
ATOM 4698 C CA . ASP A 1 587 ? -34.454 6.107 -13.222 1.00 31.38 587 ASP A CA 1
ATOM 4699 C C . ASP A 1 587 ? -33.399 5.889 -12.129 1.00 31.38 587 ASP A C 1
ATOM 4701 O O . ASP A 1 587 ? -33.448 4.835 -11.455 1.00 31.38 587 ASP A O 1
#